Protein AF-A0A6J6BNX4-F1 (afdb_monomer_lite)

Secondary structure (DSSP, 8-state):
-----------------------PPP----------------PPPPPPPPP-PPPP---------------------------------------PPP------------------------------PPP-----------------------------PPPP---S-----SSPPP-TTSEEPGGG-EESS---TT-EEBSS---TT-SS-SS--TTEETTTTEE-TTT---B---B--TT--EEEEEETTEEEEEE-SS-SS--B--SSPPTTSGGGGT----PPP----EEEEEESS----SS-BPBPSSEEEEETTSPEEEPSB-TTSSBHHHHS--BTTSEEE-TT--EEESS--HHHHTT--SSEEEEEEETTS-EEEEE--TT-PPP-GGGS-TTSEEEEEEEETTEEEEEEEEE--SSTTTT-SSBSS-PPP-

Structure (mmCIF, N/CA/C/O backbone):
data_AF-A0A6J6BNX4-F1
#
_entry.id   AF-A0A6J6BNX4-F1
#
loop_
_atom_site.group_PDB
_atom_site.id
_atom_site.type_symbol
_atom_site.label_atom_id
_atom_site.label_alt_id
_atom_site.label_comp_id
_atom_site.label_asym_id
_atom_site.label_entity_id
_atom_site.label_seq_id
_atom_site.pdbx_PDB_ins_code
_atom_site.Cartn_x
_atom_site.Cartn_y
_atom_site.Cartn_z
_atom_site.occupancy
_atom_site.B_iso_or_equiv
_atom_site.auth_seq_id
_atom_site.auth_comp_id
_atom_site.auth_asym_id
_atom_site.auth_atom_id
_atom_site.pdbx_PDB_model_num
ATOM 1 N N . MET A 1 1 ? -21.633 41.211 -58.370 1.00 36.62 1 MET A N 1
ATOM 2 C CA . MET A 1 1 ? -22.834 40.473 -58.835 1.00 36.62 1 MET A CA 1
ATOM 3 C C . MET A 1 1 ? -23.474 39.904 -57.564 1.00 36.62 1 MET A C 1
ATOM 5 O O . MET A 1 1 ? -22.710 39.467 -56.720 1.00 36.62 1 MET A O 1
ATOM 9 N N . LEU A 1 2 ? -24.731 40.204 -57.197 1.00 35.78 2 LEU A N 1
ATOM 10 C CA . LEU A 1 2 ? -25.996 39.649 -57.739 1.00 35.78 2 LEU A CA 1
ATOM 11 C C . LEU A 1 2 ? -26.007 38.106 -57.656 1.00 35.78 2 LEU A C 1
ATOM 13 O O . LEU A 1 2 ? -25.091 37.516 -58.210 1.00 35.78 2 LEU A O 1
ATOM 17 N N . GLN A 1 3 ? -26.955 37.406 -57.003 1.00 36.50 3 GLN A N 1
ATOM 18 C CA . GLN A 1 3 ? -28.319 37.702 -56.466 1.00 36.50 3 GLN A CA 1
ATOM 19 C C . GLN A 1 3 ? -28.477 37.173 -54.999 1.00 36.50 3 GLN A C 1
ATOM 21 O O . GLN A 1 3 ? -27.649 36.381 -54.577 1.00 36.50 3 GLN A O 1
ATOM 26 N N . GLN A 1 4 ? -29.317 37.701 -54.078 1.00 41.03 4 GLN A N 1
ATOM 27 C CA . GLN A 1 4 ? -30.800 37.583 -53.899 1.00 41.03 4 GLN A CA 1
ATOM 28 C C . GLN A 1 4 ? -31.333 36.126 -53.906 1.00 41.03 4 GLN A C 1
ATOM 30 O O . GLN A 1 4 ? -30.902 35.381 -54.770 1.00 41.03 4 GLN A O 1
ATOM 35 N N . ARG A 1 5 ? -32.293 35.624 -53.092 1.00 40.69 5 ARG A N 1
ATOM 36 C CA . ARG A 1 5 ? -33.187 36.016 -51.940 1.00 40.69 5 ARG A CA 1
ATOM 37 C C . ARG A 1 5 ? -33.550 34.680 -51.196 1.00 40.69 5 ARG A C 1
ATOM 39 O O . ARG A 1 5 ? -33.098 33.650 -51.675 1.00 40.69 5 ARG A O 1
ATOM 46 N N . ARG A 1 6 ? -34.311 34.499 -50.094 1.00 35.44 6 ARG A N 1
ATOM 47 C CA . ARG A 1 6 ? -35.327 35.180 -49.217 1.00 35.44 6 ARG A CA 1
ATOM 48 C C . ARG A 1 6 ? -35.109 34.601 -47.770 1.00 35.44 6 ARG A C 1
ATOM 50 O O . ARG A 1 6 ? -34.283 33.708 -47.660 1.00 35.44 6 ARG A O 1
ATOM 57 N N . LEU A 1 7 ? -35.645 34.985 -46.596 1.00 38.06 7 LEU A N 1
ATOM 58 C CA . LEU A 1 7 ? -36.809 35.710 -46.024 1.00 38.06 7 LEU A CA 1
ATOM 59 C C . LEU A 1 7 ? -38.161 34.956 -45.875 1.00 38.06 7 LEU A C 1
ATOM 61 O O . LEU A 1 7 ? -38.666 34.420 -46.859 1.00 38.06 7 LEU A O 1
ATOM 65 N N . LEU A 1 8 ? -38.774 35.109 -44.675 1.00 33.47 8 LEU A N 1
ATOM 66 C CA . LEU A 1 8 ? -40.016 34.514 -44.094 1.00 33.47 8 LEU A CA 1
ATOM 67 C C . LEU A 1 8 ? -39.822 33.156 -43.366 1.00 33.47 8 LEU A C 1
ATOM 69 O O . LEU A 1 8 ? -39.146 32.290 -43.900 1.00 33.47 8 LEU A O 1
ATOM 73 N N . GLY A 1 9 ? -40.397 32.909 -42.174 1.00 29.33 9 GLY A N 1
ATOM 74 C CA . GLY A 1 9 ? -41.176 33.799 -41.287 1.00 29.33 9 GLY A CA 1
ATOM 75 C C . GLY A 1 9 ? -41.572 33.148 -39.939 1.00 29.33 9 GLY A C 1
ATOM 76 O O . GLY A 1 9 ? -41.570 31.929 -39.820 1.00 29.33 9 GLY A O 1
ATOM 77 N N . VAL A 1 10 ? -41.916 33.964 -38.931 1.00 36.91 10 VAL A N 1
ATOM 78 C CA . VAL A 1 10 ? -42.314 33.543 -37.564 1.00 36.91 10 VAL A CA 1
ATOM 79 C C . VAL A 1 10 ? -43.836 33.637 -37.374 1.00 36.91 10 VAL A C 1
ATOM 81 O O . VAL A 1 10 ? -44.416 34.645 -37.782 1.00 36.91 10 VAL A O 1
ATOM 84 N N . PRO A 1 11 ? -44.470 32.688 -36.662 1.00 36.31 11 PRO A N 1
ATOM 85 C CA . PRO A 1 11 ? -45.697 32.924 -35.900 1.00 36.31 11 PRO A CA 1
ATOM 86 C C . PRO A 1 11 ? -45.475 32.817 -34.374 1.00 36.31 11 PRO A C 1
ATOM 88 O O . PRO A 1 11 ? -44.576 32.123 -33.904 1.00 36.31 11 PRO A O 1
ATOM 91 N N . ARG A 1 12 ? -46.311 33.512 -33.590 1.00 37.12 12 ARG A N 1
ATOM 92 C CA . ARG A 1 12 ? -46.271 33.563 -32.115 1.00 37.12 12 ARG A CA 1
ATOM 93 C C . ARG A 1 12 ? -47.697 33.695 -31.564 1.00 37.12 12 ARG A C 1
ATOM 95 O O . ARG A 1 12 ? -48.292 34.758 -31.714 1.00 37.12 12 ARG A O 1
ATOM 102 N N . VAL A 1 13 ? -48.213 32.640 -30.935 1.00 32.62 13 VAL A N 1
ATOM 103 C CA . VAL A 1 13 ? -49.487 32.579 -30.182 1.00 32.62 13 VAL A CA 1
ATOM 104 C C . VAL A 1 13 ? -49.217 31.582 -29.042 1.00 32.62 13 VAL A C 1
ATOM 106 O O . VAL A 1 13 ? -48.753 30.487 -29.338 1.00 32.62 13 VAL A O 1
ATOM 109 N N . THR A 1 14 ? -49.158 31.944 -27.758 1.00 31.86 14 THR A N 1
ATOM 110 C CA . THR A 1 14 ? -50.156 32.535 -26.835 1.00 31.86 14 THR A CA 1
ATOM 111 C C . THR A 1 14 ? -51.120 31.492 -26.251 1.00 31.86 14 THR A C 1
ATOM 113 O O . THR A 1 14 ? -51.722 30.711 -26.973 1.00 31.86 14 THR A O 1
ATOM 116 N N . GLU A 1 15 ? -51.187 31.529 -24.919 1.00 36.62 15 GLU A N 1
ATOM 117 C CA . GLU A 1 15 ? -52.004 30.812 -23.929 1.00 36.62 15 GLU A CA 1
ATOM 118 C C . GLU A 1 15 ? -53.233 30.004 -24.386 1.00 36.62 15 GLU A C 1
ATOM 120 O O . GLU A 1 15 ? -54.137 30.518 -25.039 1.00 36.62 15 GLU A O 1
ATOM 125 N N . LEU A 1 16 ? -53.352 28.803 -23.811 1.00 32.31 16 LEU A N 1
ATOM 126 C CA . LEU A 1 16 ? -54.539 28.367 -23.066 1.00 32.31 16 LEU A CA 1
ATOM 127 C C . LEU A 1 16 ? -54.088 27.356 -21.999 1.00 32.31 16 LEU A C 1
ATOM 129 O O . LEU A 1 16 ? -53.156 26.589 -22.232 1.00 32.31 16 LEU A O 1
ATOM 133 N N . GLY A 1 17 ? -54.727 27.353 -20.831 1.00 28.06 17 GLY A N 1
ATOM 134 C CA . GLY A 1 17 ? -54.440 26.396 -19.762 1.00 28.06 17 GLY A CA 1
ATOM 135 C C . GLY A 1 17 ? -55.708 26.044 -18.998 1.00 28.06 17 GLY A C 1
ATOM 136 O O . GLY A 1 17 ? -56.569 26.900 -18.819 1.00 28.06 17 GLY A O 1
ATOM 137 N N . GLU A 1 18 ? -55.813 24.801 -18.534 1.00 32.69 18 GLU A N 1
ATOM 138 C CA . GLU A 1 18 ? -56.892 24.361 -17.646 1.00 32.69 18 GLU A CA 1
ATOM 139 C C . GLU A 1 18 ? -56.395 23.252 -16.701 1.00 32.69 18 GLU A C 1
ATOM 141 O O . GLU A 1 18 ? -55.318 22.689 -16.904 1.00 32.69 18 GLU A O 1
ATOM 146 N N . GLN A 1 19 ? -57.129 22.987 -15.616 1.00 33.62 19 GLN A N 1
ATOM 147 C CA . GLN A 1 19 ? -56.675 22.108 -14.533 1.00 33.62 19 GLN A CA 1
ATOM 148 C C . GLN A 1 19 ? -57.252 20.694 -14.612 1.00 33.62 19 GLN A C 1
ATOM 150 O O . GLN A 1 19 ? -58.438 20.513 -14.874 1.00 33.62 19 GLN A O 1
ATOM 155 N N . ALA A 1 20 ? -56.446 19.704 -14.218 1.00 31.81 20 ALA A N 1
ATOM 156 C CA . ALA A 1 20 ? -56.931 18.384 -13.825 1.00 31.81 20 ALA A CA 1
ATOM 157 C C . ALA A 1 20 ? -56.063 17.788 -12.700 1.00 31.81 20 ALA A C 1
ATOM 159 O O . ALA A 1 20 ? -54.942 17.343 -12.931 1.00 31.81 20 ALA A O 1
ATOM 160 N N . GLN A 1 21 ? -56.598 17.742 -11.477 1.00 35.69 21 GLN A N 1
ATOM 161 C CA . GLN A 1 21 ? -56.157 16.762 -10.477 1.00 35.69 21 GLN A CA 1
ATOM 162 C C . GLN A 1 21 ? -56.849 15.422 -10.755 1.00 35.69 21 GLN A C 1
ATOM 164 O O . GLN A 1 21 ? -57.988 15.411 -11.229 1.00 35.69 21 GLN A O 1
ATOM 169 N N . PRO A 1 22 ? -56.247 14.300 -10.333 1.00 37.53 22 PRO A N 1
ATOM 170 C CA . PRO A 1 22 ? -57.060 13.326 -9.607 1.00 37.53 22 PRO A CA 1
ATOM 171 C C . PRO A 1 22 ? -56.428 12.827 -8.297 1.00 37.53 22 PRO A C 1
ATOM 173 O O . PRO A 1 22 ? -55.324 12.302 -8.267 1.00 37.53 22 PRO A O 1
ATOM 176 N N . VAL A 1 23 ? -57.241 12.888 -7.238 1.00 30.56 23 VAL A N 1
ATOM 177 C CA . VAL A 1 23 ? -57.396 11.843 -6.207 1.00 30.56 23 VAL A CA 1
ATOM 178 C C . VAL A 1 23 ? -56.123 11.346 -5.495 1.00 30.56 23 VAL A C 1
ATOM 180 O O . VAL A 1 23 ? -55.517 10.342 -5.864 1.00 30.56 23 VAL A O 1
ATOM 183 N N . ARG A 1 24 ? -55.867 11.907 -4.304 1.00 31.80 24 ARG A N 1
ATOM 184 C CA . ARG A 1 24 ? -55.264 11.121 -3.212 1.00 31.80 24 ARG A CA 1
ATOM 185 C C . ARG A 1 24 ? -56.218 9.980 -2.834 1.00 31.80 24 ARG A C 1
ATOM 187 O O . ARG A 1 24 ? -57.369 10.255 -2.496 1.00 31.80 24 ARG A O 1
ATOM 194 N N . ARG A 1 25 ? -55.738 8.735 -2.771 1.00 29.88 25 ARG A N 1
ATOM 195 C CA . ARG A 1 25 ? -56.352 7.701 -1.920 1.00 29.88 25 ARG A CA 1
ATOM 196 C C . ARG A 1 25 ? -55.547 7.575 -0.629 1.00 29.88 25 ARG A C 1
ATOM 198 O O . ARG A 1 25 ? -54.335 7.408 -0.681 1.00 29.88 25 ARG A O 1
ATOM 205 N N . ARG A 1 26 ? -56.233 7.638 0.514 1.00 34.50 26 ARG A N 1
ATOM 206 C CA . ARG A 1 26 ? -55.757 7.002 1.750 1.00 34.50 26 ARG A CA 1
ATOM 207 C C . ARG A 1 26 ? -56.022 5.502 1.645 1.00 34.50 26 ARG A C 1
ATOM 209 O O . ARG A 1 26 ? -57.031 5.118 1.055 1.00 34.50 26 ARG A O 1
ATOM 216 N N . LEU A 1 27 ? -55.179 4.709 2.291 1.00 30.03 27 LEU A N 1
ATOM 217 C CA . LEU A 1 27 ? -55.512 3.375 2.784 1.00 30.03 27 LEU A CA 1
ATOM 218 C C . LEU A 1 27 ? -54.914 3.250 4.190 1.00 30.03 27 LEU A C 1
ATOM 220 O O . LEU A 1 27 ? -53.891 2.610 4.401 1.00 30.03 27 LEU A O 1
ATOM 224 N N . ASP A 1 28 ? -55.551 3.947 5.132 1.00 35.00 28 ASP A N 1
ATOM 225 C CA . ASP A 1 28 ? -55.446 3.627 6.552 1.00 35.00 28 ASP A CA 1
ATOM 226 C C . ASP A 1 28 ? -56.417 2.452 6.794 1.00 35.00 28 ASP A C 1
ATOM 228 O O . ASP A 1 28 ? -57.620 2.691 6.771 1.00 35.00 28 ASP A O 1
ATOM 232 N N . ASP A 1 29 ? -55.921 1.210 6.899 1.00 34.50 29 ASP A N 1
ATOM 233 C CA . ASP A 1 29 ? -56.572 0.054 7.565 1.00 34.50 29 ASP A CA 1
ATOM 234 C C . ASP A 1 29 ? -55.808 -1.258 7.271 1.00 34.50 29 ASP A C 1
ATOM 236 O O . ASP A 1 29 ? -55.875 -1.768 6.156 1.00 34.50 29 ASP A O 1
ATOM 240 N N . LEU A 1 30 ? -55.121 -1.817 8.278 1.00 32.31 30 LEU A N 1
ATOM 241 C CA . LEU A 1 30 ? -55.033 -3.259 8.596 1.00 32.31 30 LEU A CA 1
ATOM 242 C C . LEU A 1 30 ? -54.232 -3.441 9.904 1.00 32.31 30 LEU A C 1
ATOM 244 O O . LEU A 1 30 ? -53.002 -3.457 9.898 1.00 32.31 30 LEU A O 1
ATOM 248 N N . ASP A 1 31 ? -54.947 -3.596 11.019 1.00 33.19 31 ASP A N 1
ATOM 249 C CA . ASP A 1 31 ? -54.396 -4.036 12.314 1.00 33.19 31 ASP A CA 1
ATOM 250 C C . ASP A 1 31 ? -54.266 -5.593 12.328 1.00 33.19 31 ASP A C 1
ATOM 252 O O . ASP A 1 31 ? -54.804 -6.260 11.435 1.00 33.19 31 ASP A O 1
ATOM 256 N N . PRO A 1 32 ? -53.519 -6.223 13.258 1.00 55.19 32 PRO A N 1
ATOM 257 C CA . PRO A 1 32 ? -52.915 -7.539 13.023 1.00 55.19 32 PRO A CA 1
ATOM 258 C C . PRO A 1 32 ? -53.758 -8.721 13.527 1.00 55.19 32 PRO A C 1
ATOM 260 O O . PRO A 1 32 ? -54.682 -8.542 14.316 1.00 55.19 32 PRO A O 1
ATOM 263 N N . THR A 1 33 ? -53.371 -9.952 13.149 1.00 30.02 33 THR A N 1
ATOM 264 C CA . THR A 1 33 ? -53.286 -11.160 14.017 1.00 30.02 33 THR A CA 1
ATOM 265 C C . THR A 1 33 ? -53.025 -12.421 13.179 1.00 30.02 33 THR A C 1
ATOM 267 O O . THR A 1 33 ? -53.915 -12.886 12.474 1.00 30.02 33 THR A O 1
ATOM 270 N N . VAL A 1 34 ? -51.859 -13.055 13.357 1.00 29.75 34 VAL A N 1
ATOM 271 C CA . VAL A 1 34 ? -51.691 -14.520 13.244 1.00 29.75 34 VAL A CA 1
ATOM 272 C C . VAL A 1 34 ? -50.760 -14.967 14.376 1.00 29.75 34 VAL A C 1
ATOM 274 O O . VAL A 1 34 ? -49.766 -14.304 14.661 1.00 29.75 34 VAL A O 1
ATOM 277 N N . VAL A 1 35 ? -51.119 -16.049 15.068 1.00 30.23 35 VAL A N 1
ATOM 278 C CA . VAL A 1 35 ? -50.543 -16.480 16.354 1.00 30.23 35 VAL A CA 1
ATOM 279 C C . VAL A 1 35 ? -50.604 -18.017 16.439 1.00 30.23 35 VAL A C 1
ATOM 281 O O . VAL A 1 35 ? -51.627 -18.572 16.045 1.00 30.23 35 VAL A O 1
ATOM 284 N N . LEU A 1 36 ? -49.569 -18.666 17.021 1.00 31.02 36 LEU A N 1
ATOM 285 C CA . LEU A 1 36 ? -49.427 -20.130 17.280 1.00 31.02 36 LEU A CA 1
ATOM 286 C C . LEU A 1 36 ? -49.266 -21.003 15.999 1.00 31.02 36 LEU A C 1
ATOM 288 O O . LEU A 1 36 ? -49.835 -20.670 14.970 1.00 31.02 36 LEU A O 1
ATOM 292 N N . ILE A 1 37 ? -48.522 -22.125 15.913 1.00 30.98 37 ILE A N 1
ATOM 293 C CA . ILE A 1 37 ? -47.647 -22.976 16.776 1.00 30.98 37 ILE A CA 1
ATOM 294 C C . ILE A 1 37 ? -46.580 -23.601 15.828 1.00 30.98 37 ILE A C 1
ATOM 296 O O . ILE A 1 37 ? -46.877 -23.780 14.654 1.00 30.98 37 ILE A O 1
ATOM 300 N N . GLY A 1 38 ? -45.364 -24.016 16.213 1.00 27.95 38 GLY A N 1
ATOM 301 C CA . GLY A 1 38 ? -44.670 -24.014 17.510 1.00 27.95 38 GLY A CA 1
ATOM 302 C C . GLY A 1 38 ? -43.736 -25.240 17.675 1.00 27.95 38 GLY A C 1
ATOM 303 O O . GLY A 1 38 ? -43.969 -26.281 17.067 1.00 27.95 38 GLY A O 1
ATOM 304 N N . GLY A 1 39 ? -42.699 -25.126 18.518 1.00 29.59 39 GLY A N 1
ATOM 305 C CA . GLY A 1 39 ? -41.705 -26.180 18.815 1.00 29.59 39 GLY A CA 1
ATOM 306 C C . GLY A 1 39 ? -40.254 -25.723 18.563 1.00 29.59 39 GLY A C 1
ATOM 307 O O . GLY A 1 39 ? -40.011 -24.943 17.655 1.00 29.59 39 GLY A O 1
ATOM 308 N N . GLY A 1 40 ? -39.239 -26.137 19.333 1.00 28.53 40 GLY A N 1
ATOM 309 C CA . GLY A 1 40 ? -39.280 -27.048 20.486 1.00 28.53 40 GLY A CA 1
ATOM 310 C C . GLY A 1 40 ? -37.897 -27.396 21.071 1.00 28.53 40 GLY A C 1
ATOM 311 O O . GLY A 1 40 ? -37.615 -28.572 21.280 1.00 28.53 40 GLY A O 1
ATOM 312 N N . GLY A 1 41 ? -37.020 -26.409 21.303 1.00 30.70 41 GLY A N 1
ATOM 313 C CA . GLY A 1 41 ? -35.659 -26.618 21.834 1.00 30.70 41 GLY A CA 1
ATOM 314 C C . GLY A 1 41 ? -35.549 -26.430 23.355 1.00 30.70 41 GLY A C 1
ATOM 315 O O . GLY A 1 41 ? -36.022 -25.432 23.893 1.00 30.70 41 GLY A O 1
ATOM 316 N N . VAL A 1 42 ? -34.917 -27.375 24.064 1.00 34.72 42 VAL A N 1
ATOM 317 C CA . VAL A 1 42 ? -34.833 -27.374 25.540 1.00 34.72 42 VAL A CA 1
ATOM 318 C C . VAL A 1 42 ? -33.550 -26.707 26.044 1.00 34.72 42 VAL A C 1
ATOM 320 O O . VAL A 1 42 ? -32.471 -27.296 25.992 1.00 34.72 42 VAL A O 1
ATOM 323 N N . VAL A 1 43 ? -33.679 -25.517 26.635 1.00 36.31 43 VAL A N 1
ATOM 324 C CA . VAL A 1 43 ? -32.615 -24.885 27.435 1.00 36.31 43 VAL A CA 1
ATOM 325 C C . VAL A 1 43 ? -32.637 -25.456 28.858 1.00 36.31 43 VAL A C 1
ATOM 327 O O . VAL A 1 43 ? -33.687 -25.506 29.499 1.00 36.31 43 VAL A O 1
ATOM 330 N N . ARG A 1 44 ? -31.480 -25.889 29.376 1.00 38.47 44 ARG A N 1
ATOM 331 C CA . ARG A 1 44 ? -31.337 -26.420 30.746 1.00 38.47 44 ARG A CA 1
ATOM 332 C C . ARG A 1 44 ? -30.790 -25.324 31.676 1.00 38.47 44 ARG A C 1
ATOM 334 O O . ARG A 1 44 ? -29.703 -24.824 31.398 1.00 38.47 44 ARG A O 1
ATOM 341 N N . PRO A 1 45 ? -31.474 -24.957 32.776 1.00 39.06 45 PRO A N 1
ATOM 342 C CA . PRO A 1 45 ? -30.960 -23.962 33.716 1.00 39.06 45 PRO A CA 1
ATOM 343 C C . PRO A 1 45 ? -29.843 -24.539 34.601 1.00 39.06 45 PRO A C 1
ATOM 345 O O . PRO A 1 45 ? -29.936 -25.673 35.078 1.00 39.06 45 PRO A O 1
ATOM 348 N N . ALA A 1 46 ? -28.806 -23.740 34.859 1.00 42.19 46 ALA A N 1
ATOM 349 C CA . ALA A 1 46 ? -27.761 -24.057 35.831 1.00 42.19 46 ALA A CA 1
ATOM 350 C C . ALA A 1 46 ? -28.214 -23.728 37.275 1.00 42.19 46 ALA A C 1
ATOM 352 O O . ALA A 1 46 ? -28.977 -22.779 37.473 1.00 42.19 46 ALA A O 1
ATOM 353 N N . PRO A 1 47 ? -27.765 -24.481 38.299 1.00 47.88 47 PRO A N 1
ATOM 354 C CA . PRO A 1 47 ? -28.118 -24.217 39.694 1.00 47.88 47 PRO A CA 1
ATOM 355 C C . PRO A 1 47 ? -27.361 -23.000 40.271 1.00 47.88 47 PRO A C 1
ATOM 357 O O . PRO A 1 47 ? -26.232 -22.724 39.860 1.00 47.88 47 PRO A O 1
ATOM 360 N N . PRO A 1 48 ? -27.935 -22.283 41.257 1.00 44.94 48 PRO A N 1
ATOM 361 C CA . PRO A 1 48 ? -27.330 -21.078 41.820 1.00 44.94 48 PRO A CA 1
ATOM 362 C C . PRO A 1 48 ? -26.150 -21.390 42.753 1.00 44.94 48 PRO A C 1
ATOM 364 O O . PRO A 1 48 ? -26.256 -22.228 43.652 1.00 44.94 48 PRO A O 1
ATOM 367 N N . LEU A 1 49 ? -25.046 -20.651 42.605 1.00 41.84 49 LEU A N 1
ATOM 368 C CA . LEU A 1 49 ? -23.936 -20.678 43.560 1.00 41.84 49 LEU A CA 1
ATOM 369 C C . LEU A 1 49 ? -24.196 -19.725 44.736 1.00 41.84 49 LEU A C 1
ATOM 371 O O . LEU A 1 49 ? -24.498 -18.546 44.562 1.00 41.84 49 LEU A O 1
ATOM 375 N N . VAL A 1 50 ? -24.061 -20.253 45.954 1.00 42.81 50 VAL A N 1
ATOM 376 C CA . VAL A 1 50 ? -24.298 -19.517 47.203 1.00 42.81 50 VAL A CA 1
ATOM 377 C C . VAL A 1 50 ? -23.117 -18.598 47.515 1.00 42.81 50 VAL A C 1
ATOM 379 O O . VAL A 1 50 ? -21.986 -19.054 47.680 1.00 42.81 50 VAL A O 1
ATOM 382 N N . GLY A 1 51 ? -23.385 -17.301 47.659 1.00 32.59 51 GLY A N 1
ATOM 383 C CA . GLY A 1 51 ? -22.364 -16.316 48.007 1.00 32.59 51 GLY A CA 1
ATOM 384 C C . GLY A 1 51 ? -21.816 -16.474 49.432 1.00 32.59 51 G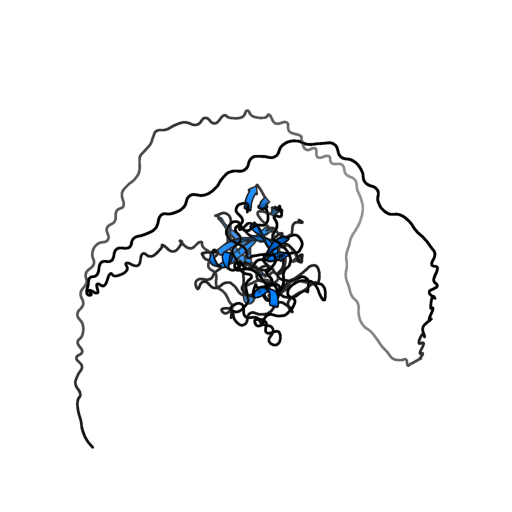LY A C 1
ATOM 385 O O . GLY A 1 51 ? -22.561 -16.689 50.389 1.00 32.59 51 GLY A O 1
ATOM 386 N N . ARG A 1 52 ? -20.503 -16.269 49.591 1.00 37.53 52 ARG A N 1
ATOM 387 C CA . ARG A 1 52 ? -19.864 -15.953 50.879 1.00 37.53 52 ARG A CA 1
ATOM 388 C C . ARG A 1 52 ? -19.200 -14.585 50.779 1.00 37.53 52 ARG A C 1
ATOM 390 O O . ARG A 1 52 ? -18.198 -14.430 50.090 1.00 37.53 52 ARG A O 1
ATOM 397 N N . GLY A 1 53 ? -19.764 -13.594 51.464 1.00 30.38 53 GLY A N 1
ATOM 398 C CA . GLY A 1 53 ? -19.195 -12.248 51.504 1.00 30.38 53 GLY A CA 1
ATOM 399 C C . GLY A 1 53 ? -17.945 -12.172 52.383 1.00 30.38 53 GLY A C 1
ATOM 400 O O . GLY A 1 53 ? -17.927 -12.711 53.489 1.00 30.38 53 GLY A O 1
ATOM 401 N N . VAL A 1 54 ? -16.931 -11.437 51.923 1.00 35.84 54 VAL A N 1
ATOM 402 C CA . VAL A 1 54 ? -15.804 -10.989 52.753 1.00 35.84 54 VAL A CA 1
ATOM 403 C C . VAL A 1 54 ? -16.069 -9.541 53.162 1.00 35.84 54 VAL A C 1
ATOM 405 O O . VAL A 1 54 ? -16.245 -8.665 52.317 1.00 35.84 54 VAL A O 1
ATOM 408 N N . GLN A 1 55 ? -16.148 -9.281 54.468 1.00 34.88 55 GLN A N 1
ATOM 409 C CA . GLN A 1 55 ? -16.451 -7.947 54.986 1.00 34.88 55 GLN A CA 1
ATOM 410 C C . GLN A 1 55 ? -15.258 -6.994 54.853 1.00 34.88 55 GLN A C 1
ATOM 412 O O . GLN A 1 55 ? -14.129 -7.336 55.206 1.00 34.88 55 GLN A O 1
ATOM 417 N N . ARG A 1 56 ? -15.534 -5.743 54.466 1.00 36.50 56 ARG A N 1
ATOM 418 C CA . ARG A 1 56 ? -14.601 -4.628 54.678 1.00 36.50 56 ARG A CA 1
ATOM 419 C C . ARG A 1 56 ? -14.370 -4.443 56.183 1.00 36.50 56 ARG A C 1
ATOM 421 O O . ARG A 1 56 ? -15.335 -4.321 56.934 1.00 36.50 56 ARG A O 1
ATOM 428 N N . ARG A 1 57 ? -13.113 -4.313 56.615 1.00 34.22 57 ARG A N 1
ATOM 429 C CA . ARG A 1 57 ? -12.767 -3.737 57.926 1.00 34.22 57 ARG A CA 1
ATOM 430 C C . ARG A 1 57 ? -11.996 -2.437 57.740 1.00 34.22 57 ARG A C 1
ATOM 432 O O . ARG A 1 57 ? -10.828 -2.455 57.375 1.00 34.22 57 ARG A O 1
ATOM 439 N N . ALA A 1 58 ? -12.648 -1.319 58.045 1.00 33.16 58 ALA A N 1
ATOM 440 C CA . ALA A 1 58 ? -11.945 -0.084 58.366 1.00 33.16 58 ALA A CA 1
ATOM 441 C C . ALA A 1 58 ? -11.375 -0.190 59.792 1.00 33.16 58 ALA A C 1
ATOM 443 O O . ALA A 1 58 ? -12.046 -0.700 60.690 1.00 33.16 58 ALA A O 1
ATOM 444 N N . GLY A 1 59 ? -10.150 0.292 60.003 1.00 32.81 59 GLY A N 1
ATOM 445 C CA . GLY A 1 59 ? -9.475 0.278 61.302 1.00 32.81 59 GLY A CA 1
ATOM 446 C C . GLY A 1 59 ? -8.732 1.587 61.536 1.00 32.81 59 GLY A C 1
ATOM 447 O O . GLY A 1 59 ? -7.603 1.743 61.089 1.00 32.81 59 GLY A O 1
ATOM 448 N N . SER A 1 60 ? -9.377 2.534 62.217 1.00 32.47 60 SER A N 1
ATOM 449 C CA . SER A 1 60 ? -8.777 3.830 62.551 1.00 32.47 60 SER A CA 1
ATOM 450 C C . SER A 1 60 ? -7.886 3.741 63.793 1.00 32.47 60 SER A C 1
ATOM 452 O O . SER A 1 60 ? -8.283 3.143 64.795 1.00 32.47 60 SER A O 1
ATOM 454 N N . ARG A 1 61 ? -6.729 4.414 63.758 1.00 37.56 61 ARG A N 1
ATOM 455 C CA . ARG A 1 61 ? -6.048 4.982 64.934 1.00 37.56 61 ARG A CA 1
ATOM 456 C C . ARG A 1 61 ? -5.231 6.210 64.521 1.00 37.56 61 ARG A C 1
ATOM 458 O O . ARG A 1 61 ? -4.800 6.303 63.377 1.00 37.56 61 ARG A O 1
ATOM 465 N N . ALA A 1 62 ? -5.067 7.157 65.444 1.00 34.41 62 ALA A N 1
ATOM 466 C CA . ALA A 1 62 ? -4.557 8.503 65.171 1.00 34.41 62 ALA A CA 1
ATOM 467 C C . ALA A 1 62 ? -3.362 8.895 66.064 1.00 34.41 62 ALA A C 1
ATOM 469 O O . ALA A 1 62 ? -3.137 8.289 67.112 1.00 34.41 62 ALA A O 1
ATOM 470 N N . GLY A 1 63 ? -2.646 9.942 65.637 1.00 31.81 63 GLY A N 1
ATOM 471 C CA . GLY A 1 63 ? -1.469 10.558 66.271 1.00 31.81 63 GLY A CA 1
ATOM 472 C C . GLY A 1 63 ? -0.537 11.088 65.167 1.00 31.81 63 GLY A C 1
ATOM 473 O O . GLY A 1 63 ? 0.070 10.284 64.475 1.00 31.81 63 GLY A O 1
ATOM 474 N N . ALA A 1 64 ? -0.586 12.363 64.758 1.00 34.31 64 ALA A N 1
ATOM 475 C CA . ALA A 1 64 ? -0.083 13.567 65.449 1.00 34.31 64 ALA A CA 1
ATOM 476 C C . ALA A 1 64 ? 1.456 13.547 65.627 1.00 34.31 64 ALA A C 1
ATOM 478 O O . ALA A 1 64 ? 1.962 12.630 66.261 1.00 34.31 64 ALA A O 1
ATOM 479 N N . ALA A 1 65 ? 2.255 14.517 65.152 1.00 34.38 65 ALA A N 1
ATOM 480 C CA . ALA A 1 65 ? 2.007 15.713 64.314 1.00 34.38 65 ALA A CA 1
ATOM 481 C C . ALA A 1 65 ? 3.329 16.059 63.534 1.00 34.38 65 ALA A C 1
ATOM 483 O O . ALA A 1 65 ? 4.030 15.112 63.204 1.00 34.38 65 ALA A O 1
ATOM 484 N N . LEU A 1 66 ? 3.794 17.274 63.167 1.00 32.53 66 LEU A N 1
ATOM 485 C CA . LEU A 1 66 ? 3.414 18.684 63.404 1.00 32.53 66 LEU A CA 1
ATOM 486 C C . LEU A 1 66 ? 4.176 19.604 62.396 1.00 32.53 66 LEU A C 1
ATOM 488 O O . LEU A 1 66 ? 5.387 19.453 62.285 1.00 32.53 66 LEU A O 1
ATOM 492 N N . THR A 1 67 ? 3.521 20.603 61.765 1.00 34.00 67 THR A N 1
ATOM 493 C CA . THR A 1 67 ? 4.106 21.732 60.955 1.00 34.00 67 THR A CA 1
ATOM 494 C C . THR A 1 67 ? 4.976 21.409 59.710 1.00 34.00 67 THR A C 1
ATOM 496 O O . THR A 1 67 ? 5.665 20.405 59.667 1.00 34.00 67 THR A O 1
ATOM 499 N N . GLY A 1 68 ? 5.032 22.240 58.652 1.00 32.09 68 GLY A N 1
ATOM 500 C CA . GLY A 1 68 ? 4.239 23.442 58.337 1.00 32.09 68 GLY A CA 1
ATOM 501 C C . GLY A 1 68 ? 4.697 24.210 57.068 1.00 32.09 68 GLY A C 1
ATOM 502 O O . GLY A 1 68 ? 5.886 24.342 56.826 1.00 32.09 68 GLY A O 1
ATOM 503 N N . PHE A 1 69 ? 3.720 24.725 56.306 1.00 31.94 69 PHE A N 1
ATOM 504 C CA . PHE A 1 69 ? 3.730 25.859 55.348 1.00 31.94 69 PHE A CA 1
ATOM 505 C C . PHE A 1 69 ? 4.823 26.065 54.255 1.00 31.94 69 PHE A C 1
ATOM 507 O O . PHE A 1 69 ? 5.968 26.422 54.505 1.00 31.94 69 PHE A O 1
ATOM 514 N N . LEU A 1 70 ? 4.336 26.030 53.003 1.00 39.12 70 LEU A N 1
ATOM 515 C CA . LEU A 1 70 ? 4.759 26.804 51.808 1.00 39.12 70 LEU A CA 1
ATOM 516 C C . LEU A 1 70 ? 4.446 28.330 51.988 1.00 39.12 70 LEU A C 1
ATOM 518 O O . LEU A 1 70 ? 3.748 28.625 52.959 1.00 39.12 70 LEU A O 1
ATOM 522 N N . PRO A 1 71 ? 4.839 29.308 51.110 1.00 53.69 71 PRO A N 1
ATOM 523 C CA . PRO A 1 71 ? 5.030 29.191 49.648 1.00 53.69 71 PRO A CA 1
ATOM 524 C C . PRO A 1 71 ? 6.136 30.063 48.972 1.00 53.69 71 PRO A C 1
ATOM 526 O O . PRO A 1 71 ? 6.988 30.670 49.611 1.00 53.69 71 PRO A O 1
ATOM 529 N N . ARG A 1 72 ? 6.108 30.097 47.624 1.00 43.75 72 ARG A N 1
ATOM 530 C CA . ARG A 1 72 ? 6.963 30.878 46.693 1.00 43.75 72 ARG A CA 1
ATOM 531 C C . ARG A 1 72 ? 6.633 32.386 46.653 1.00 43.75 72 ARG A C 1
ATOM 533 O O . ARG A 1 72 ? 5.458 32.726 46.767 1.00 43.75 72 ARG A O 1
ATOM 540 N N . SER A 1 73 ? 7.606 33.236 46.263 1.00 33.78 73 SER A N 1
ATOM 541 C CA . SER A 1 73 ? 7.460 34.345 45.270 1.00 33.78 73 SER A CA 1
ATOM 542 C C . SER A 1 73 ? 8.802 35.033 44.891 1.00 33.78 73 SER A C 1
ATOM 544 O O . SER A 1 73 ? 9.796 34.872 45.592 1.00 33.78 73 SER A O 1
ATOM 546 N N . ARG A 1 74 ? 8.832 35.766 43.759 1.00 39.44 74 ARG A N 1
ATOM 547 C CA . ARG A 1 74 ? 9.906 36.672 43.226 1.00 39.44 74 ARG A CA 1
ATOM 548 C C . ARG A 1 74 ? 9.493 38.162 43.434 1.00 39.44 74 ARG A C 1
ATOM 550 O O . ARG A 1 74 ? 8.335 38.322 43.823 1.00 39.44 74 ARG A O 1
ATOM 557 N N . PRO A 1 75 ? 10.284 39.243 43.143 1.00 49.41 75 PRO A N 1
ATOM 558 C CA . PRO A 1 75 ? 11.591 39.409 42.442 1.00 49.41 75 PRO A CA 1
ATOM 559 C C . PRO A 1 75 ? 12.647 40.177 43.312 1.00 49.41 75 PRO A C 1
ATOM 561 O O . PRO A 1 75 ? 12.480 40.202 44.524 1.00 49.41 75 PRO A O 1
ATOM 564 N N . GLY A 1 76 ? 13.751 40.817 42.862 1.00 33.53 76 GLY A N 1
ATOM 565 C CA . GLY A 1 76 ? 14.483 40.874 41.569 1.00 33.53 76 GLY A CA 1
ATOM 566 C C . GLY A 1 76 ? 14.507 42.246 40.835 1.00 33.53 76 GLY A C 1
ATOM 567 O O . GLY A 1 76 ? 13.490 42.606 40.254 1.00 33.53 76 GLY A O 1
ATOM 568 N N . PHE A 1 77 ? 15.647 42.975 40.781 1.00 32.78 77 PHE A N 1
ATOM 569 C CA . PHE A 1 77 ? 15.836 44.214 39.970 1.00 32.78 77 PHE A CA 1
ATOM 570 C C . PHE A 1 77 ? 17.335 44.561 39.666 1.00 32.78 77 PHE A C 1
ATOM 572 O O . PHE A 1 77 ? 18.178 44.430 40.545 1.00 32.78 77 PHE A O 1
ATOM 579 N N . THR A 1 78 ? 17.618 44.978 38.416 1.00 38.19 78 THR A N 1
ATOM 580 C CA . THR A 1 78 ? 18.725 45.790 37.793 1.00 38.19 78 THR A CA 1
ATOM 581 C C . THR A 1 78 ? 20.174 45.961 38.343 1.00 38.19 78 THR A C 1
ATOM 583 O O . THR A 1 78 ? 20.359 46.476 39.441 1.00 38.19 78 THR A O 1
ATOM 586 N N . GLY A 1 79 ? 21.160 45.846 37.420 1.00 32.81 79 GLY A N 1
ATOM 587 C CA . GLY A 1 79 ? 22.278 46.812 37.190 1.00 32.81 79 GLY A CA 1
ATOM 588 C C . GLY A 1 79 ? 23.689 46.509 37.763 1.00 32.81 79 GLY A C 1
ATOM 589 O O . GLY A 1 79 ? 23.791 45.869 38.802 1.00 32.81 79 GLY A O 1
ATOM 590 N N . ASP A 1 80 ? 24.820 46.968 37.184 1.00 37.09 80 ASP A N 1
ATOM 591 C CA . ASP A 1 80 ? 25.112 47.463 35.810 1.00 37.09 80 ASP A CA 1
ATOM 592 C C . ASP A 1 80 ? 26.653 47.539 35.517 1.00 37.09 80 ASP A C 1
ATOM 594 O O . ASP A 1 80 ? 27.441 47.688 36.450 1.00 37.09 80 ASP A O 1
ATOM 598 N N . GLY A 1 81 ? 27.072 47.503 34.236 1.00 30.45 81 GLY A N 1
ATOM 599 C CA . GLY A 1 81 ? 28.426 47.824 33.705 1.00 30.45 81 GLY A CA 1
ATOM 600 C C . GLY A 1 81 ? 29.615 46.857 33.978 1.00 30.45 81 GLY A C 1
ATOM 601 O O . GLY A 1 81 ? 29.529 45.986 34.832 1.00 30.45 81 GLY A O 1
ATOM 602 N N . HIS A 1 82 ? 30.797 46.957 33.329 1.00 37.25 82 HIS A N 1
ATOM 603 C CA . HIS A 1 82 ? 31.163 47.401 31.960 1.00 37.25 82 HIS A CA 1
ATOM 604 C C . HIS A 1 82 ? 32.655 47.043 31.624 1.00 37.25 82 HIS A C 1
ATOM 606 O O . HIS A 1 82 ? 33.483 46.962 32.524 1.00 37.25 82 HIS A O 1
ATOM 612 N N . THR A 1 83 ? 33.011 46.929 30.328 1.00 34.97 83 THR A N 1
ATOM 613 C CA . THR A 1 83 ? 34.378 46.969 29.701 1.00 34.97 83 THR A CA 1
ATOM 614 C C . THR A 1 83 ? 35.511 45.959 30.030 1.00 34.97 83 THR A C 1
ATOM 616 O O . THR A 1 83 ? 35.993 45.891 31.153 1.00 34.97 83 THR A O 1
ATOM 619 N N . GLY A 1 84 ? 36.127 45.402 28.964 1.00 29.75 84 GLY A N 1
ATOM 620 C CA . GLY A 1 84 ? 37.603 45.346 28.805 1.00 29.75 84 GLY A CA 1
ATOM 621 C C . GLY A 1 84 ? 38.298 43.971 28.656 1.00 29.75 84 GLY A C 1
ATOM 622 O O . GLY A 1 84 ? 38.155 43.111 29.514 1.00 29.75 84 GLY A O 1
ATOM 623 N N . GLY A 1 85 ? 39.149 43.801 27.623 1.00 29.81 85 GLY A N 1
ATOM 624 C CA . GLY A 1 85 ? 40.154 42.714 27.549 1.00 29.81 85 GLY A CA 1
ATOM 625 C C . GLY A 1 85 ? 40.498 42.199 26.136 1.00 29.81 85 GLY A C 1
ATOM 626 O O . GLY A 1 85 ? 39.614 41.769 25.404 1.00 29.81 85 GLY A O 1
ATOM 627 N N . MET A 1 86 ? 41.785 42.204 25.753 1.00 31.19 86 MET A N 1
ATOM 628 C CA . MET A 1 86 ? 42.296 41.670 24.471 1.00 31.19 86 MET A CA 1
ATOM 629 C C . MET A 1 86 ? 43.086 40.356 24.632 1.00 31.19 86 MET A C 1
ATOM 631 O O . MET A 1 86 ? 43.782 40.166 25.622 1.00 31.19 86 MET A O 1
ATOM 635 N N . VAL A 1 87 ? 43.037 39.526 23.581 1.00 33.25 87 VAL A N 1
ATOM 636 C CA . VAL A 1 87 ? 44.133 38.721 22.981 1.00 33.25 87 VAL A CA 1
ATOM 637 C C . VAL A 1 87 ? 45.251 38.175 23.893 1.00 33.25 87 VAL A C 1
ATOM 639 O O . VAL A 1 87 ? 46.149 38.916 24.278 1.00 33.25 87 VAL A O 1
ATOM 642 N N . VAL A 1 88 ? 45.365 36.838 23.966 1.00 37.03 88 VAL A N 1
ATOM 643 C CA . VAL A 1 88 ? 46.660 36.115 23.891 1.00 37.03 88 VAL A CA 1
ATOM 644 C C . VAL A 1 88 ? 46.502 34.872 22.995 1.00 37.03 88 VAL A C 1
ATOM 646 O O . VAL A 1 88 ? 45.416 34.319 22.853 1.00 37.03 88 VAL A O 1
ATOM 649 N N . THR A 1 89 ? 47.589 34.463 22.338 1.00 34.94 89 THR A N 1
ATOM 650 C CA . THR A 1 89 ? 47.655 33.360 21.361 1.00 34.94 89 THR A CA 1
ATOM 651 C C . THR A 1 89 ? 48.028 32.009 21.992 1.00 34.94 89 THR A C 1
ATOM 653 O O . THR A 1 89 ? 48.718 31.983 23.009 1.00 34.94 89 THR A O 1
ATOM 656 N N . ARG A 1 90 ? 47.745 30.891 21.297 1.00 39.00 90 ARG A N 1
ATOM 657 C CA . ARG A 1 90 ? 48.805 30.063 20.664 1.00 39.00 90 ARG A CA 1
ATOM 658 C C . ARG A 1 90 ? 48.273 28.938 19.764 1.00 39.00 90 ARG A C 1
ATOM 660 O O . ARG A 1 90 ? 47.160 28.458 19.925 1.00 39.00 90 ARG A O 1
ATOM 667 N N . ARG A 1 91 ? 49.114 28.535 18.803 1.00 37.88 91 ARG A N 1
ATOM 668 C CA . ARG A 1 91 ? 48.954 27.339 17.956 1.00 37.88 91 ARG A CA 1
ATOM 669 C C . ARG A 1 91 ? 49.504 26.101 18.676 1.00 37.88 91 ARG A C 1
ATOM 671 O O . ARG A 1 91 ? 50.468 26.226 19.428 1.00 37.88 91 ARG A O 1
ATOM 678 N N . GLY A 1 92 ? 48.993 24.922 18.328 1.00 34.91 92 GLY A N 1
ATOM 679 C CA . GLY A 1 92 ? 49.572 23.626 18.698 1.00 34.91 92 GLY A CA 1
ATOM 680 C C . GLY A 1 92 ? 49.017 22.508 17.817 1.00 34.91 92 GLY A C 1
ATOM 681 O O . GLY A 1 92 ? 48.026 21.887 18.178 1.00 34.91 92 GLY A O 1
ATOM 682 N N . ALA A 1 93 ? 49.616 22.290 16.644 1.00 35.66 93 ALA A N 1
ATOM 683 C CA . ALA A 1 93 ? 49.235 21.195 15.749 1.00 35.66 93 ALA A CA 1
ATOM 684 C C . ALA A 1 93 ? 50.006 19.914 16.106 1.00 35.66 93 ALA A C 1
ATOM 686 O O . ALA A 1 93 ? 51.202 19.979 16.393 1.00 35.66 93 ALA A O 1
ATOM 687 N N . ALA A 1 94 ? 49.333 18.764 16.052 1.00 38.31 94 ALA A N 1
ATOM 688 C CA . ALA A 1 94 ? 49.955 17.450 16.190 1.00 38.31 94 ALA A CA 1
ATOM 689 C C . ALA A 1 94 ? 50.273 16.847 14.810 1.00 38.31 94 ALA A C 1
ATOM 691 O O . ALA A 1 94 ? 49.542 17.060 13.844 1.00 38.31 94 ALA A O 1
ATOM 692 N N . VAL A 1 95 ? 51.368 16.091 14.735 1.00 35.91 95 VAL A N 1
ATOM 693 C CA . VAL A 1 95 ? 51.873 15.391 13.540 1.00 35.91 95 VAL A CA 1
ATOM 694 C C . VAL A 1 95 ? 51.894 13.887 13.871 1.00 35.91 95 VAL A C 1
ATOM 696 O O . VAL A 1 95 ? 52.169 13.550 15.026 1.00 35.91 95 VAL A O 1
ATOM 699 N N . PRO A 1 96 ? 51.533 12.980 12.941 1.00 50.81 96 PRO A N 1
ATOM 700 C CA . PRO A 1 96 ? 51.152 11.611 13.293 1.00 50.81 96 PRO A CA 1
ATOM 701 C C . PRO A 1 96 ? 52.338 10.688 13.601 1.00 50.81 96 PRO A C 1
ATOM 703 O O . PRO A 1 96 ? 53.460 10.905 13.144 1.00 50.81 96 PRO A O 1
ATOM 706 N N . VAL A 1 97 ? 52.049 9.599 14.319 1.00 38.03 97 VAL A N 1
ATOM 707 C CA . VAL A 1 97 ? 52.967 8.468 14.509 1.00 38.03 97 VAL A CA 1
ATOM 708 C C . VAL A 1 97 ? 52.632 7.380 13.491 1.00 38.03 97 VAL A C 1
ATOM 710 O O . VAL A 1 97 ? 51.509 6.884 13.450 1.00 38.03 97 VAL A O 1
ATOM 713 N N . LEU A 1 98 ? 53.622 7.005 12.683 1.00 34.50 98 LEU A N 1
ATOM 714 C CA . LEU A 1 98 ? 53.555 5.894 11.738 1.00 34.50 98 LEU A CA 1
ATOM 715 C C . LEU A 1 98 ? 54.176 4.645 12.382 1.00 34.50 98 LEU A C 1
ATOM 717 O O . LEU A 1 98 ? 55.292 4.717 12.893 1.00 34.50 98 LEU A O 1
ATOM 721 N N . ALA A 1 99 ? 53.496 3.501 12.315 1.00 37.75 99 ALA A N 1
ATOM 722 C CA . ALA A 1 99 ? 54.048 2.208 12.719 1.00 37.75 99 ALA A CA 1
ATOM 723 C C . ALA A 1 99 ? 53.632 1.131 11.709 1.00 37.75 99 ALA A C 1
ATOM 725 O O . ALA A 1 99 ? 52.457 0.791 11.604 1.00 37.75 99 ALA A O 1
ATOM 726 N N . ALA A 1 100 ? 54.599 0.617 10.947 1.00 36.31 100 ALA A N 1
ATOM 727 C CA . ALA A 1 100 ? 54.393 -0.484 10.012 1.00 36.31 100 ALA A CA 1
ATOM 728 C C . ALA A 1 100 ? 54.740 -1.826 10.674 1.00 36.31 100 ALA A C 1
ATOM 730 O O . ALA A 1 100 ? 55.668 -1.900 11.480 1.00 36.31 100 ALA A O 1
ATOM 731 N N . VAL A 1 101 ? 54.042 -2.893 10.282 1.00 39.44 101 VAL A N 1
ATOM 732 C CA . VAL A 1 101 ? 54.385 -4.279 10.629 1.00 39.44 101 VAL A CA 1
ATOM 733 C C . VAL A 1 101 ? 54.640 -5.044 9.332 1.00 39.44 101 VAL A C 1
ATOM 735 O O . VAL A 1 101 ? 53.882 -4.917 8.373 1.00 39.44 101 VAL A O 1
ATOM 738 N N . LEU A 1 102 ? 55.745 -5.788 9.288 1.00 34.81 102 LEU A N 1
ATOM 739 C CA . LEU A 1 102 ? 56.193 -6.521 8.103 1.00 34.81 102 LEU A CA 1
ATOM 740 C C . LEU A 1 102 ? 55.489 -7.877 7.969 1.00 34.81 102 LEU A C 1
ATOM 742 O O . LEU A 1 102 ? 55.219 -8.543 8.967 1.00 34.81 102 LEU A O 1
ATOM 746 N N . ALA A 1 103 ? 55.295 -8.326 6.729 1.00 37.06 103 ALA A N 1
ATOM 747 C CA . ALA A 1 103 ? 54.989 -9.721 6.429 1.00 37.06 103 ALA A CA 1
ATOM 748 C C . ALA A 1 103 ? 56.281 -10.554 6.325 1.00 37.06 103 ALA A C 1
ATOM 750 O O . ALA A 1 103 ? 57.304 -10.066 5.842 1.00 37.06 103 ALA A O 1
ATOM 751 N N . ALA A 1 104 ? 56.217 -11.826 6.722 1.00 38.28 104 ALA A N 1
ATOM 752 C CA . ALA A 1 104 ? 57.247 -12.833 6.469 1.00 38.28 104 ALA A CA 1
ATOM 753 C C . ALA A 1 104 ? 56.591 -14.210 6.260 1.00 38.28 104 ALA A C 1
ATOM 755 O O . ALA A 1 104 ? 55.536 -14.491 6.826 1.00 38.28 104 ALA A O 1
ATOM 756 N N . VAL A 1 105 ? 57.201 -15.048 5.419 1.00 37.44 105 VAL A N 1
ATOM 757 C CA . VAL A 1 105 ? 56.627 -16.308 4.911 1.00 37.44 105 VAL A CA 1
ATOM 758 C C . VAL A 1 105 ? 57.272 -17.521 5.586 1.00 37.44 105 VAL A C 1
ATOM 760 O O . VAL A 1 105 ? 58.470 -17.511 5.860 1.00 37.44 105 VAL A O 1
ATOM 763 N N . LEU A 1 106 ? 56.503 -18.598 5.765 1.00 36.16 106 LEU A N 1
ATOM 764 C CA . LEU A 1 106 ? 57.020 -19.948 6.008 1.00 36.16 106 LEU A CA 1
ATOM 765 C C . LEU A 1 106 ? 56.169 -20.967 5.237 1.00 36.16 106 LEU A C 1
ATOM 767 O O . LEU A 1 106 ? 54.944 -20.868 5.233 1.00 36.16 106 LEU A O 1
ATOM 771 N N . LEU A 1 107 ? 56.821 -21.900 4.535 1.00 39.97 107 LEU A N 1
ATOM 772 C CA . LEU A 1 107 ? 56.179 -22.775 3.548 1.00 39.97 107 LEU A CA 1
ATOM 773 C C . LEU A 1 107 ? 56.910 -24.129 3.484 1.00 39.97 107 LEU A C 1
ATOM 775 O O . LEU A 1 107 ? 58.030 -24.194 2.982 1.00 39.97 107 LEU A O 1
ATOM 779 N N . ALA A 1 108 ? 56.285 -25.186 4.015 1.00 37.12 108 ALA A N 1
ATOM 780 C CA . ALA A 1 108 ? 56.677 -26.600 3.894 1.00 37.12 108 ALA A CA 1
ATOM 781 C C . ALA A 1 108 ? 55.593 -27.511 4.525 1.00 37.12 108 ALA A C 1
ATOM 783 O O . ALA A 1 108 ? 54.943 -27.073 5.470 1.00 37.12 108 ALA A O 1
ATOM 784 N N . ALA A 1 109 ? 55.392 -28.782 4.148 1.00 36.38 109 ALA A N 1
ATOM 785 C CA . ALA A 1 109 ? 55.651 -29.497 2.885 1.00 36.38 109 ALA A CA 1
ATOM 786 C C . ALA A 1 109 ? 55.008 -30.909 2.957 1.00 36.38 109 ALA A C 1
ATOM 788 O O . ALA A 1 109 ? 55.179 -31.568 3.978 1.00 36.38 109 ALA A O 1
ATOM 789 N N . CYS A 1 110 ? 54.402 -31.390 1.856 1.00 32.88 110 CYS A N 1
ATOM 790 C CA . CYS A 1 110 ? 53.926 -32.779 1.621 1.00 32.88 110 CYS A CA 1
ATOM 791 C C . CYS A 1 110 ? 52.819 -33.317 2.574 1.00 32.88 110 CYS A C 1
ATOM 793 O O . CYS A 1 110 ? 52.711 -32.890 3.714 1.00 32.88 110 CYS A O 1
ATOM 795 N N . GLY A 1 111 ? 51.961 -34.272 2.192 1.00 31.38 111 GLY A N 1
ATOM 796 C CA . GLY A 1 111 ? 51.724 -34.976 0.916 1.00 31.38 111 GLY A CA 1
ATOM 797 C C . GLY A 1 111 ? 50.761 -36.171 1.136 1.00 31.38 111 GLY A C 1
ATOM 798 O O . GLY A 1 111 ? 50.405 -36.405 2.286 1.00 31.38 111 GLY A O 1
ATOM 799 N N . ILE A 1 112 ? 50.427 -36.927 0.069 1.00 38.25 112 ILE A N 1
ATOM 800 C CA . ILE A 1 112 ? 49.647 -38.205 0.022 1.00 38.25 112 ILE A CA 1
ATOM 801 C C . ILE A 1 112 ? 48.193 -38.189 0.588 1.00 38.25 112 ILE A C 1
ATOM 803 O O . ILE A 1 112 ? 47.871 -37.385 1.454 1.00 38.25 112 ILE A O 1
ATOM 807 N N . ASP A 1 113 ? 47.227 -38.999 0.120 1.00 35.81 113 ASP A N 1
ATOM 808 C CA . ASP A 1 113 ? 47.228 -40.063 -0.915 1.00 35.81 113 ASP A CA 1
ATOM 809 C C . ASP A 1 113 ? 45.858 -40.191 -1.646 1.00 35.81 113 ASP A C 1
ATOM 811 O O . ASP A 1 113 ? 44.884 -39.538 -1.267 1.00 35.81 113 ASP A O 1
ATOM 815 N N . GLU A 1 114 ? 45.778 -41.034 -2.686 1.00 40.28 114 GLU A N 1
ATOM 816 C CA . GLU A 1 114 ? 44.554 -41.324 -3.473 1.00 40.28 114 GLU A CA 1
ATOM 817 C C . GLU A 1 114 ? 43.540 -42.285 -2.785 1.00 40.28 114 GLU A C 1
ATOM 819 O O . GLU A 1 114 ? 43.896 -43.022 -1.861 1.00 40.28 114 GLU A O 1
ATOM 824 N N . PRO A 1 115 ? 42.251 -42.305 -3.206 1.00 49.97 115 PRO A N 1
ATOM 825 C CA . PRO A 1 115 ? 41.190 -43.057 -2.525 1.00 49.97 115 PRO A CA 1
ATOM 826 C C . PRO A 1 115 ? 41.157 -44.561 -2.858 1.00 49.97 115 PRO A C 1
ATOM 828 O O . PRO A 1 115 ? 41.475 -44.991 -3.965 1.00 49.97 115 PRO A O 1
ATOM 831 N N . THR A 1 116 ? 40.657 -45.368 -1.916 1.00 38.59 116 THR A N 1
ATOM 832 C CA . THR A 1 116 ? 40.395 -46.811 -2.093 1.00 38.59 116 THR A CA 1
ATOM 833 C C . THR A 1 116 ? 38.899 -47.139 -2.027 1.00 38.59 116 THR A C 1
ATOM 835 O O . THR A 1 116 ? 38.129 -46.471 -1.339 1.00 38.59 116 THR A O 1
ATOM 838 N N . ALA A 1 117 ? 38.473 -48.160 -2.778 1.00 40.22 117 ALA A N 1
ATOM 839 C CA . ALA A 1 117 ? 37.065 -48.533 -2.932 1.00 40.22 117 ALA A CA 1
ATOM 840 C C . ALA A 1 117 ? 36.520 -49.378 -1.761 1.00 40.22 117 ALA A C 1
ATOM 842 O O . ALA A 1 117 ? 37.242 -50.189 -1.181 1.00 40.22 117 ALA A O 1
ATOM 843 N N . GLY A 1 118 ? 35.220 -49.234 -1.469 1.00 35.97 118 GLY A N 1
ATOM 844 C CA . GLY A 1 118 ? 34.483 -50.009 -0.462 1.00 35.97 118 GLY A CA 1
ATOM 845 C C . GLY A 1 118 ? 33.271 -50.743 -1.053 1.00 35.97 118 GLY A C 1
ATOM 846 O O . GLY A 1 118 ? 32.543 -50.191 -1.874 1.00 35.97 118 GLY A O 1
ATOM 847 N N . THR A 1 119 ? 33.080 -52.001 -0.654 1.00 37.12 119 THR A N 1
ATOM 848 C CA . THR A 1 119 ? 32.126 -52.961 -1.247 1.00 37.12 119 THR A CA 1
ATOM 849 C C . THR A 1 119 ? 30.663 -52.738 -0.825 1.00 37.12 119 THR A C 1
ATOM 851 O O . THR A 1 119 ? 30.391 -52.372 0.316 1.00 37.12 119 THR A O 1
ATOM 854 N N . ALA A 1 120 ? 29.715 -53.046 -1.718 1.00 38.72 120 ALA A N 1
ATOM 855 C CA . ALA A 1 120 ? 28.271 -53.079 -1.442 1.00 38.72 120 ALA A CA 1
ATOM 856 C C . ALA A 1 120 ? 27.807 -54.345 -0.680 1.00 38.72 120 ALA A C 1
ATOM 858 O O . ALA A 1 120 ? 28.522 -55.350 -0.641 1.00 38.72 120 ALA A O 1
ATOM 859 N N . PRO A 1 121 ? 26.584 -54.320 -0.120 1.00 51.12 121 PRO A N 1
ATOM 860 C CA . PRO A 1 121 ? 25.622 -55.433 -0.252 1.00 51.12 121 PRO A CA 1
ATOM 861 C C . PRO A 1 121 ? 24.191 -54.879 -0.604 1.00 51.12 121 PRO A C 1
ATOM 863 O O . PRO A 1 121 ? 24.102 -53.692 -0.918 1.00 51.12 121 PRO A O 1
ATOM 866 N N . PRO A 1 122 ? 23.087 -55.663 -0.737 1.00 53.66 122 PRO A N 1
ATOM 867 C CA . PRO A 1 122 ? 22.412 -55.688 -2.045 1.00 53.66 122 PRO A CA 1
ATOM 868 C C . PRO A 1 122 ? 20.886 -55.413 -2.094 1.00 53.66 122 PRO A C 1
ATOM 870 O O . PRO A 1 122 ? 20.150 -55.656 -1.146 1.00 53.66 122 PRO A O 1
ATOM 873 N N . GLU A 1 123 ? 20.451 -55.000 -3.292 1.00 39.12 123 GLU A N 1
ATOM 874 C CA . GLU A 1 123 ? 19.239 -55.427 -4.030 1.00 39.12 123 GLU A CA 1
ATOM 875 C C . GLU A 1 123 ? 17.859 -55.502 -3.331 1.00 39.12 123 GLU A C 1
ATOM 877 O O . GLU A 1 123 ? 17.593 -56.388 -2.520 1.00 39.12 123 GLU A O 1
ATOM 882 N N . THR A 1 124 ? 16.885 -54.718 -3.823 1.00 37.75 124 THR A N 1
ATOM 883 C CA . THR A 1 124 ? 15.509 -55.222 -4.051 1.00 37.75 124 THR A CA 1
ATOM 884 C C . THR A 1 124 ? 14.715 -54.377 -5.070 1.00 37.75 124 THR A C 1
ATOM 886 O O . THR A 1 124 ? 14.676 -53.160 -4.959 1.00 37.75 124 THR A O 1
ATOM 889 N N . ALA A 1 125 ? 14.108 -55.065 -6.049 1.00 39.44 125 ALA A N 1
ATOM 890 C CA . ALA A 1 125 ? 13.042 -54.716 -7.020 1.00 39.44 125 ALA A CA 1
ATOM 891 C C . ALA A 1 125 ? 12.615 -53.239 -7.320 1.00 39.44 125 ALA A C 1
ATOM 893 O O . ALA A 1 125 ? 12.237 -52.507 -6.407 1.00 39.44 125 ALA A O 1
ATOM 894 N N . PRO A 1 126 ? 12.490 -52.845 -8.613 1.00 51.41 126 PRO A N 1
ATOM 895 C CA . PRO A 1 126 ? 11.832 -51.604 -9.049 1.00 51.41 126 PRO A CA 1
ATOM 896 C C . PRO A 1 126 ? 10.320 -51.776 -9.353 1.00 51.41 126 PRO A C 1
ATOM 898 O O . PRO A 1 126 ? 9.886 -52.885 -9.674 1.00 51.41 126 PRO A O 1
ATOM 901 N N . PRO A 1 127 ? 9.519 -50.689 -9.347 1.00 49.34 127 PRO A N 1
ATOM 902 C CA . PRO A 1 127 ? 8.144 -50.698 -9.843 1.00 49.34 127 PRO A CA 1
ATOM 903 C C . PRO A 1 127 ? 8.061 -50.570 -11.379 1.00 49.34 127 PRO A C 1
ATOM 905 O O . PRO A 1 127 ? 8.449 -49.569 -11.971 1.00 49.34 127 PRO A O 1
ATOM 908 N N . GLU A 1 128 ? 7.545 -51.641 -11.976 1.00 38.31 128 GLU A N 1
ATOM 909 C CA . GLU A 1 128 ? 6.759 -51.786 -13.214 1.00 38.31 128 GLU A CA 1
ATOM 910 C C . GLU A 1 128 ? 6.514 -50.562 -14.139 1.00 38.31 128 GLU A C 1
ATOM 912 O O . GLU A 1 128 ? 5.955 -49.538 -13.751 1.00 38.31 128 GLU A O 1
ATOM 917 N N . THR A 1 129 ? 6.847 -50.726 -15.427 1.00 34.09 129 THR A N 1
ATOM 918 C CA . THR A 1 129 ? 6.561 -49.781 -16.526 1.00 34.09 129 THR A CA 1
ATOM 919 C C . THR A 1 129 ? 5.159 -49.957 -17.119 1.00 34.09 129 THR A C 1
ATOM 921 O O . THR A 1 129 ? 4.799 -51.072 -17.500 1.00 34.09 129 THR A O 1
ATOM 924 N N . ALA A 1 130 ? 4.431 -48.859 -17.347 1.00 39.56 130 ALA A N 1
ATOM 925 C CA . ALA A 1 130 ? 3.199 -48.855 -18.144 1.00 39.56 130 ALA A CA 1
ATOM 926 C C . ALA A 1 130 ? 3.483 -48.635 -19.658 1.00 39.56 130 ALA A C 1
ATOM 928 O O . ALA A 1 130 ? 4.269 -47.746 -19.992 1.00 39.56 130 ALA A O 1
ATOM 929 N N . PRO A 1 131 ? 2.873 -49.418 -20.576 1.00 49.41 131 PRO A N 1
ATOM 930 C CA . PRO A 1 131 ? 2.979 -49.236 -22.034 1.00 49.41 131 PRO A CA 1
ATOM 931 C C . PRO A 1 131 ? 2.004 -48.160 -22.594 1.00 49.41 131 PRO A C 1
ATOM 933 O O . PRO A 1 131 ? 1.162 -47.667 -21.843 1.00 49.41 131 PRO A O 1
ATOM 936 N N . PRO A 1 132 ? 2.128 -47.753 -23.881 1.00 49.47 132 PRO A N 1
ATOM 937 C CA . PRO A 1 132 ? 1.729 -46.409 -24.330 1.00 49.47 132 PRO A CA 1
ATOM 938 C C . PRO A 1 132 ? 0.388 -46.288 -25.090 1.00 49.47 132 PRO A C 1
ATOM 940 O O . PRO A 1 132 ? -0.263 -47.274 -25.417 1.00 49.47 132 PRO A O 1
ATOM 943 N N . GLU A 1 133 ? 0.057 -45.020 -25.371 1.00 39.19 133 GLU A N 1
ATOM 944 C CA . GLU A 1 133 ? -0.777 -44.422 -26.435 1.00 39.19 133 GLU A CA 1
ATOM 945 C C . GLU A 1 133 ? -1.692 -45.288 -27.329 1.00 39.19 133 GLU A C 1
ATOM 947 O O . GLU A 1 133 ? -1.259 -46.215 -28.012 1.00 39.19 133 GLU A O 1
ATOM 952 N N . THR A 1 134 ? -2.908 -44.770 -27.542 1.00 33.69 134 THR A N 1
ATOM 953 C CA . THR A 1 134 ? -3.597 -44.808 -28.848 1.00 33.69 134 THR A CA 1
ATOM 954 C C . THR A 1 134 ? -4.173 -43.428 -29.179 1.00 33.69 134 THR A C 1
ATOM 956 O O . THR A 1 134 ? -4.494 -42.656 -28.277 1.00 33.69 134 THR A O 1
ATOM 959 N N . THR A 1 135 ? -4.275 -43.115 -30.470 1.00 34.22 135 THR A N 1
ATOM 960 C CA . THR A 1 135 ? -4.440 -41.754 -31.017 1.00 34.22 135 THR A CA 1
ATOM 961 C C . THR A 1 135 ? -5.783 -41.569 -31.745 1.00 34.22 135 THR A C 1
ATOM 963 O O . THR A 1 135 ? -6.423 -42.558 -32.082 1.00 34.22 135 THR A O 1
ATOM 966 N N . GLN A 1 136 ? -6.096 -40.310 -32.093 1.00 33.62 136 GLN A N 1
ATOM 967 C CA . GLN A 1 136 ? -7.092 -39.858 -33.090 1.00 33.62 136 GLN A CA 1
ATOM 968 C C . GLN A 1 136 ? -8.581 -39.999 -32.717 1.00 33.62 136 GLN A C 1
ATOM 970 O O . GLN A 1 136 ? -9.082 -41.089 -32.472 1.00 33.62 136 GLN A O 1
ATOM 975 N N . ASP A 1 137 ? -9.310 -38.882 -32.812 1.00 31.50 137 ASP A N 1
ATOM 976 C CA . ASP A 1 137 ? -10.156 -38.667 -33.997 1.00 31.50 137 ASP A CA 1
ATOM 977 C C . ASP A 1 137 ? -10.233 -37.160 -34.335 1.00 31.50 137 ASP A C 1
ATOM 979 O O . ASP A 1 137 ? -10.009 -36.321 -33.460 1.00 31.50 137 ASP A O 1
ATOM 983 N N . GLU A 1 138 ? -10.489 -36.808 -35.597 1.00 39.84 138 GLU A N 1
ATOM 984 C CA . GLU A 1 138 ? -10.578 -35.417 -36.092 1.00 39.84 138 GLU A CA 1
ATOM 985 C C . GLU A 1 138 ? -11.576 -35.328 -37.270 1.00 39.84 138 GLU A C 1
ATOM 987 O O . GLU A 1 138 ? -11.969 -36.351 -37.827 1.00 39.84 138 GLU A O 1
ATOM 992 N N . THR A 1 139 ? -11.923 -34.111 -37.716 1.00 33.06 139 THR A N 1
ATOM 993 C CA . THR A 1 139 ? -12.901 -33.791 -38.788 1.00 33.06 139 THR A CA 1
ATOM 994 C C . THR A 1 139 ? -14.381 -34.007 -38.385 1.00 33.06 139 THR A C 1
ATOM 996 O O . THR A 1 139 ? -14.678 -34.726 -37.442 1.00 33.06 139 THR A O 1
ATOM 999 N N . THR A 1 140 ? -15.388 -33.374 -39.005 1.00 30.30 140 THR A N 1
ATOM 1000 C CA . THR A 1 140 ? -15.413 -32.511 -40.208 1.00 30.30 140 THR A CA 1
ATOM 1001 C C . THR A 1 140 ? -16.240 -31.228 -39.973 1.00 30.30 140 THR A C 1
ATOM 1003 O O . THR A 1 140 ? -17.017 -31.139 -39.027 1.00 30.30 140 THR A O 1
ATOM 1006 N N . GLN A 1 141 ? -16.047 -30.239 -40.849 1.00 33.53 141 GLN A N 1
ATOM 1007 C CA . GLN A 1 141 ? -16.821 -28.996 -40.985 1.00 33.53 141 GLN A CA 1
ATOM 1008 C C . GLN A 1 141 ? -18.287 -29.238 -41.401 1.00 33.53 141 GLN A C 1
ATOM 1010 O O . GLN A 1 141 ? -18.601 -30.294 -41.948 1.00 33.53 141 GLN A O 1
ATOM 1015 N N . ASP A 1 142 ? -19.125 -28.201 -41.296 1.00 32.00 142 ASP A N 1
ATOM 1016 C CA . ASP A 1 142 ? -20.185 -27.948 -42.285 1.00 32.00 142 ASP A CA 1
ATOM 1017 C C . ASP A 1 142 ? -20.402 -26.426 -42.464 1.00 32.00 142 ASP A C 1
ATOM 1019 O O . ASP A 1 142 ? -20.216 -25.661 -41.514 1.00 32.00 142 ASP A O 1
ATOM 1023 N N . GLU A 1 143 ? -20.761 -25.980 -43.672 1.00 37.88 143 GLU A N 1
ATOM 1024 C CA . GLU A 1 143 ? -21.005 -24.566 -44.025 1.00 37.88 143 GLU A CA 1
ATOM 1025 C C . GLU A 1 143 ? -22.461 -24.356 -44.469 1.00 37.88 143 GLU A C 1
ATOM 1027 O O . GLU A 1 143 ? -22.953 -25.066 -45.347 1.00 37.88 143 GLU A O 1
ATOM 1032 N N . THR A 1 144 ? -23.124 -23.298 -43.987 1.00 32.88 144 THR A N 1
ATOM 1033 C CA . THR A 1 144 ? -24.364 -22.791 -44.602 1.00 32.88 144 THR A CA 1
ATOM 1034 C C . THR A 1 144 ? -24.371 -21.264 -44.730 1.00 32.88 144 THR A C 1
ATOM 1036 O O . THR A 1 144 ? -24.044 -20.526 -43.806 1.00 32.88 144 THR A O 1
ATOM 1039 N N . THR A 1 145 ? -24.723 -20.793 -45.928 1.00 33.28 145 THR A N 1
ATOM 1040 C CA . THR A 1 145 ? -24.819 -19.373 -46.331 1.00 33.28 145 THR A CA 1
ATOM 1041 C C . THR A 1 145 ? -26.239 -18.812 -46.096 1.00 33.28 145 THR A C 1
ATOM 1043 O O . THR A 1 145 ? -27.126 -19.601 -45.783 1.00 33.28 145 THR A O 1
ATOM 1046 N N . GLN A 1 146 ? -26.461 -17.512 -46.394 1.00 31.67 146 GLN A N 1
ATOM 1047 C CA . GLN A 1 146 ? -27.736 -16.733 -46.416 1.00 31.67 146 GLN A CA 1
ATOM 1048 C C . GLN A 1 146 ? -28.079 -15.982 -45.104 1.00 31.67 146 GLN A C 1
ATOM 1050 O O . GLN A 1 146 ? -27.869 -16.522 -44.025 1.00 31.67 146 GLN A O 1
ATOM 1055 N N . ASP A 1 147 ? -28.627 -14.752 -45.112 1.00 31.17 147 ASP A N 1
ATOM 1056 C CA . ASP A 1 147 ? -28.674 -13.714 -46.173 1.00 31.17 147 ASP A CA 1
ATOM 1057 C C . ASP A 1 147 ? -28.913 -12.292 -45.579 1.00 31.17 147 ASP A C 1
ATOM 1059 O O . ASP A 1 147 ? -28.791 -12.092 -44.372 1.00 31.17 147 ASP A O 1
ATOM 1063 N N . GLU A 1 148 ? -29.230 -11.323 -46.447 1.00 34.03 148 GLU A N 1
ATOM 1064 C CA . GLU A 1 148 ? -29.529 -9.895 -46.241 1.00 34.03 148 GLU A CA 1
ATOM 1065 C C . GLU A 1 148 ? -30.101 -9.388 -44.891 1.00 34.03 148 GLU A C 1
ATOM 1067 O O . GLU A 1 148 ? -31.002 -9.932 -44.258 1.00 34.03 148 GLU A O 1
ATOM 1072 N N . THR A 1 149 ? -29.619 -8.183 -44.571 1.00 34.16 149 THR A N 1
ATOM 1073 C CA . THR A 1 149 ? -30.118 -7.142 -43.654 1.00 34.16 149 THR A CA 1
ATOM 1074 C C . THR A 1 149 ? -31.558 -7.214 -43.122 1.00 34.16 149 THR A C 1
ATOM 1076 O O . THR A 1 149 ? -32.527 -7.183 -43.879 1.00 34.16 149 THR A O 1
ATOM 1079 N N . THR A 1 150 ? -31.698 -6.949 -41.819 1.00 29.94 150 THR A N 1
ATOM 1080 C CA . THR A 1 150 ? -32.662 -5.963 -41.287 1.00 29.94 150 THR A CA 1
ATOM 1081 C C . THR A 1 150 ? -32.058 -5.304 -40.042 1.00 29.94 150 THR A C 1
ATOM 1083 O O . THR A 1 150 ? -31.456 -5.986 -39.218 1.00 29.94 150 THR A O 1
ATOM 1086 N N . GLN A 1 151 ? -32.177 -3.978 -39.922 1.00 36.41 151 GLN A N 1
ATOM 1087 C CA . GLN A 1 151 ? -31.922 -3.261 -38.668 1.00 36.41 151 GLN A CA 1
ATOM 1088 C C . GLN A 1 151 ? -33.224 -3.224 -37.867 1.00 36.41 151 GLN A C 1
ATOM 1090 O O . GLN A 1 151 ? -34.254 -2.857 -38.430 1.00 36.41 151 GLN A O 1
ATOM 1095 N N . ASP A 1 152 ? -33.174 -3.561 -36.580 1.00 30.94 152 ASP A N 1
ATOM 1096 C CA . ASP A 1 152 ? -34.292 -3.364 -35.654 1.00 30.94 152 ASP A CA 1
ATOM 1097 C C . ASP A 1 152 ? -33.758 -2.765 -34.344 1.00 30.94 152 ASP A C 1
ATOM 1099 O O . ASP A 1 152 ? -32.746 -3.221 -33.805 1.00 30.94 152 ASP A O 1
ATOM 1103 N N . GLU A 1 153 ? -34.384 -1.688 -33.872 1.00 36.94 153 GLU A N 1
ATOM 1104 C CA . GLU A 1 153 ? -33.900 -0.892 -32.739 1.00 36.94 153 GLU A CA 1
ATOM 1105 C C . GLU A 1 153 ? -34.410 -1.481 -31.419 1.00 36.94 153 GLU A C 1
ATOM 1107 O O . GLU A 1 153 ? -35.383 -1.005 -30.831 1.00 36.94 153 GLU A O 1
ATOM 1112 N N . THR A 1 154 ? -33.740 -2.520 -30.912 1.00 31.30 154 THR A N 1
ATOM 1113 C CA . THR A 1 154 ? -34.003 -3.006 -29.551 1.00 31.30 154 THR A CA 1
ATOM 1114 C C . THR A 1 154 ? -33.483 -1.998 -28.528 1.00 31.30 154 THR A C 1
ATOM 1116 O O . THR A 1 154 ? -32.309 -2.033 -28.149 1.00 31.30 154 THR A O 1
ATOM 1119 N N . THR A 1 155 ? -34.364 -1.105 -28.072 1.00 31.97 155 THR A N 1
ATOM 1120 C CA . THR A 1 155 ? -34.124 -0.214 -26.932 1.00 31.97 155 THR A CA 1
ATOM 1121 C C . THR A 1 155 ? -33.593 -1.024 -25.753 1.00 31.97 155 THR A C 1
ATOM 1123 O O . THR A 1 155 ? -34.277 -1.927 -25.267 1.00 31.97 155 THR A O 1
ATOM 1126 N N . GLN A 1 156 ? -32.383 -0.713 -25.288 1.00 34.22 156 GLN A N 1
ATOM 1127 C CA . GLN A 1 156 ? -31.869 -1.302 -24.057 1.00 34.22 156 GLN A CA 1
ATOM 1128 C C . GLN A 1 156 ? -32.640 -0.690 -22.887 1.00 34.22 156 GLN A C 1
ATOM 1130 O O . GLN A 1 156 ? -32.503 0.498 -22.602 1.00 34.22 156 GLN A O 1
ATOM 1135 N N . ASP A 1 157 ? -33.487 -1.502 -22.255 1.00 30.55 157 ASP A N 1
ATOM 1136 C CA . ASP A 1 157 ? -34.142 -1.152 -20.999 1.00 30.55 157 ASP A CA 1
ATOM 1137 C C . ASP A 1 157 ? -33.051 -1.078 -19.926 1.00 30.55 157 ASP A C 1
ATOM 1139 O O . ASP A 1 157 ? -32.481 -2.102 -19.529 1.00 30.55 157 ASP A O 1
ATOM 1143 N N . GLU A 1 158 ? -32.680 0.150 -19.556 1.00 37.72 158 GLU A N 1
ATOM 1144 C CA . GLU A 1 158 ? -31.583 0.446 -18.640 1.00 37.72 158 GLU A CA 1
ATOM 1145 C C . GLU A 1 158 ? -31.929 -0.124 -17.264 1.00 37.72 158 GLU A C 1
ATOM 1147 O O . GLU A 1 158 ? -32.578 0.510 -16.432 1.00 37.72 158 GLU A O 1
ATOM 1152 N N . THR A 1 159 ? -31.522 -1.375 -17.046 1.00 33.31 159 THR A N 1
ATOM 1153 C CA . THR A 1 159 ? -31.742 -2.104 -15.801 1.00 33.31 159 THR A CA 1
ATOM 1154 C C . THR A 1 159 ? -30.817 -1.509 -14.751 1.00 33.31 159 THR A C 1
ATOM 1156 O O . THR A 1 159 ? -29.728 -2.022 -14.492 1.00 33.31 159 THR A O 1
ATOM 1159 N N . THR A 1 160 ? -31.248 -0.385 -14.178 1.00 32.53 160 THR A N 1
ATOM 1160 C CA . THR A 1 160 ? -30.542 0.338 -13.126 1.00 32.53 160 THR A CA 1
ATOM 1161 C C . THR A 1 160 ? -30.286 -0.621 -11.974 1.00 32.53 160 THR A C 1
ATOM 1163 O O . THR A 1 160 ? -31.202 -0.945 -11.210 1.00 32.53 160 THR 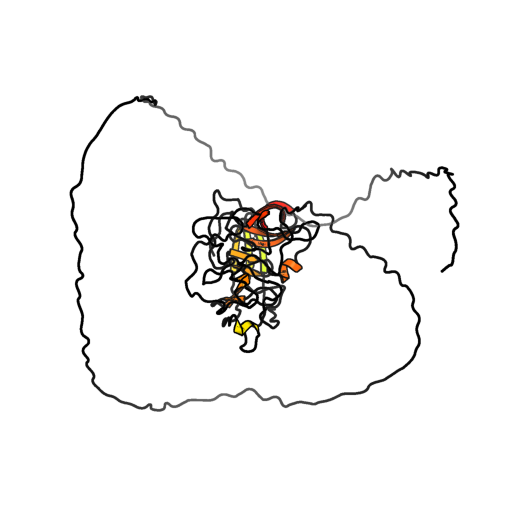A O 1
ATOM 1166 N N . VAL A 1 161 ? -29.039 -1.077 -11.844 1.00 40.38 161 VAL A N 1
ATOM 1167 C CA . VAL A 1 161 ? -28.573 -1.741 -10.628 1.00 40.38 161 VAL A CA 1
ATOM 1168 C C . VAL A 1 161 ? -28.894 -0.785 -9.480 1.00 40.38 161 VAL A C 1
ATOM 1170 O O . VAL A 1 161 ? -28.501 0.382 -9.562 1.00 40.38 161 VAL A O 1
ATOM 1173 N N . PRO A 1 162 ? -29.639 -1.208 -8.443 1.00 35.16 162 PRO A N 1
ATOM 1174 C CA . PRO A 1 162 ? -29.922 -0.330 -7.324 1.00 35.16 162 PRO A CA 1
ATOM 1175 C C . PRO A 1 162 ? -28.596 0.112 -6.713 1.00 35.16 162 PRO A C 1
ATOM 1177 O O . PRO A 1 162 ? -27.838 -0.725 -6.222 1.00 35.16 162 PRO A O 1
ATOM 1180 N N . ALA A 1 163 ? -28.314 1.416 -6.756 1.00 40.31 163 ALA A N 1
ATOM 1181 C CA . ALA A 1 163 ? -27.220 1.978 -5.983 1.00 40.31 163 ALA A CA 1
ATOM 1182 C C . ALA A 1 163 ? -27.400 1.535 -4.526 1.00 40.31 163 ALA A C 1
ATOM 1184 O O . ALA A 1 163 ? -28.519 1.589 -4.000 1.00 40.31 163 ALA A O 1
ATOM 1185 N N . ALA A 1 164 ? -26.320 1.064 -3.895 1.00 42.09 164 ALA A N 1
ATOM 1186 C CA . ALA A 1 164 ? -26.350 0.713 -2.483 1.00 42.09 164 ALA A CA 1
ATOM 1187 C C . ALA A 1 164 ? -26.925 1.900 -1.696 1.00 42.09 164 ALA A C 1
ATOM 1189 O O . ALA A 1 164 ? -26.588 3.055 -1.969 1.00 42.09 164 ALA A O 1
ATOM 1190 N N . ALA A 1 165 ? -27.853 1.627 -0.775 1.00 39.69 165 ALA A N 1
ATOM 1191 C CA . ALA A 1 165 ? -28.486 2.672 0.018 1.00 39.69 165 ALA A CA 1
ATOM 1192 C C . ALA A 1 165 ? -27.420 3.280 0.940 1.00 39.69 165 ALA A C 1
ATOM 1194 O O . ALA A 1 165 ? -27.115 2.691 1.971 1.00 39.69 165 ALA A O 1
ATOM 1195 N N . GLY A 1 166 ? -26.839 4.403 0.497 1.00 46.06 166 GLY A N 1
ATOM 1196 C CA . GLY A 1 166 ? -25.500 4.848 0.889 1.00 46.06 166 GLY A CA 1
ATOM 1197 C C . GLY A 1 166 ? -25.224 4.782 2.387 1.00 46.06 166 GLY A C 1
ATOM 1198 O O . GLY A 1 166 ? -26.021 5.263 3.193 1.00 46.06 166 GLY A O 1
ATOM 1199 N N . ASP A 1 167 ? -24.065 4.222 2.733 1.00 57.28 167 ASP A N 1
ATOM 1200 C CA . ASP A 1 167 ? -23.711 3.702 4.063 1.00 57.28 167 ASP A CA 1
ATOM 1201 C C . ASP A 1 167 ? -23.489 4.788 5.142 1.00 57.28 167 ASP A C 1
ATOM 1203 O O . ASP A 1 167 ? -22.872 4.554 6.177 1.00 57.28 167 ASP A O 1
ATOM 1207 N N . GLY A 1 168 ? -23.956 6.016 4.903 1.00 67.69 168 GLY A N 1
ATOM 1208 C CA . GLY A 1 168 ? -23.730 7.189 5.749 1.00 67.69 168 GLY A CA 1
ATOM 1209 C C . GLY A 1 168 ? -22.340 7.820 5.605 1.00 67.69 168 GLY A C 1
ATOM 1210 O O . GLY A 1 168 ? -22.110 8.883 6.178 1.00 67.69 168 GLY A O 1
ATOM 1211 N N . VAL A 1 169 ? -21.437 7.208 4.833 1.00 82.00 169 VAL A N 1
ATOM 1212 C CA . VAL A 1 169 ? -20.122 7.772 4.497 1.00 82.00 169 VAL A CA 1
ATOM 1213 C C . VAL A 1 169 ? -20.257 8.700 3.291 1.00 82.00 169 VAL A C 1
ATOM 1215 O O . VAL A 1 169 ? -20.563 8.255 2.187 1.00 82.00 169 VAL A O 1
ATOM 1218 N N . GLU A 1 170 ? -19.997 9.986 3.505 1.00 88.69 170 GLU A N 1
ATOM 1219 C CA . GLU A 1 170 ? -19.828 10.988 2.452 1.00 88.69 170 GLU A CA 1
ATOM 1220 C C . GLU A 1 170 ? -18.388 11.503 2.523 1.00 88.69 170 GLU A C 1
ATOM 1222 O O . GLU A 1 170 ? -17.965 12.055 3.542 1.00 88.69 170 GLU A O 1
ATOM 1227 N N . ASN A 1 171 ? -17.626 11.295 1.451 1.00 92.88 171 ASN A N 1
ATOM 1228 C CA . ASN A 1 171 ? -16.248 11.754 1.332 1.00 92.88 171 ASN A CA 1
ATOM 1229 C C . ASN A 1 171 ? -16.169 12.920 0.348 1.00 92.88 171 ASN A C 1
ATOM 1231 O O . ASN A 1 171 ? -16.757 12.881 -0.730 1.00 92.88 171 ASN A O 1
ATOM 1235 N N . VAL A 1 172 ? -15.433 13.958 0.745 1.00 92.38 172 VAL A N 1
ATOM 1236 C CA . VAL A 1 172 ? -15.204 15.175 -0.036 1.00 92.38 172 VAL A CA 1
ATOM 1237 C C . VAL A 1 172 ? -13.727 15.516 0.088 1.00 92.38 172 VAL A C 1
ATOM 1239 O O . VAL A 1 172 ? -13.260 15.855 1.178 1.00 92.38 172 VAL A O 1
ATOM 1242 N N . TRP A 1 173 ? -12.998 15.413 -1.019 1.00 93.69 173 TRP A N 1
ATOM 1243 C CA . TRP A 1 173 ? -11.568 15.702 -1.058 1.00 93.69 173 TRP A CA 1
ATOM 1244 C C . TRP A 1 173 ? -11.298 17.184 -1.340 1.00 93.69 173 TRP A C 1
ATOM 1246 O O . TRP A 1 173 ? -12.047 17.871 -2.036 1.00 93.69 173 TRP A O 1
ATOM 1256 N N . SER A 1 174 ? -10.215 17.683 -0.755 1.00 86.88 174 SER A N 1
ATOM 1257 C CA . SER A 1 174 ? -9.654 19.017 -0.976 1.00 86.88 174 SER A CA 1
ATOM 1258 C C . SER A 1 174 ? -8.514 19.009 -1.998 1.00 86.88 174 SER A C 1
ATOM 1260 O O . SER A 1 174 ? -8.202 20.054 -2.578 1.00 86.88 174 SER A O 1
ATOM 1262 N N . GLY A 1 175 ? -7.911 17.839 -2.231 1.00 75.12 175 GLY A N 1
ATOM 1263 C CA . GLY A 1 175 ? -6.953 17.607 -3.302 1.00 75.12 175 GLY A CA 1
ATOM 1264 C C . GLY A 1 175 ? -7.559 17.708 -4.704 1.00 75.12 175 GLY A C 1
ATOM 1265 O O . GLY A 1 175 ? -8.768 17.612 -4.907 1.00 75.12 175 GLY A O 1
ATOM 1266 N N . ALA A 1 176 ? -6.689 17.891 -5.696 1.00 75.19 176 ALA A N 1
ATOM 1267 C CA . ALA A 1 176 ? -7.043 17.715 -7.101 1.00 75.19 176 ALA A CA 1
ATOM 1268 C C . ALA A 1 176 ? -6.820 16.252 -7.519 1.00 75.19 176 ALA A C 1
ATOM 1270 O O . ALA A 1 176 ? -5.989 15.564 -6.929 1.00 75.19 176 ALA A O 1
ATOM 1271 N N . THR A 1 177 ? -7.505 15.796 -8.573 1.00 80.31 177 THR A N 1
ATOM 1272 C CA . THR A 1 177 ? -7.245 14.484 -9.186 1.00 80.31 177 THR A CA 1
ATOM 1273 C C . THR A 1 177 ? -5.759 14.336 -9.526 1.00 80.31 177 THR A C 1
ATOM 1275 O O . THR A 1 177 ? -5.173 15.206 -10.175 1.00 80.31 177 THR A O 1
ATOM 1278 N N . VAL A 1 178 ? -5.156 13.237 -9.076 1.00 90.00 178 VAL A N 1
ATOM 1279 C CA . VAL A 1 178 ? -3.716 12.980 -9.195 1.00 90.00 178 VAL A CA 1
ATOM 1280 C C . VAL A 1 178 ? -3.341 12.620 -10.641 1.00 90.00 178 VAL A C 1
ATOM 1282 O O . VAL A 1 178 ? -4.006 11.801 -11.275 1.00 90.00 178 VAL A O 1
ATOM 1285 N N . ASP A 1 179 ? -2.256 13.203 -11.163 1.00 94.69 179 ASP A N 1
ATOM 1286 C CA . ASP A 1 179 ? -1.712 12.855 -12.481 1.00 94.69 179 ASP A CA 1
ATOM 1287 C C . ASP A 1 179 ? -0.884 11.563 -12.398 1.00 94.69 179 ASP A C 1
ATOM 1289 O O . ASP A 1 179 ? 0.260 11.561 -11.942 1.00 94.69 179 ASP A O 1
ATOM 1293 N N . LEU A 1 180 ? -1.465 10.458 -12.873 1.00 96.38 180 LEU A N 1
ATOM 1294 C CA . LEU A 1 180 ? -0.826 9.139 -12.917 1.00 96.38 180 LEU A CA 1
ATOM 1295 C C . LEU A 1 180 ? 0.476 9.098 -13.738 1.00 96.38 180 LEU A C 1
ATOM 1297 O O . LEU A 1 180 ? 1.272 8.179 -13.539 1.00 96.38 180 LEU A O 1
ATOM 1301 N N . THR A 1 181 ? 0.696 10.067 -14.635 1.00 97.75 181 THR A N 1
ATOM 1302 C CA . THR A 1 181 ? 1.904 10.177 -15.472 1.00 97.75 181 THR A CA 1
ATOM 1303 C C . THR A 1 181 ? 3.016 11.018 -14.833 1.00 97.75 181 THR A C 1
ATOM 1305 O O . THR A 1 181 ? 4.124 11.083 -15.365 1.00 97.75 181 THR A O 1
ATOM 1308 N N . ALA A 1 182 ? 2.743 11.648 -13.685 1.00 97.31 182 ALA A N 1
ATOM 1309 C CA . ALA A 1 182 ? 3.670 12.529 -12.978 1.00 97.31 182 ALA A CA 1
ATOM 1310 C C . ALA A 1 182 ? 3.496 12.457 -11.445 1.00 97.31 182 ALA A C 1
ATOM 1312 O O . ALA A 1 182 ? 3.513 13.484 -10.761 1.00 97.31 182 ALA A O 1
ATOM 1313 N N . LEU A 1 183 ? 3.350 11.246 -10.895 1.00 97.38 183 LEU A N 1
ATOM 1314 C CA . LEU A 1 183 ? 3.248 11.009 -9.451 1.00 97.38 183 LEU A CA 1
ATOM 1315 C C . LEU A 1 183 ? 4.503 11.515 -8.718 1.00 97.38 183 LEU A C 1
ATOM 1317 O O . LEU A 1 183 ? 5.606 11.290 -9.218 1.00 97.38 183 LEU A O 1
ATOM 1321 N N . PRO A 1 184 ? 4.395 12.136 -7.528 1.00 96.31 184 PRO A N 1
ATOM 1322 C CA . PRO A 1 184 ? 5.561 12.487 -6.715 1.00 96.31 184 PRO A CA 1
ATOM 1323 C C . PRO A 1 184 ? 6.404 11.255 -6.348 1.00 96.31 184 PRO A C 1
ATOM 1325 O O . PRO A 1 184 ? 5.861 10.235 -5.923 1.00 96.31 184 PRO A O 1
ATOM 1328 N N . LEU A 1 185 ? 7.731 11.353 -6.486 1.00 97.62 185 LEU A N 1
ATOM 1329 C CA . LEU A 1 185 ? 8.676 10.283 -6.142 1.00 97.62 185 LEU A CA 1
ATOM 1330 C C . LEU A 1 185 ? 9.101 10.362 -4.664 1.00 97.62 185 LEU A C 1
ATOM 1332 O O . LEU A 1 185 ? 9.648 11.373 -4.218 1.00 97.62 185 LEU A O 1
ATOM 1336 N N . GLY A 1 186 ? 8.907 9.278 -3.910 1.00 97.19 186 GLY A N 1
ATOM 1337 C CA . GLY A 1 186 ? 9.112 9.223 -2.458 1.00 97.19 186 GLY A CA 1
ATOM 1338 C C . GLY A 1 186 ? 10.553 9.310 -1.936 1.00 97.19 186 GLY A C 1
ATOM 1339 O O . GLY A 1 186 ? 10.738 9.505 -0.735 1.00 97.19 186 GLY A O 1
ATOM 1340 N N . ASP A 1 187 ? 11.575 9.211 -2.795 1.00 94.06 187 ASP A N 1
ATOM 1341 C CA . ASP A 1 187 ? 13.006 9.133 -2.427 1.00 94.06 187 ASP A CA 1
ATOM 1342 C C . ASP A 1 187 ? 13.485 10.237 -1.454 1.00 94.06 187 ASP A C 1
ATOM 1344 O O . ASP A 1 187 ? 14.413 10.027 -0.669 1.00 94.06 187 ASP A O 1
ATOM 1348 N N . GLY A 1 188 ? 12.871 11.426 -1.500 1.00 91.38 188 GLY A N 1
ATOM 1349 C CA . GLY A 1 188 ? 13.189 12.555 -0.615 1.00 91.38 188 GLY A CA 1
ATOM 1350 C C . GLY A 1 188 ? 12.363 12.632 0.677 1.00 91.38 188 GLY A C 1
ATOM 1351 O O . GLY A 1 188 ? 12.739 13.359 1.598 1.00 91.38 188 GLY A O 1
ATOM 1352 N N . SER A 1 189 ? 11.256 11.895 0.770 1.00 96.38 189 SER A N 1
ATOM 1353 C CA . SER A 1 189 ? 10.186 12.095 1.760 1.00 96.38 189 SER A CA 1
ATOM 1354 C C . SER A 1 189 ? 10.283 11.145 2.961 1.00 96.38 189 SER A C 1
ATOM 1356 O O . SER A 1 189 ? 9.276 10.662 3.473 1.00 96.38 189 SER A O 1
ATOM 1358 N N . ILE A 1 190 ? 11.498 10.833 3.423 1.00 96.12 190 ILE A N 1
ATOM 1359 C CA . ILE A 1 190 ? 11.740 9.777 4.423 1.00 96.12 190 ILE A CA 1
ATOM 1360 C C . ILE A 1 190 ? 12.431 10.347 5.669 1.00 96.12 190 ILE A C 1
ATOM 1362 O O . ILE A 1 190 ? 13.483 10.981 5.585 1.00 96.12 190 ILE A O 1
ATOM 1366 N N . SER A 1 191 ? 11.861 10.084 6.847 1.00 96.19 191 SER A N 1
ATOM 1367 C CA . SER A 1 191 ? 12.250 10.695 8.124 1.00 96.19 191 SER A CA 1
ATOM 1368 C C . SER A 1 191 ? 12.534 9.662 9.217 1.00 96.19 191 SER A C 1
ATOM 1370 O O . SER A 1 191 ? 11.708 8.806 9.523 1.00 96.19 191 SER A O 1
ATOM 1372 N N . THR A 1 192 ? 13.674 9.784 9.898 1.00 96.38 192 THR A N 1
ATOM 1373 C CA . THR A 1 192 ? 13.998 8.990 11.101 1.00 96.38 192 THR A CA 1
ATOM 1374 C C . THR A 1 192 ? 13.723 9.728 12.414 1.00 96.38 192 THR A C 1
ATOM 1376 O O . THR A 1 192 ? 13.979 9.188 13.489 1.00 96.38 192 THR A O 1
ATOM 1379 N N . THR A 1 193 ? 13.210 10.962 12.361 1.00 95.44 193 THR A N 1
ATOM 1380 C CA . THR A 1 193 ? 13.107 11.864 13.527 1.00 95.44 193 THR A CA 1
ATOM 1381 C C . THR A 1 193 ? 11.685 12.301 13.873 1.00 95.44 193 THR A C 1
ATOM 1383 O O . THR A 1 193 ? 11.473 12.808 14.975 1.00 95.44 193 THR A O 1
ATOM 1386 N N . GLY A 1 194 ? 10.716 12.095 12.980 1.00 96.19 194 GLY A N 1
ATOM 1387 C CA . GLY A 1 194 ? 9.303 12.365 13.236 1.00 96.19 194 GLY A CA 1
ATOM 1388 C C . GLY A 1 194 ? 8.408 12.213 12.006 1.00 96.19 194 GLY A C 1
ATOM 1389 O O . GLY A 1 194 ? 8.892 12.119 10.879 1.00 96.19 194 GLY A O 1
ATOM 1390 N N . ALA A 1 195 ? 7.104 12.202 12.267 1.00 97.88 195 ALA A N 1
ATOM 1391 C CA . ALA A 1 195 ? 6.006 12.149 11.305 1.00 97.88 195 ALA A CA 1
ATOM 1392 C C . ALA A 1 195 ? 5.903 13.397 10.400 1.00 97.88 195 ALA A C 1
ATOM 1394 O O . ALA A 1 195 ? 6.440 14.456 10.738 1.00 97.88 195 ALA A O 1
ATOM 1395 N N . GLY A 1 196 ? 5.174 13.287 9.286 1.00 97.81 196 GLY A N 1
ATOM 1396 C CA . GLY A 1 196 ? 4.912 14.391 8.362 1.00 97.81 196 GLY A CA 1
ATOM 1397 C C . GLY A 1 196 ? 3.977 13.990 7.218 1.00 97.81 196 GLY A C 1
ATOM 1398 O O . GLY A 1 196 ? 4.050 12.874 6.719 1.00 97.81 196 GLY A O 1
ATOM 1399 N N . VAL A 1 197 ? 3.113 14.916 6.795 1.00 97.50 197 VAL A N 1
ATOM 1400 C CA . VAL A 1 197 ? 2.195 14.724 5.657 1.00 97.50 197 VAL A CA 1
ATOM 1401 C C . VAL A 1 197 ? 2.993 14.441 4.378 1.00 97.50 197 VAL A C 1
ATOM 1403 O O . VAL A 1 197 ? 3.974 15.139 4.108 1.00 97.50 197 VAL A O 1
ATOM 1406 N N . GLY A 1 198 ? 2.596 13.419 3.612 1.00 96.69 198 GLY A N 1
ATOM 1407 C CA . GLY A 1 198 ? 3.318 12.964 2.417 1.00 96.69 198 GLY A CA 1
ATOM 1408 C C . GLY A 1 198 ? 4.718 12.399 2.694 1.00 96.69 198 GLY A C 1
ATOM 1409 O O . GLY A 1 198 ? 5.552 12.364 1.788 1.00 96.69 198 GLY A O 1
ATOM 1410 N N . ALA A 1 199 ? 5.009 11.991 3.937 1.00 97.56 199 ALA A N 1
ATOM 1411 C CA . ALA A 1 199 ? 6.320 11.496 4.344 1.00 97.56 199 ALA A CA 1
ATOM 1412 C C . ALA A 1 199 ? 6.256 10.216 5.193 1.00 97.56 199 ALA A C 1
ATOM 1414 O O . ALA A 1 199 ? 5.356 10.003 6.003 1.00 97.56 199 ALA A O 1
ATOM 1415 N N . LEU A 1 200 ? 7.270 9.366 5.033 1.00 98.25 200 LEU A N 1
ATOM 1416 C CA . LEU A 1 200 ? 7.390 8.081 5.712 1.00 98.25 200 LEU A CA 1
ATOM 1417 C C . LEU A 1 200 ? 8.315 8.193 6.931 1.00 98.25 200 LEU A C 1
ATOM 1419 O O . LEU A 1 200 ? 9.518 8.439 6.794 1.00 98.25 200 LEU A O 1
ATOM 1423 N N . HIS A 1 201 ? 7.785 7.964 8.132 1.00 98.19 201 HIS A N 1
ATOM 1424 C CA . HIS A 1 201 ? 8.569 7.969 9.363 1.00 98.19 201 HIS A CA 1
ATOM 1425 C C . HIS A 1 201 ? 9.058 6.560 9.732 1.00 98.19 201 HIS A C 1
ATOM 1427 O O . HIS A 1 201 ? 8.345 5.772 10.350 1.00 98.19 201 HIS A O 1
ATOM 1433 N N . VAL A 1 202 ? 10.311 6.249 9.394 1.00 97.25 202 VAL A N 1
ATOM 1434 C CA . VAL A 1 202 ? 10.935 4.929 9.605 1.00 97.25 202 VAL A CA 1
ATOM 1435 C C . VAL A 1 202 ? 11.839 4.893 10.838 1.00 97.25 202 VAL A C 1
ATOM 1437 O O . VAL A 1 202 ? 12.555 5.847 11.136 1.00 97.25 202 VAL A O 1
ATOM 1440 N N . CYS A 1 203 ? 11.866 3.763 11.550 1.00 96.62 203 CYS A N 1
ATOM 1441 C CA . CYS A 1 203 ? 12.714 3.590 12.736 1.00 96.62 203 CYS A CA 1
ATOM 1442 C C . CYS A 1 203 ? 14.211 3.489 12.404 1.00 96.62 203 CYS A C 1
ATOM 1444 O O . CYS A 1 203 ? 15.061 3.717 13.266 1.00 96.62 203 CYS A O 1
ATOM 1446 N N . THR A 1 204 ? 14.546 3.126 11.164 1.00 94.25 204 THR A N 1
ATOM 1447 C CA . THR A 1 204 ? 15.918 3.005 10.667 1.00 94.25 204 THR A CA 1
ATOM 1448 C C . THR A 1 204 ? 16.020 3.550 9.247 1.00 94.25 204 THR A C 1
ATOM 1450 O O . THR A 1 204 ? 15.174 3.278 8.392 1.00 94.25 204 THR A O 1
ATOM 1453 N N . SER A 1 205 ? 17.092 4.297 8.975 1.00 88.25 205 SER A N 1
ATOM 1454 C CA . SER A 1 205 ? 17.472 4.651 7.607 1.00 88.25 205 SER A CA 1
ATOM 1455 C C . SER A 1 205 ? 17.769 3.389 6.797 1.00 88.25 205 SER A C 1
ATOM 1457 O O . SER A 1 205 ? 18.312 2.422 7.342 1.00 88.25 205 SER A O 1
ATOM 1459 N N . GLY A 1 206 ? 17.491 3.418 5.494 1.00 85.88 206 GLY A N 1
ATOM 1460 C CA . GLY A 1 206 ? 18.007 2.404 4.578 1.00 85.88 206 GLY A CA 1
ATOM 1461 C C . GLY A 1 206 ? 19.536 2.442 4.464 1.00 85.88 206 GLY A C 1
ATOM 1462 O O . GLY A 1 206 ? 20.231 3.231 5.117 1.00 85.88 206 GLY A O 1
ATOM 1463 N N . ARG A 1 207 ? 20.072 1.534 3.655 1.00 85.50 207 ARG A N 1
ATOM 1464 C CA . ARG A 1 207 ? 21.502 1.255 3.519 1.00 85.50 207 ARG A CA 1
ATOM 1465 C C . ARG A 1 207 ? 22.013 1.794 2.181 1.00 85.50 207 ARG A C 1
ATOM 1467 O O . ARG A 1 207 ? 21.481 1.407 1.146 1.00 85.50 207 ARG A O 1
ATOM 1474 N N . PRO A 1 208 ? 23.064 2.633 2.152 1.00 78.88 208 PRO A N 1
ATOM 1475 C CA . PRO A 1 208 ? 23.674 3.059 0.895 1.00 78.88 208 PRO A CA 1
ATOM 1476 C C . PRO A 1 208 ? 24.158 1.847 0.083 1.00 78.88 208 PRO A C 1
ATOM 1478 O O . PRO A 1 208 ? 25.044 1.122 0.534 1.00 78.88 208 PRO A O 1
ATOM 1481 N N . GLY A 1 209 ? 23.571 1.630 -1.097 1.00 74.88 209 GLY A N 1
ATOM 1482 C CA . GLY A 1 209 ? 23.827 0.435 -1.911 1.00 74.88 209 GLY A CA 1
ATOM 1483 C C . GLY A 1 209 ? 23.116 -0.836 -1.425 1.00 74.88 209 GLY A C 1
ATOM 1484 O O . GLY A 1 209 ? 23.643 -1.926 -1.634 1.00 74.88 209 GLY A O 1
ATOM 1485 N N . GLY A 1 210 ? 21.965 -0.698 -0.757 1.00 77.31 210 GLY A N 1
ATOM 1486 C CA . GLY A 1 210 ? 21.048 -1.806 -0.479 1.00 77.31 210 GLY A CA 1
ATOM 1487 C C . GLY A 1 210 ? 20.512 -2.474 -1.752 1.00 77.31 210 GLY A C 1
ATOM 1488 O O . GLY A 1 210 ? 20.651 -1.947 -2.857 1.00 77.31 210 GLY A O 1
ATOM 1489 N N . LEU A 1 211 ? 19.932 -3.659 -1.582 1.00 77.31 211 LEU A N 1
ATOM 1490 C CA . LEU A 1 211 ? 19.335 -4.453 -2.655 1.00 77.31 211 LEU A CA 1
ATOM 1491 C C . LEU A 1 211 ? 17.983 -3.877 -3.123 1.00 77.31 211 LEU A C 1
ATOM 1493 O O . LEU A 1 211 ? 17.385 -3.044 -2.444 1.00 77.31 211 LEU A O 1
ATOM 1497 N N . GLY A 1 212 ? 17.542 -4.339 -4.296 1.00 81.00 212 GLY A N 1
ATOM 1498 C CA . GLY A 1 212 ? 16.360 -3.869 -5.027 1.00 81.00 212 GLY A CA 1
ATOM 1499 C C . GLY A 1 212 ? 16.719 -3.520 -6.475 1.00 81.00 212 GLY A C 1
ATOM 1500 O O . GLY A 1 212 ? 17.768 -3.942 -6.981 1.00 81.00 212 GLY A O 1
ATOM 1501 N N . ALA A 1 213 ? 15.898 -2.696 -7.132 1.00 89.19 213 ALA A N 1
ATOM 1502 C CA . ALA A 1 213 ? 16.105 -2.287 -8.524 1.00 89.19 213 ALA A CA 1
ATOM 1503 C C . ALA A 1 213 ? 17.501 -1.696 -8.793 1.00 89.19 213 ALA A C 1
ATOM 1505 O O . ALA A 1 213 ? 17.949 -0.759 -8.121 1.00 89.19 213 ALA A O 1
ATOM 1506 N N . HIS A 1 214 ? 18.178 -2.233 -9.812 1.00 92.38 214 HIS A N 1
ATOM 1507 C CA . HIS A 1 214 ? 19.587 -1.966 -10.120 1.00 92.38 214 HIS A CA 1
ATOM 1508 C C . HIS A 1 214 ? 19.813 -0.837 -11.139 1.00 92.38 214 HIS A C 1
ATOM 1510 O O . HIS A 1 214 ? 20.944 -0.382 -11.314 1.00 92.38 214 HIS A O 1
ATOM 1516 N N . THR A 1 215 ? 18.749 -0.346 -11.775 1.00 93.88 215 THR A N 1
ATOM 1517 C CA . THR A 1 215 ? 18.720 0.927 -12.506 1.00 93.88 215 THR A CA 1
ATOM 1518 C C . THR A 1 215 ? 17.323 1.539 -12.410 1.00 93.88 215 THR A C 1
ATOM 1520 O O . THR A 1 215 ? 16.350 0.822 -12.191 1.00 93.88 215 THR A O 1
ATOM 1523 N N . ALA A 1 216 ? 17.213 2.857 -12.583 1.00 95.56 216 ALA A N 1
ATOM 1524 C CA . ALA A 1 216 ? 15.914 3.511 -12.714 1.00 95.56 216 ALA A CA 1
ATOM 1525 C C . ALA A 1 216 ? 15.222 3.057 -14.009 1.00 95.56 216 ALA A C 1
ATOM 1527 O O . ALA A 1 216 ? 15.881 2.911 -15.046 1.00 95.56 216 ALA A O 1
ATOM 1528 N N . GLY A 1 217 ? 13.906 2.856 -13.949 1.00 96.88 217 GLY A N 1
ATOM 1529 C CA . GLY A 1 217 ? 13.084 2.643 -15.137 1.00 96.88 217 GLY A CA 1
ATOM 1530 C C . GLY A 1 217 ? 12.889 3.932 -15.946 1.00 96.88 217 GLY A C 1
ATOM 1531 O O . GLY A 1 217 ? 13.015 5.024 -15.390 1.00 96.88 217 GLY A O 1
ATOM 1532 N N . PRO A 1 218 ? 12.545 3.842 -17.246 1.00 97.88 218 PRO A N 1
ATOM 1533 C CA . PRO A 1 218 ? 12.255 5.009 -18.088 1.00 97.88 218 PRO A CA 1
ATOM 1534 C C . PRO A 1 218 ? 11.042 5.819 -17.608 1.00 97.88 218 PRO A C 1
ATOM 1536 O O . PRO A 1 218 ? 10.875 6.955 -18.036 1.00 97.88 218 PRO A O 1
ATOM 1539 N N . TRP A 1 219 ? 10.224 5.242 -16.725 1.00 98.19 219 TRP A N 1
ATOM 1540 C CA . TRP A 1 219 ? 9.097 5.895 -16.069 1.00 98.19 219 TRP A CA 1
ATOM 1541 C C . TRP A 1 219 ? 9.501 6.822 -14.906 1.00 98.19 219 TRP A C 1
ATOM 1543 O O . TRP A 1 219 ? 8.642 7.542 -14.417 1.00 98.19 219 TRP A O 1
ATOM 1553 N N . ILE A 1 220 ? 10.760 6.826 -14.434 1.00 98.44 220 ILE A N 1
ATOM 1554 C CA . ILE A 1 220 ? 11.199 7.663 -13.297 1.00 98.44 220 ILE A CA 1
ATOM 1555 C C . ILE A 1 220 ? 11.947 8.911 -13.789 1.00 98.44 220 ILE A C 1
ATOM 1557 O O . ILE A 1 220 ? 13.105 8.830 -14.212 1.00 98.44 220 ILE A O 1
ATOM 1561 N N . ASP A 1 221 ? 11.337 10.087 -13.641 1.00 97.69 221 ASP A N 1
ATOM 1562 C CA . ASP A 1 221 ? 11.992 11.376 -13.863 1.00 97.69 221 ASP A CA 1
ATOM 1563 C C . ASP A 1 221 ? 12.642 11.888 -12.565 1.00 97.69 221 ASP A C 1
ATOM 1565 O O . ASP A 1 221 ? 12.104 12.707 -11.817 1.00 97.69 221 ASP A O 1
ATOM 1569 N N . GLN A 1 222 ? 13.870 11.426 -12.324 1.00 95.38 222 GLN A N 1
ATOM 1570 C CA . GLN A 1 222 ? 14.716 11.882 -11.213 1.00 95.38 222 GLN A CA 1
ATOM 1571 C C . GLN A 1 222 ? 15.099 13.377 -11.282 1.00 95.38 222 GLN A C 1
ATOM 1573 O O . GLN A 1 222 ? 15.633 13.901 -10.305 1.00 95.38 222 GLN A O 1
ATOM 1578 N N . ALA A 1 223 ? 14.890 14.070 -12.410 1.00 96.00 223 ALA A N 1
ATOM 1579 C CA . ALA A 1 223 ? 15.210 15.493 -12.543 1.00 96.00 223 ALA A CA 1
ATOM 1580 C C . ALA A 1 223 ? 14.040 16.390 -12.111 1.00 96.00 223 ALA A C 1
ATOM 1582 O O . ALA A 1 223 ? 14.275 17.447 -11.524 1.00 96.00 223 ALA A O 1
ATOM 1583 N N . ASN A 1 224 ? 12.802 15.959 -12.369 1.00 96.44 224 ASN A N 1
ATOM 1584 C CA . ASN A 1 224 ? 11.583 16.617 -11.891 1.00 96.44 224 ASN A CA 1
ATOM 1585 C C . ASN A 1 224 ? 11.082 16.069 -10.540 1.00 96.44 224 ASN A C 1
ATOM 1587 O O . ASN A 1 224 ? 10.303 16.743 -9.870 1.00 96.44 224 ASN A O 1
ATOM 1591 N N . GLY A 1 225 ? 11.564 14.899 -10.105 1.00 97.00 225 GLY A N 1
ATOM 1592 C CA . GLY A 1 225 ? 11.165 14.264 -8.844 1.00 97.00 225 GLY A CA 1
ATOM 1593 C C . GLY A 1 225 ? 9.824 13.536 -8.941 1.00 97.00 225 GLY A C 1
ATOM 1594 O O . GLY A 1 225 ? 9.067 13.521 -7.971 1.00 97.00 225 GLY A O 1
ATOM 1595 N N . THR A 1 226 ? 9.519 12.966 -10.109 1.00 97.81 226 THR A N 1
ATOM 1596 C CA . THR A 1 226 ? 8.233 12.322 -10.407 1.00 97.81 226 THR A CA 1
ATOM 1597 C C . THR A 1 226 ? 8.398 10.966 -11.093 1.00 97.81 226 THR A C 1
ATOM 1599 O O . THR A 1 226 ? 9.487 10.614 -11.552 1.00 97.81 226 THR A O 1
ATOM 1602 N N . TRP A 1 227 ? 7.316 10.189 -11.177 1.00 98.44 227 TRP A N 1
ATOM 1603 C CA . TRP A 1 227 ? 7.265 8.959 -11.963 1.00 98.44 227 TRP A CA 1
ATOM 1604 C C . TRP A 1 227 ? 5.900 8.704 -12.622 1.00 98.44 227 TRP A C 1
ATOM 1606 O O . TRP A 1 227 ? 4.857 9.148 -12.143 1.00 98.44 227 TRP A O 1
ATOM 1616 N N . ASP A 1 228 ? 5.922 7.979 -13.738 1.00 98.38 228 ASP A N 1
ATOM 1617 C CA . ASP A 1 228 ? 4.750 7.583 -14.518 1.00 98.38 228 ASP A CA 1
ATOM 1618 C C . ASP A 1 228 ? 4.310 6.159 -14.150 1.00 98.38 228 ASP A C 1
ATOM 1620 O O . ASP A 1 228 ? 4.927 5.160 -14.528 1.00 98.38 228 ASP A O 1
ATOM 1624 N N . SER A 1 229 ? 3.206 6.052 -13.417 1.00 97.19 229 SER A N 1
ATOM 1625 C CA . SER A 1 229 ? 2.625 4.756 -13.047 1.00 97.19 229 SER A CA 1
ATOM 1626 C C . SER A 1 229 ? 2.036 3.984 -14.229 1.00 97.19 229 SER A C 1
ATOM 1628 O O . SER A 1 229 ? 1.944 2.758 -14.166 1.00 97.19 229 SER A O 1
ATOM 1630 N N . THR A 1 230 ? 1.683 4.671 -15.319 1.00 97.25 230 THR A N 1
ATOM 1631 C CA . THR A 1 230 ? 1.005 4.081 -16.484 1.00 97.25 230 THR A CA 1
ATOM 1632 C C . THR A 1 230 ? 1.967 3.376 -17.441 1.00 97.25 230 THR A C 1
ATOM 1634 O O . THR A 1 230 ? 1.550 2.481 -18.176 1.00 97.25 230 THR A O 1
ATOM 1637 N N . THR A 1 231 ? 3.260 3.724 -17.406 1.00 97.88 231 THR A N 1
ATOM 1638 C CA . THR A 1 231 ? 4.316 3.074 -18.206 1.00 97.88 231 THR A CA 1
ATOM 1639 C C . THR A 1 231 ? 5.298 2.229 -17.386 1.00 97.88 231 THR A C 1
ATOM 1641 O O . THR A 1 231 ? 6.227 1.644 -17.954 1.00 97.88 231 THR A O 1
ATOM 1644 N N . LYS A 1 232 ? 5.091 2.094 -16.067 1.00 97.69 232 LYS A N 1
ATOM 1645 C CA . LYS A 1 232 ? 5.890 1.198 -15.219 1.00 97.69 232 LYS A CA 1
ATOM 1646 C C . LYS A 1 232 ? 5.692 -0.270 -15.616 1.00 97.69 232 LYS A C 1
ATOM 1648 O O . LYS A 1 232 ? 4.572 -0.776 -15.660 1.00 97.69 232 LYS A O 1
ATOM 1653 N N . VAL A 1 233 ? 6.801 -0.968 -15.868 1.00 97.69 233 VAL A N 1
ATOM 1654 C CA . VAL A 1 233 ? 6.793 -2.398 -16.217 1.00 97.69 233 VAL A CA 1
ATOM 1655 C C . VAL A 1 233 ? 6.283 -3.256 -15.053 1.00 97.69 233 VAL A C 1
ATOM 1657 O O . VAL A 1 233 ? 6.526 -2.939 -13.885 1.00 97.69 233 VAL A O 1
ATOM 1660 N N . LYS A 1 234 ? 5.622 -4.368 -15.383 1.00 98.00 234 LYS A N 1
ATOM 1661 C CA . LYS A 1 234 ? 5.189 -5.401 -14.437 1.00 98.00 234 LYS A CA 1
ATOM 1662 C C . LYS A 1 234 ? 5.895 -6.725 -14.741 1.00 98.00 234 LYS A C 1
ATOM 1664 O O . LYS A 1 234 ? 6.142 -7.020 -15.911 1.00 98.00 234 LYS A O 1
ATOM 1669 N N . VAL A 1 235 ? 6.187 -7.510 -13.705 1.00 98.56 235 VAL A N 1
ATOM 1670 C CA . VAL A 1 235 ? 6.675 -8.899 -13.817 1.00 98.56 235 VAL A CA 1
ATOM 1671 C C . VAL A 1 235 ? 5.571 -9.785 -14.404 1.00 98.56 235 VAL A C 1
ATOM 1673 O O . VAL A 1 235 ? 4.400 -9.629 -14.053 1.00 98.56 235 VAL A O 1
ATOM 1676 N N . GLN A 1 236 ? 5.929 -10.695 -15.311 1.00 98.44 236 GLN A N 1
ATOM 1677 C CA . GLN A 1 236 ? 4.981 -11.453 -16.129 1.00 98.44 236 GLN A CA 1
ATOM 1678 C C . GLN A 1 236 ? 4.552 -12.802 -15.528 1.00 98.44 236 GLN A C 1
ATOM 1680 O O . GLN A 1 236 ? 5.224 -13.405 -14.688 1.00 98.44 236 GLN A O 1
ATOM 1685 N N . GLY A 1 237 ? 3.438 -13.322 -16.047 1.00 97.75 237 GLY A N 1
ATOM 1686 C CA . GLY A 1 237 ? 2.886 -14.636 -15.718 1.00 97.75 237 GLY A CA 1
ATOM 1687 C C . GLY A 1 237 ? 1.837 -14.607 -14.608 1.00 97.75 237 GLY A C 1
ATOM 1688 O O . GLY A 1 237 ? 1.598 -13.582 -13.977 1.00 97.75 237 GLY A O 1
ATOM 1689 N N . GLU A 1 238 ? 1.191 -15.755 -14.416 1.00 97.75 238 GLU A N 1
ATOM 1690 C CA . GLU A 1 238 ? 0.027 -15.924 -13.545 1.00 97.75 238 GLU A CA 1
ATOM 1691 C C . GLU A 1 238 ? 0.194 -17.205 -12.713 1.00 97.75 238 GLU A C 1
ATOM 1693 O O . GLU A 1 238 ? -0.141 -18.311 -13.142 1.00 97.75 238 GLU A O 1
ATOM 1698 N N . VAL A 1 239 ? 0.761 -17.070 -11.516 1.00 98.31 239 VAL A N 1
ATOM 1699 C CA . VAL A 1 239 ? 0.966 -18.166 -10.564 1.00 98.31 239 VAL A CA 1
ATOM 1700 C C . VAL A 1 239 ? -0.190 -18.184 -9.566 1.00 98.31 239 VAL A C 1
ATOM 1702 O O . VAL A 1 239 ? -0.357 -17.271 -8.758 1.00 98.31 239 VAL A O 1
ATOM 1705 N N . SER A 1 240 ? -1.004 -19.237 -9.626 1.00 97.44 240 SER A N 1
ATOM 1706 C CA . SER A 1 240 ? -2.091 -19.491 -8.678 1.00 97.44 240 SER A CA 1
ATOM 1707 C C . SER A 1 240 ? -1.584 -20.134 -7.388 1.00 97.44 240 SER A C 1
ATOM 1709 O O . SER A 1 240 ? -0.741 -21.032 -7.447 1.00 97.44 240 SER A O 1
ATOM 1711 N N . TRP A 1 241 ? -2.205 -19.798 -6.256 1.00 97.88 241 TRP A N 1
ATOM 1712 C CA . TRP A 1 241 ? -1.847 -20.318 -4.932 1.00 97.88 241 TRP A CA 1
ATOM 1713 C C . TRP A 1 241 ? -3.038 -21.031 -4.253 1.00 97.88 241 TRP A C 1
ATOM 1715 O O . TRP A 1 241 ? -3.667 -20.460 -3.364 1.00 97.88 241 TRP A O 1
ATOM 1725 N N . PRO A 1 242 ? -3.396 -22.278 -4.640 1.00 97.25 242 PRO A N 1
ATOM 1726 C CA . PRO A 1 242 ? -4.599 -22.964 -4.139 1.00 97.25 242 PRO A CA 1
ATOM 1727 C C . PRO A 1 242 ? -4.611 -23.250 -2.629 1.00 97.25 242 PRO A C 1
ATOM 1729 O O . PRO A 1 242 ? -5.656 -23.583 -2.077 1.00 97.25 242 PRO A O 1
ATOM 1732 N N . GLN A 1 243 ? -3.451 -23.160 -1.975 1.00 96.88 243 GLN A N 1
ATOM 1733 C CA . GLN A 1 243 ? -3.266 -23.303 -0.533 1.00 96.88 243 GLN A CA 1
ATOM 1734 C C . GLN A 1 243 ? -3.138 -21.960 0.208 1.00 96.88 243 GLN A C 1
ATOM 1736 O O . GLN A 1 243 ? -2.875 -21.954 1.411 1.00 96.88 243 GLN A O 1
ATOM 1741 N N . ALA A 1 244 ? -3.305 -20.824 -0.478 1.00 98.19 244 ALA A N 1
ATOM 1742 C CA . ALA A 1 244 ? -3.367 -19.516 0.163 1.00 98.19 244 ALA A CA 1
ATOM 1743 C C . ALA A 1 244 ? -4.498 -19.470 1.201 1.00 98.19 244 ALA A C 1
ATOM 1745 O O . ALA A 1 244 ? -5.587 -20.010 0.996 1.00 98.19 244 ALA A O 1
ATOM 1746 N N . SER A 1 245 ? -4.240 -18.816 2.330 1.00 98.06 245 SER A N 1
ATOM 1747 C CA . SER A 1 245 ? -5.163 -18.778 3.461 1.00 98.06 245 SER A CA 1
ATOM 1748 C C . SER A 1 245 ? -5.166 -17.418 4.146 1.00 98.06 245 SER A C 1
ATOM 1750 O O . SER A 1 245 ? -4.121 -16.810 4.374 1.00 98.06 245 SER A O 1
ATOM 1752 N N . TYR A 1 246 ? -6.358 -16.963 4.516 1.00 98.19 246 TYR A N 1
ATOM 1753 C CA . TYR A 1 246 ? -6.577 -15.821 5.391 1.00 98.19 246 TYR A CA 1
ATOM 1754 C C . TYR A 1 246 ? -7.732 -16.156 6.332 1.00 98.19 246 TYR A C 1
ATOM 1756 O O . TYR A 1 246 ? -8.762 -16.679 5.904 1.00 98.19 246 TYR A O 1
ATOM 1764 N N . LEU A 1 247 ? -7.546 -15.875 7.615 1.00 97.81 247 LE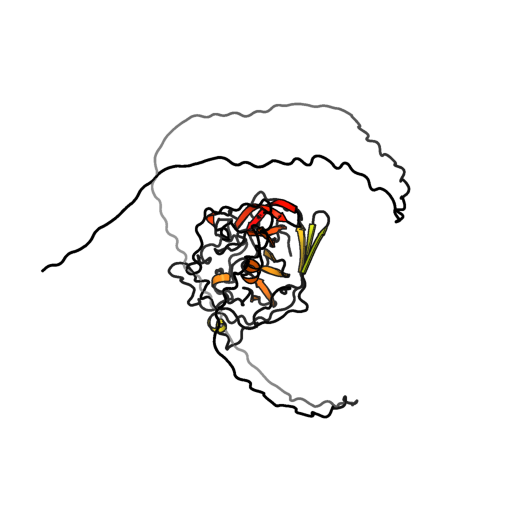U A N 1
ATOM 1765 C CA . LEU A 1 247 ? -8.554 -16.011 8.651 1.00 97.81 247 LEU A CA 1
ATOM 1766 C C . LEU A 1 247 ? -8.488 -14.780 9.547 1.00 97.81 247 LEU A C 1
ATOM 1768 O O . LEU A 1 247 ? -7.433 -14.455 10.084 1.00 97.81 247 LEU A O 1
ATOM 1772 N N . GLU A 1 248 ? -9.632 -14.139 9.734 1.00 97.31 248 GLU A N 1
ATOM 1773 C CA . GLU A 1 248 ? -9.813 -12.977 10.595 1.00 97.31 248 GLU A CA 1
ATOM 1774 C C . GLU A 1 248 ? -10.934 -13.290 11.589 1.00 97.31 248 GLU A C 1
ATOM 1776 O O . GLU A 1 248 ? -12.011 -13.745 11.199 1.00 97.31 248 GLU A O 1
ATOM 1781 N N . GLN A 1 249 ? -10.671 -13.096 12.881 1.00 96.88 249 GLN A N 1
ATOM 1782 C CA . GLN A 1 249 ? -11.624 -13.350 13.961 1.00 96.88 249 GLN A CA 1
ATOM 1783 C C . GLN A 1 249 ? -11.539 -12.234 15.000 1.00 96.88 249 GLN A C 1
ATOM 1785 O O . GLN A 1 249 ? -10.447 -11.867 15.425 1.00 96.88 249 GLN A O 1
ATOM 1790 N N . VAL A 1 250 ? -12.684 -11.709 15.438 1.00 95.81 250 VAL A N 1
ATOM 1791 C CA . VAL A 1 250 ? -12.758 -10.751 16.550 1.00 95.81 250 VAL A CA 1
ATOM 1792 C C . VAL A 1 250 ? -13.261 -11.488 17.789 1.00 95.81 250 VAL A C 1
ATOM 1794 O O . VAL A 1 250 ? -14.403 -11.943 17.828 1.00 95.81 250 VAL A O 1
ATOM 1797 N N . GLU A 1 251 ? -12.405 -11.610 18.803 1.00 90.19 251 GLU A N 1
ATOM 1798 C CA . GLU A 1 251 ? -12.723 -12.231 20.088 1.00 90.19 251 GLU A CA 1
ATOM 1799 C C . GLU A 1 251 ? -12.478 -11.235 21.231 1.00 90.19 251 GLU A C 1
ATOM 1801 O O . GLU A 1 251 ? -11.356 -10.792 21.471 1.00 90.19 251 GLU A O 1
ATOM 1806 N N . ALA A 1 252 ? -13.547 -10.901 21.961 1.00 89.50 252 ALA A N 1
ATOM 1807 C CA . ALA A 1 252 ? -13.550 -9.919 23.049 1.00 89.50 252 ALA A CA 1
ATOM 1808 C C . ALA A 1 252 ? -12.973 -8.545 22.641 1.00 89.50 252 ALA A C 1
ATOM 1810 O O . ALA A 1 252 ? -13.673 -7.765 22.002 1.00 89.50 252 ALA A O 1
ATOM 1811 N N . ASP A 1 253 ? -11.742 -8.230 23.045 1.00 93.94 253 ASP A N 1
ATOM 1812 C CA . ASP A 1 253 ? -11.040 -6.971 22.775 1.00 93.94 253 ASP A CA 1
ATOM 1813 C C . ASP A 1 253 ? -9.943 -7.095 21.698 1.00 93.94 253 ASP A C 1
ATOM 1815 O O . ASP A 1 253 ? -9.235 -6.121 21.438 1.00 93.94 253 ASP A O 1
ATOM 1819 N N . GLN A 1 254 ? -9.800 -8.264 21.060 1.00 96.62 254 GLN A N 1
ATOM 1820 C CA . GLN A 1 254 ? -8.719 -8.574 20.121 1.00 96.62 254 GLN A CA 1
ATOM 1821 C C . GLN A 1 254 ? -9.248 -9.021 18.748 1.00 96.62 254 GLN A C 1
ATOM 1823 O O . GLN A 1 254 ? -10.163 -9.837 18.653 1.00 96.62 254 GLN A O 1
ATOM 1828 N N . ARG A 1 255 ? -8.623 -8.537 17.671 1.00 97.56 255 ARG A N 1
ATOM 1829 C CA . ARG A 1 255 ? -8.733 -9.078 16.312 1.00 97.56 255 ARG A CA 1
ATOM 1830 C C . ARG A 1 255 ? -7.537 -9.990 16.063 1.00 97.56 255 ARG A C 1
ATOM 1832 O O . ARG A 1 255 ? -6.400 -9.526 16.010 1.00 97.56 255 ARG A O 1
ATOM 1839 N N . VAL A 1 256 ? -7.787 -11.287 15.938 1.00 97.50 256 VAL A N 1
ATOM 1840 C CA . VAL A 1 256 ? -6.780 -12.295 15.605 1.00 97.50 256 VAL A CA 1
ATOM 1841 C C . VAL A 1 256 ? -6.800 -12.525 14.098 1.00 97.50 256 VAL A C 1
ATOM 1843 O O . VAL A 1 256 ? -7.843 -12.848 13.529 1.00 97.50 256 VAL A O 1
ATOM 1846 N N . ILE A 1 257 ? -5.645 -12.365 13.458 1.00 98.00 257 ILE A N 1
ATOM 1847 C CA . ILE A 1 257 ? -5.452 -12.614 12.028 1.00 98.00 257 ILE A CA 1
ATOM 1848 C C . ILE A 1 257 ? -4.430 -13.738 11.859 1.00 98.00 257 ILE A C 1
ATOM 1850 O O . ILE A 1 257 ? -3.363 -13.701 12.475 1.00 98.00 257 ILE A O 1
ATOM 1854 N N . VAL A 1 258 ? -4.753 -14.725 11.021 1.00 98.00 258 VAL A N 1
ATOM 1855 C CA . VAL A 1 258 ? -3.880 -15.850 10.655 1.00 98.00 258 VAL A CA 1
ATOM 1856 C C . VAL A 1 258 ? -3.803 -15.974 9.134 1.00 98.00 258 VAL A C 1
ATOM 1858 O O . VAL A 1 258 ? -4.824 -15.927 8.451 1.00 98.00 258 VAL A O 1
ATOM 1861 N N . THR A 1 259 ? -2.600 -16.151 8.592 1.00 98.25 259 THR A N 1
ATOM 1862 C CA . THR A 1 259 ? -2.366 -16.349 7.150 1.00 98.25 259 THR A CA 1
ATOM 1863 C C . THR A 1 259 ? -1.065 -17.120 6.896 1.00 98.25 259 THR A C 1
ATOM 1865 O O . THR A 1 259 ? -0.224 -17.218 7.788 1.00 98.25 259 THR A O 1
ATOM 1868 N N . ASN A 1 260 ? -0.884 -17.671 5.692 1.00 97.94 260 ASN A N 1
ATOM 1869 C CA . ASN A 1 260 ? 0.402 -18.166 5.179 1.00 97.94 260 ASN A CA 1
ATOM 1870 C C . ASN A 1 260 ? 1.101 -17.194 4.204 1.00 97.94 260 ASN A C 1
ATOM 1872 O O . ASN A 1 260 ? 2.050 -17.598 3.532 1.00 97.94 260 ASN A O 1
ATOM 1876 N N . ASN A 1 261 ? 0.676 -15.924 4.157 1.00 97.81 261 ASN A N 1
ATOM 1877 C CA . ASN A 1 261 ? 1.278 -14.861 3.346 1.00 97.81 261 ASN A CA 1
ATOM 1878 C C . ASN A 1 261 ? 1.323 -15.177 1.837 1.00 97.81 261 ASN A C 1
ATOM 1880 O 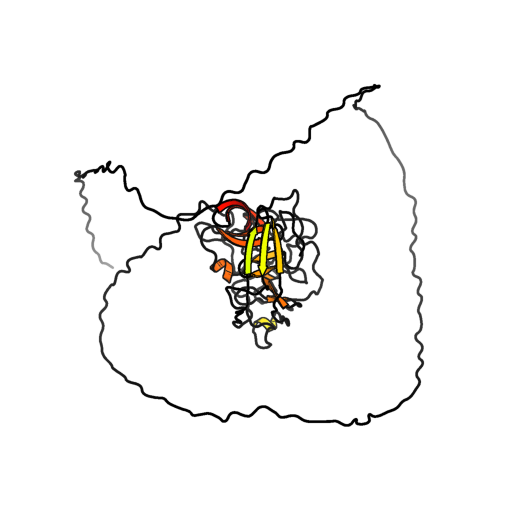O . ASN A 1 261 ? 2.338 -15.003 1.163 1.00 97.81 261 ASN A O 1
ATOM 1884 N N . LEU A 1 262 ? 0.190 -15.651 1.319 1.00 98.25 262 LEU A N 1
ATOM 1885 C CA . LEU A 1 262 ? -0.079 -15.839 -0.104 1.00 98.25 262 LEU A CA 1
ATOM 1886 C C . LEU A 1 262 ? -1.430 -15.185 -0.444 1.00 98.25 262 LEU A C 1
ATOM 1888 O O . LEU A 1 262 ? -2.332 -15.220 0.399 1.00 98.25 262 LEU A O 1
ATOM 1892 N N . PRO A 1 263 ? -1.608 -14.614 -1.650 1.00 97.50 263 PRO A N 1
ATOM 1893 C CA . PRO A 1 263 ? -2.870 -13.996 -2.039 1.00 97.50 263 PRO A CA 1
ATOM 1894 C C . PRO A 1 263 ? -3.968 -15.047 -2.250 1.00 97.50 263 PRO A C 1
ATOM 1896 O O . PRO A 1 263 ? -3.864 -15.944 -3.080 1.00 97.50 263 PRO A O 1
ATOM 1899 N N . THR A 1 264 ? -5.058 -14.903 -1.501 1.00 96.38 264 THR A N 1
ATOM 1900 C CA . THR A 1 264 ? -6.255 -15.767 -1.549 1.00 96.38 264 THR A CA 1
ATOM 1901 C C . THR A 1 264 ? -7.220 -15.437 -2.688 1.00 96.38 264 THR A C 1
ATOM 1903 O O . THR A 1 264 ? -8.131 -16.216 -2.960 1.00 96.38 264 THR A O 1
ATOM 1906 N N . GLN A 1 265 ? -7.056 -14.277 -3.330 1.00 86.50 265 GLN A N 1
ATOM 1907 C CA . GLN A 1 265 ? -8.008 -13.717 -4.300 1.00 86.50 265 GLN A CA 1
ATOM 1908 C C . GLN A 1 265 ? -7.367 -13.386 -5.657 1.00 86.50 265 GLN A C 1
ATOM 1910 O O . GLN A 1 265 ? -8.078 -13.018 -6.588 1.00 86.50 265 GLN A O 1
ATOM 1915 N N . GLN A 1 266 ? -6.040 -13.497 -5.780 1.00 92.12 266 GLN A N 1
ATOM 1916 C CA . GLN A 1 266 ? -5.277 -13.093 -6.962 1.00 92.12 266 GLN A CA 1
ATOM 1917 C C . GLN A 1 266 ? -4.164 -14.099 -7.282 1.00 92.12 266 GLN A C 1
ATOM 1919 O O . GLN A 1 266 ? -3.685 -14.817 -6.405 1.00 92.12 266 GLN A O 1
ATOM 1924 N N . VAL A 1 267 ? -3.739 -14.122 -8.544 1.00 97.00 267 VAL A N 1
ATOM 1925 C CA . VAL A 1 267 ? -2.472 -14.735 -8.969 1.00 97.00 267 VAL A CA 1
ATOM 1926 C C . VAL A 1 267 ? -1.307 -13.773 -8.714 1.00 97.00 267 VAL A C 1
ATOM 1928 O O . VAL A 1 267 ? -1.518 -12.566 -8.605 1.00 97.00 267 VAL A O 1
ATOM 1931 N N . THR A 1 268 ? -0.085 -14.298 -8.647 1.00 98.50 268 THR A N 1
ATOM 1932 C CA . THR A 1 268 ? 1.151 -13.493 -8.636 1.00 98.50 268 THR A CA 1
ATOM 1933 C C . THR A 1 268 ? 1.897 -13.619 -9.959 1.00 98.50 268 THR A C 1
ATOM 1935 O O . THR A 1 268 ? 1.660 -14.551 -10.726 1.00 98.50 268 THR A O 1
ATOM 1938 N N . GLY A 1 269 ? 2.863 -12.739 -10.194 1.00 98.31 269 GLY A N 1
ATOM 1939 C CA . GLY A 1 269 ? 3.849 -12.888 -11.259 1.00 98.31 269 GLY A CA 1
ATOM 1940 C C . GLY A 1 269 ? 4.775 -14.088 -11.042 1.00 98.31 269 GLY A C 1
ATOM 1941 O O . GLY A 1 269 ? 4.773 -14.747 -9.994 1.00 98.31 269 GLY A O 1
ATOM 1942 N N . THR A 1 270 ? 5.599 -14.364 -12.050 1.00 98.50 270 THR A N 1
ATOM 1943 C CA . THR A 1 270 ? 6.599 -15.435 -12.021 1.00 98.50 270 THR A CA 1
ATOM 1944 C C . THR A 1 270 ? 7.865 -14.942 -11.327 1.00 98.50 270 THR A C 1
ATOM 1946 O O . THR A 1 270 ? 8.635 -14.169 -11.893 1.00 98.50 270 THR A O 1
ATOM 1949 N N . PHE A 1 271 ? 8.097 -15.416 -10.102 1.00 98.50 271 PHE A N 1
ATOM 1950 C CA . PHE A 1 271 ? 9.299 -15.115 -9.323 1.00 98.50 271 PHE A CA 1
ATOM 1951 C C . PHE A 1 271 ? 10.071 -16.409 -8.994 1.00 98.50 271 PHE A C 1
ATOM 1953 O O . PHE A 1 271 ? 9.438 -17.371 -8.542 1.00 98.50 271 PHE A O 1
ATOM 1960 N N . PRO A 1 272 ? 11.409 -16.475 -9.165 1.00 98.25 272 PRO A N 1
ATOM 1961 C CA . PRO A 1 272 ? 12.329 -15.395 -9.553 1.00 98.25 272 PRO A CA 1
ATOM 1962 C C . PRO A 1 272 ? 12.098 -14.840 -10.961 1.00 98.25 272 PRO A C 1
ATOM 1964 O O . PRO A 1 272 ? 11.668 -15.581 -11.844 1.00 98.25 272 PRO A O 1
ATOM 1967 N N . ILE A 1 273 ? 12.411 -13.557 -11.171 1.00 98.44 273 ILE A N 1
ATOM 1968 C CA . ILE A 1 273 ? 12.194 -12.891 -12.467 1.00 98.44 273 ILE A CA 1
ATOM 1969 C C . ILE A 1 273 ? 13.051 -13.571 -13.545 1.00 98.44 273 ILE A C 1
ATOM 1971 O O . ILE A 1 273 ? 14.271 -13.709 -13.400 1.00 98.44 273 ILE A O 1
ATOM 1975 N N . ALA A 1 274 ? 12.408 -14.000 -14.631 1.00 98.06 274 ALA A N 1
ATOM 1976 C CA . ALA A 1 274 ? 13.067 -14.688 -15.736 1.00 98.06 274 ALA A CA 1
ATOM 1977 C C . ALA A 1 274 ? 13.988 -13.742 -16.530 1.00 98.06 274 ALA A C 1
ATOM 1979 O O . ALA A 1 274 ? 13.735 -12.546 -16.636 1.00 98.06 274 ALA A O 1
ATOM 1980 N N . VAL A 1 275 ? 15.066 -14.273 -17.118 1.00 97.81 275 VAL A N 1
ATOM 1981 C CA . VAL A 1 275 ? 16.086 -13.463 -17.827 1.00 97.81 275 VAL A CA 1
ATOM 1982 C C . VAL A 1 275 ? 15.584 -12.819 -19.127 1.00 97.81 275 VAL A C 1
ATOM 1984 O O . VAL A 1 275 ? 16.252 -11.945 -19.680 1.00 97.81 275 VAL A O 1
ATOM 1987 N N . ASP A 1 276 ? 14.441 -13.282 -19.621 1.00 97.88 276 ASP A N 1
ATOM 1988 C CA . ASP A 1 276 ? 13.701 -12.826 -20.794 1.00 97.88 276 ASP A CA 1
ATOM 1989 C C . ASP A 1 276 ? 12.431 -12.021 -20.444 1.00 97.88 276 ASP A C 1
ATOM 1991 O O . ASP A 1 276 ? 11.792 -11.477 -21.346 1.00 97.88 276 ASP A O 1
ATOM 1995 N N . ASP A 1 277 ? 12.105 -11.862 -19.154 1.00 98.50 277 ASP A N 1
ATOM 1996 C CA . ASP A 1 277 ? 11.057 -10.947 -18.692 1.00 98.50 277 ASP A CA 1
ATOM 1997 C C . ASP A 1 277 ? 11.507 -9.478 -18.891 1.00 98.50 277 ASP A C 1
ATOM 1999 O O . ASP A 1 277 ? 12.608 -9.106 -18.465 1.00 98.50 277 ASP A O 1
ATOM 2003 N N . PRO A 1 278 ? 10.684 -8.595 -19.496 1.00 97.81 278 PRO A N 1
ATOM 2004 C CA . PRO A 1 278 ? 10.989 -7.170 -19.633 1.00 97.81 278 PRO A CA 1
ATOM 2005 C C . PRO A 1 278 ? 11.331 -6.437 -18.325 1.00 97.81 278 PRO A C 1
ATOM 2007 O O . PRO A 1 278 ? 12.029 -5.422 -18.382 1.00 97.81 278 PRO A O 1
ATOM 2010 N N . ALA A 1 279 ? 10.884 -6.921 -17.163 1.00 97.62 279 ALA A N 1
ATOM 2011 C CA . ALA A 1 279 ? 11.242 -6.391 -15.849 1.00 97.62 279 ALA A CA 1
ATOM 2012 C C . ALA A 1 279 ? 12.735 -6.582 -15.512 1.00 97.62 279 ALA A C 1
ATOM 2014 O O . ALA A 1 279 ? 13.347 -5.680 -14.931 1.00 97.62 279 ALA A O 1
ATOM 2015 N N . PHE A 1 280 ? 13.348 -7.688 -15.964 1.00 97.25 280 PHE A N 1
ATOM 2016 C CA . PHE A 1 280 ? 14.708 -8.128 -15.602 1.00 97.25 280 PHE A CA 1
ATOM 2017 C C . PHE A 1 280 ? 15.806 -7.082 -15.867 1.00 97.25 280 PHE A C 1
ATOM 2019 O O . PHE A 1 280 ? 16.856 -7.059 -15.215 1.00 97.25 280 PHE A O 1
ATOM 2026 N N . GLN A 1 281 ? 15.580 -6.187 -16.834 1.00 96.50 281 GLN A N 1
ATOM 2027 C CA . GLN A 1 281 ? 16.519 -5.117 -17.181 1.00 96.50 281 GLN A CA 1
ATOM 2028 C C . GLN A 1 281 ? 16.585 -3.986 -16.132 1.00 96.50 281 GLN A C 1
ATOM 2030 O O . GLN A 1 281 ? 17.575 -3.257 -16.107 1.00 96.50 281 GLN A O 1
ATOM 2035 N N . TYR A 1 282 ? 15.577 -3.852 -15.261 1.00 96.19 282 TYR A N 1
ATOM 2036 C CA . TYR A 1 282 ? 15.481 -2.813 -14.222 1.00 96.19 282 TYR A CA 1
ATOM 2037 C C . TYR A 1 282 ? 15.688 -3.388 -12.819 1.00 96.19 282 TYR A C 1
ATOM 2039 O O . TYR A 1 282 ? 16.461 -2.852 -12.021 1.00 96.19 282 TYR A O 1
ATOM 2047 N N . ASP A 1 283 ? 15.102 -4.549 -12.551 1.00 96.31 283 ASP A N 1
ATOM 2048 C CA . ASP A 1 283 ? 15.262 -5.326 -11.326 1.00 96.31 283 ASP A CA 1
ATOM 2049 C C . ASP A 1 283 ? 15.218 -6.813 -11.691 1.00 96.31 283 ASP A C 1
ATOM 2051 O O . ASP A 1 283 ? 14.498 -7.221 -12.593 1.00 96.31 283 ASP A O 1
ATOM 2055 N N . ARG A 1 284 ? 16.043 -7.619 -11.029 1.00 95.06 284 ARG A N 1
ATOM 2056 C CA . ARG A 1 284 ? 16.244 -9.041 -11.342 1.00 95.06 284 ARG A CA 1
ATOM 2057 C C . ARG A 1 284 ? 15.612 -9.973 -10.321 1.00 95.06 284 ARG A C 1
ATOM 2059 O O . ARG A 1 284 ? 15.835 -11.173 -10.451 1.00 95.06 284 ARG A O 1
ATOM 2066 N N . ASN A 1 285 ? 14.963 -9.415 -9.289 1.00 96.38 285 ASN A N 1
ATOM 2067 C CA . ASN A 1 285 ? 14.474 -10.066 -8.069 1.00 96.38 285 ASN A CA 1
ATOM 2068 C C . ASN A 1 285 ? 14.655 -11.605 -8.068 1.00 96.38 285 ASN A C 1
ATOM 2070 O O . ASN A 1 285 ? 13.785 -12.340 -8.548 1.00 96.38 285 ASN A O 1
ATOM 2074 N N . PRO A 1 286 ? 15.811 -12.102 -7.575 1.00 96.81 286 PRO A N 1
ATOM 2075 C CA . PRO A 1 286 ? 16.204 -13.505 -7.698 1.00 96.81 286 PRO A CA 1
ATOM 2076 C C . PRO A 1 286 ? 15.500 -14.416 -6.677 1.00 96.81 286 PRO A C 1
ATOM 2078 O O . PRO A 1 286 ? 15.869 -15.583 -6.539 1.00 96.81 286 PRO A O 1
ATOM 2081 N N . ASN A 1 287 ? 14.536 -13.882 -5.925 1.00 97.88 287 ASN A N 1
ATOM 2082 C CA . ASN A 1 287 ? 13.854 -14.571 -4.840 1.00 97.88 287 ASN A CA 1
ATOM 2083 C C . ASN A 1 287 ? 12.609 -15.298 -5.371 1.00 97.88 287 ASN A C 1
ATOM 2085 O O . ASN A 1 287 ? 11.946 -14.818 -6.286 1.00 97.88 287 ASN A O 1
ATOM 2089 N N . ALA A 1 288 ? 12.272 -16.445 -4.784 1.00 98.06 288 ALA A N 1
ATOM 2090 C CA . ALA A 1 288 ? 11.034 -17.167 -5.072 1.00 98.06 288 ALA A CA 1
ATOM 2091 C C . ALA A 1 288 ? 9.994 -16.876 -3.982 1.00 98.06 288 ALA A C 1
ATOM 2093 O O . ALA A 1 288 ? 10.361 -16.752 -2.814 1.00 98.06 288 ALA A O 1
ATOM 2094 N N . ILE A 1 289 ? 8.710 -16.814 -4.339 1.00 98.69 289 ILE A N 1
ATOM 2095 C CA . ILE A 1 289 ? 7.623 -16.702 -3.354 1.00 98.69 289 ILE A CA 1
ATOM 2096 C C . ILE A 1 289 ? 7.538 -17.998 -2.533 1.00 98.69 289 ILE A C 1
ATOM 2098 O O . ILE A 1 289 ? 7.580 -19.098 -3.088 1.00 98.69 289 ILE A O 1
ATOM 2102 N N . ALA A 1 290 ? 7.407 -17.866 -1.213 1.00 98.00 290 ALA A N 1
ATOM 2103 C CA . ALA A 1 290 ? 7.281 -18.974 -0.274 1.00 98.00 290 ALA A CA 1
ATOM 2104 C C . ALA A 1 290 ? 6.268 -18.658 0.838 1.00 98.00 290 ALA A C 1
ATOM 2106 O O . ALA A 1 290 ? 6.122 -17.514 1.268 1.00 98.00 290 ALA A O 1
ATOM 2107 N N . GLU A 1 291 ? 5.597 -19.696 1.340 1.00 97.12 291 GLU A N 1
ATOM 2108 C CA . GLU A 1 291 ? 4.651 -19.574 2.451 1.00 97.12 291 GLU A CA 1
ATOM 2109 C C . GLU A 1 291 ? 5.337 -19.108 3.739 1.00 97.12 291 GLU A C 1
ATOM 2111 O O . GLU A 1 291 ? 6.329 -19.692 4.184 1.00 97.12 291 GLU A O 1
ATOM 2116 N N . GLN A 1 292 ? 4.752 -18.103 4.391 1.00 95.62 292 GLN A N 1
ATOM 2117 C CA . GLN A 1 292 ? 5.136 -17.674 5.731 1.00 95.62 292 GLN A CA 1
ATOM 2118 C C . GLN A 1 292 ? 3.913 -17.631 6.639 1.00 95.62 292 GLN A C 1
ATOM 2120 O O . GLN A 1 292 ? 3.079 -16.735 6.529 1.00 95.62 292 GLN A O 1
ATOM 2125 N N . THR A 1 293 ? 3.818 -18.576 7.577 1.00 95.12 293 THR A N 1
ATOM 2126 C CA . THR A 1 293 ? 2.776 -18.531 8.606 1.00 95.12 293 THR A CA 1
ATOM 2127 C C . THR A 1 293 ? 2.931 -17.285 9.474 1.00 95.12 293 THR A C 1
ATOM 2129 O O . THR A 1 293 ? 3.976 -17.060 10.090 1.00 95.12 293 THR A O 1
ATOM 2132 N N . PHE A 1 294 ? 1.861 -16.506 9.552 1.00 94.00 294 PHE A N 1
ATOM 2133 C CA . PHE A 1 294 ? 1.725 -15.327 10.387 1.00 94.00 294 PHE A CA 1
ATOM 2134 C C . PHE A 1 294 ? 0.495 -15.472 11.272 1.00 94.00 294 PHE A C 1
ATOM 2136 O O . PHE A 1 294 ? -0.570 -15.878 10.806 1.00 94.00 294 PHE A O 1
ATOM 2143 N N . THR A 1 295 ? 0.651 -15.099 12.537 1.00 96.19 295 THR A N 1
ATOM 2144 C CA . THR A 1 295 ? -0.440 -14.934 13.494 1.00 96.19 295 THR A CA 1
ATOM 2145 C C . THR A 1 295 ? -0.202 -13.620 14.217 1.00 96.19 295 THR A C 1
ATOM 2147 O O . THR A 1 295 ? 0.866 -13.435 14.799 1.00 96.19 295 THR A O 1
ATOM 2150 N N . VAL A 1 296 ? -1.185 -12.724 14.211 1.00 95.94 296 VAL A N 1
ATOM 2151 C CA . VAL A 1 296 ? -1.134 -11.465 14.962 1.00 95.94 296 VAL A CA 1
ATOM 2152 C C . VAL A 1 296 ? -2.425 -11.262 15.747 1.00 95.94 296 VAL A C 1
ATOM 2154 O O . VAL A 1 296 ? -3.513 -11.542 15.248 1.00 95.94 296 VAL A O 1
ATOM 2157 N N . SER A 1 297 ? -2.294 -10.777 16.980 1.00 96.88 297 SER A N 1
ATOM 2158 C CA . SER A 1 297 ? -3.398 -10.254 17.786 1.00 96.88 297 SER A CA 1
ATOM 2159 C C . SER A 1 297 ? -3.283 -8.735 17.808 1.00 96.88 297 SER A C 1
ATOM 2161 O O . SER A 1 297 ? -2.290 -8.200 18.297 1.00 96.88 297 SER A O 1
ATOM 2163 N N . LEU A 1 298 ? -4.280 -8.059 17.250 1.00 97.81 298 LEU A N 1
ATOM 2164 C CA . LEU A 1 298 ? -4.399 -6.605 17.215 1.00 97.81 298 LEU A CA 1
ATOM 2165 C C . LEU A 1 298 ? -5.517 -6.160 18.169 1.00 97.81 298 LEU A C 1
ATOM 2167 O O . LEU A 1 298 ? -6.488 -6.900 18.326 1.00 97.81 298 LEU A O 1
ATOM 2171 N N . PRO A 1 299 ? -5.468 -4.952 18.757 1.00 96.62 299 PRO A N 1
ATOM 2172 C CA . PRO A 1 299 ? -6.628 -4.390 19.446 1.00 96.62 299 PRO A CA 1
ATOM 2173 C C . PRO A 1 299 ? -7.836 -4.324 18.499 1.00 96.62 299 PRO A C 1
ATOM 2175 O O . PRO A 1 299 ? -7.733 -3.767 17.410 1.00 96.62 299 PRO A O 1
ATOM 2178 N N . ALA A 1 300 ? -8.991 -4.860 18.904 1.00 95.88 300 ALA A N 1
ATOM 2179 C CA . ALA A 1 300 ? -10.224 -4.764 18.112 1.00 95.88 300 ALA A CA 1
ATOM 2180 C C . ALA A 1 300 ? -10.777 -3.326 18.071 1.00 95.88 300 ALA A C 1
ATOM 2182 O O . ALA A 1 300 ? -11.404 -2.933 17.092 1.00 95.88 300 ALA A O 1
ATOM 2183 N N . ALA A 1 301 ? -10.504 -2.550 19.126 1.00 95.50 301 ALA A N 1
ATOM 2184 C CA . ALA A 1 301 ? -10.791 -1.123 19.246 1.00 95.50 301 ALA A CA 1
ATOM 2185 C C . ALA A 1 301 ? -9.485 -0.362 19.582 1.00 95.50 301 ALA A C 1
ATOM 2187 O O . ALA A 1 301 ? -9.214 -0.091 20.757 1.00 95.50 301 ALA A O 1
ATOM 2188 N N . PRO A 1 302 ? -8.626 -0.082 18.585 1.00 97.38 302 PRO A N 1
ATOM 2189 C CA . PRO A 1 302 ? -7.368 0.643 18.775 1.00 97.38 302 PRO A CA 1
ATOM 2190 C C . PRO A 1 302 ? -7.600 2.095 19.221 1.00 97.38 302 PRO A C 1
ATOM 2192 O O . PRO A 1 302 ? -8.608 2.723 18.901 1.00 97.38 302 PRO A O 1
ATOM 2195 N N . THR A 1 303 ? -6.636 2.655 19.955 1.00 97.75 303 THR A N 1
ATOM 2196 C CA . THR A 1 303 ? -6.684 4.037 20.458 1.00 97.75 303 THR A CA 1
ATOM 2197 C C . THR A 1 303 ? -5.520 4.855 19.919 1.00 97.75 303 THR A C 1
ATOM 2199 O O . THR A 1 303 ? -4.375 4.409 20.007 1.00 97.75 303 THR A O 1
ATOM 2202 N N . VAL A 1 304 ? -5.798 6.074 19.446 1.00 98.31 304 VAL A N 1
ATOM 2203 C CA . VAL A 1 304 ? -4.767 7.038 19.028 1.00 98.31 304 VAL A CA 1
ATOM 2204 C C . VAL A 1 304 ? -3.825 7.327 20.201 1.00 98.31 304 VAL A C 1
ATOM 2206 O O . VAL A 1 304 ? -4.272 7.648 21.303 1.00 98.31 304 VAL A O 1
ATOM 2209 N N . ALA A 1 305 ? -2.523 7.194 19.966 1.00 97.81 305 ALA A N 1
ATOM 2210 C CA . ALA A 1 305 ? -1.477 7.424 20.951 1.00 97.81 305 ALA A CA 1
ATOM 2211 C C . A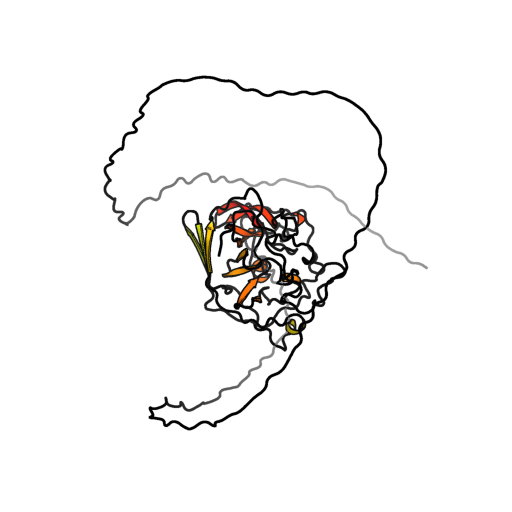LA A 1 305 ? -1.093 8.912 21.044 1.00 97.81 305 ALA A C 1
ATOM 2213 O O . ALA A 1 305 ? -1.150 9.648 20.060 1.00 97.81 305 ALA A O 1
ATOM 2214 N N . ASP A 1 306 ? -0.596 9.337 22.216 1.00 96.38 306 ASP A N 1
ATOM 2215 C CA . ASP A 1 306 ? -0.105 10.706 22.488 1.00 96.38 306 ASP A CA 1
ATOM 2216 C C . ASP A 1 306 ? 0.946 11.214 21.478 1.00 96.38 306 ASP A C 1
ATOM 2218 O O . ASP A 1 306 ? 1.204 12.418 21.392 1.00 96.38 306 ASP A O 1
ATOM 2222 N N . ARG A 1 307 ? 1.624 10.297 20.774 1.00 96.25 307 ARG A N 1
ATOM 2223 C CA . ARG A 1 307 ? 2.594 10.573 19.710 1.00 96.25 307 ARG A CA 1
ATOM 2224 C C . ARG A 1 307 ? 2.560 9.456 18.667 1.00 96.25 307 ARG A C 1
ATOM 2226 O O . ARG A 1 307 ? 2.468 8.296 19.068 1.00 96.25 307 ARG A O 1
ATOM 2233 N N . PRO A 1 308 ? 2.762 9.780 17.378 1.00 97.88 308 PRO A N 1
ATOM 2234 C CA . PRO A 1 308 ? 3.163 8.805 16.376 1.00 97.88 308 PRO A CA 1
ATOM 2235 C C . PRO A 1 308 ? 4.356 7.949 16.805 1.00 97.88 308 PRO A C 1
ATOM 2237 O O . PRO A 1 308 ? 5.253 8.425 17.511 1.00 97.88 308 PRO A O 1
ATOM 2240 N N . SER A 1 309 ? 4.410 6.718 16.303 1.00 97.94 309 SER A N 1
ATOM 2241 C CA . SER A 1 309 ? 5.596 5.865 16.373 1.00 97.94 309 SER A CA 1
ATOM 2242 C C . SER A 1 309 ? 6.069 5.445 14.980 1.00 97.94 309 SER A C 1
ATOM 2244 O O . SER A 1 309 ? 5.305 5.400 14.015 1.00 97.94 309 SER A O 1
ATOM 2246 N N . CYS A 1 310 ? 7.376 5.227 14.867 1.00 98.00 310 CYS A N 1
ATOM 2247 C CA . CYS A 1 310 ? 8.039 4.948 13.602 1.00 98.00 310 CYS A CA 1
ATOM 2248 C C . CYS A 1 310 ? 7.713 3.545 13.071 1.00 98.00 310 CYS A C 1
ATOM 2250 O O . CYS A 1 310 ? 7.428 2.619 13.832 1.00 98.00 310 CYS A O 1
ATOM 2252 N N . LEU A 1 311 ? 7.815 3.384 11.755 1.00 97.94 311 LEU A N 1
ATOM 2253 C CA . LEU A 1 311 ? 7.597 2.120 11.066 1.00 97.94 311 LEU A CA 1
ATOM 2254 C C . LEU A 1 311 ? 8.881 1.267 11.017 1.00 97.94 311 LEU A C 1
ATOM 2256 O O . LEU A 1 311 ? 9.967 1.806 10.754 1.00 97.94 311 LEU A O 1
ATOM 2260 N N . PRO A 1 312 ? 8.803 -0.064 11.204 1.00 95.88 312 PRO A N 1
ATOM 2261 C CA . PRO A 1 312 ? 9.824 -0.976 10.695 1.00 95.88 312 PRO A CA 1
ATOM 2262 C C . PRO A 1 312 ? 9.837 -0.943 9.155 1.00 95.88 312 PRO A C 1
ATOM 2264 O O . PRO A 1 312 ? 8.880 -0.505 8.530 1.00 95.88 312 PRO A O 1
ATOM 2267 N N . ARG A 1 313 ? 10.919 -1.427 8.529 1.00 91.75 313 ARG A N 1
ATOM 2268 C CA . ARG A 1 313 ? 11.012 -1.489 7.053 1.00 91.75 313 ARG A CA 1
ATOM 2269 C C . ARG A 1 313 ? 10.288 -2.690 6.432 1.00 91.75 313 ARG A C 1
ATOM 2271 O O . ARG A 1 313 ? 9.923 -2.635 5.269 1.00 91.75 313 ARG A O 1
ATOM 2278 N N . GLY A 1 314 ? 10.126 -3.770 7.201 1.00 93.75 314 GLY A N 1
ATOM 2279 C CA . GLY A 1 314 ? 9.350 -4.946 6.796 1.00 93.75 314 GLY A CA 1
ATOM 2280 C C . GLY A 1 314 ? 7.851 -4.728 7.006 1.00 93.75 314 GLY A C 1
ATOM 2281 O O . GLY A 1 314 ? 7.366 -3.606 6.893 1.00 93.75 314 GLY A O 1
ATOM 2282 N N . ALA A 1 315 ? 7.133 -5.792 7.373 1.00 96.88 315 ALA A N 1
ATOM 2283 C CA . ALA A 1 315 ? 5.691 -5.744 7.614 1.00 96.88 315 ALA A CA 1
ATOM 2284 C C . ALA A 1 315 ? 5.282 -4.626 8.596 1.00 96.88 315 ALA A C 1
ATOM 2286 O O . ALA A 1 315 ? 5.752 -4.580 9.735 1.00 96.88 315 ALA A O 1
ATOM 2287 N N . ILE A 1 316 ? 4.369 -3.769 8.138 1.00 98.25 316 ILE A N 1
ATOM 2288 C CA . ILE A 1 316 ? 3.669 -2.726 8.900 1.00 98.25 316 ILE A CA 1
ATOM 2289 C C . ILE A 1 316 ? 2.160 -2.988 9.001 1.00 98.25 316 ILE A C 1
ATOM 2291 O O . ILE A 1 316 ? 1.480 -2.363 9.811 1.00 98.25 316 ILE A O 1
ATOM 2295 N N . GLY A 1 317 ? 1.635 -3.931 8.218 1.00 98.25 317 GLY A N 1
ATOM 2296 C CA . GLY A 1 317 ? 0.244 -4.368 8.259 1.00 98.25 317 GLY A CA 1
ATOM 2297 C C . GLY A 1 317 ? 0.031 -5.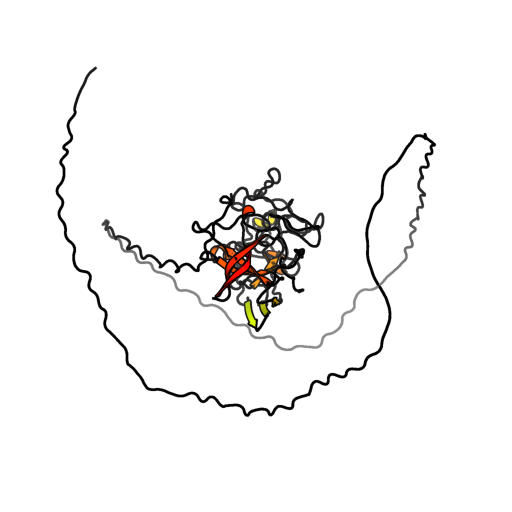679 7.505 1.00 98.25 317 GLY A C 1
ATOM 2298 O O . GLY A 1 317 ? 0.972 -6.274 6.976 1.00 98.25 317 GLY A O 1
ATOM 2299 N N . VAL A 1 318 ? -1.220 -6.124 7.447 1.00 98.31 318 VAL A N 1
ATOM 2300 C CA . VAL A 1 318 ? -1.658 -7.297 6.678 1.00 98.31 318 VAL A CA 1
ATOM 2301 C C . VAL A 1 318 ? -2.976 -6.981 5.975 1.00 98.31 318 VAL A C 1
ATOM 2303 O O . VAL A 1 318 ? -3.889 -6.410 6.579 1.00 98.31 318 VAL A O 1
ATOM 2306 N N . LEU A 1 319 ? -3.069 -7.321 4.690 1.00 98.50 319 LEU A N 1
ATOM 2307 C CA . LEU A 1 319 ? -4.266 -7.104 3.882 1.00 98.50 319 LEU A CA 1
ATOM 2308 C C . LEU A 1 319 ? -5.182 -8.335 3.910 1.00 98.50 319 LEU A C 1
ATOM 2310 O O . LEU A 1 319 ? -4.742 -9.464 4.125 1.00 98.50 319 LEU A O 1
ATOM 2314 N N . ARG A 1 320 ? -6.478 -8.119 3.670 1.00 97.56 320 ARG A N 1
ATOM 2315 C CA . ARG A 1 320 ? -7.539 -9.142 3.724 1.00 97.56 320 ARG A CA 1
ATOM 2316 C C . ARG A 1 320 ? -7.465 -10.200 2.621 1.00 97.56 320 ARG A C 1
ATOM 2318 O O . ARG A 1 320 ? -8.206 -11.177 2.675 1.00 97.56 320 ARG A O 1
ATOM 2325 N N . ASN A 1 321 ? -6.558 -10.054 1.652 1.00 97.50 321 ASN A N 1
ATOM 2326 C CA . ASN A 1 321 ? -6.214 -11.139 0.736 1.00 97.50 321 ASN A CA 1
ATOM 2327 C C . ASN A 1 321 ? -5.156 -12.107 1.305 1.00 97.50 321 ASN A C 1
ATOM 2329 O O . ASN A 1 321 ? -4.931 -13.142 0.688 1.00 97.50 321 ASN A O 1
ATOM 2333 N N . GLY A 1 322 ? -4.541 -11.821 2.458 1.00 97.75 322 GLY A N 1
ATOM 2334 C CA . GLY A 1 322 ? -3.530 -12.668 3.105 1.00 97.75 322 GLY A CA 1
ATOM 2335 C C . GLY A 1 322 ? -2.106 -12.115 3.093 1.00 97.75 322 GLY A C 1
ATOM 2336 O O . GLY A 1 322 ? -1.257 -12.622 3.816 1.00 97.75 322 GLY A O 1
ATOM 2337 N N . VAL A 1 323 ? -1.823 -11.077 2.310 1.00 98.56 323 VAL A N 1
ATOM 2338 C CA . VAL A 1 323 ? -0.449 -10.623 2.048 1.00 98.56 323 VAL A CA 1
ATOM 2339 C C . VAL A 1 323 ? -0.028 -9.501 3.008 1.00 98.56 323 VAL A C 1
ATOM 2341 O O . VAL A 1 323 ? -0.843 -8.655 3.390 1.00 98.56 323 VAL A O 1
ATOM 2344 N N . TYR A 1 324 ? 1.247 -9.469 3.408 1.00 98.25 324 TYR A N 1
ATOM 2345 C CA . TYR A 1 324 ? 1.796 -8.362 4.195 1.00 98.25 324 TYR A CA 1
ATOM 2346 C C . TYR A 1 324 ? 1.829 -7.045 3.407 1.00 98.25 324 TYR A C 1
ATOM 2348 O O . TYR A 1 324 ? 2.245 -6.992 2.248 1.00 98.25 324 TYR A O 1
ATOM 2356 N N . LEU A 1 325 ? 1.527 -5.956 4.108 1.00 98.69 325 LEU A N 1
ATOM 2357 C CA . LEU A 1 325 ? 1.902 -4.603 3.711 1.00 98.69 325 LEU A CA 1
ATOM 2358 C C . LEU A 1 325 ? 3.235 -4.257 4.386 1.00 98.69 325 LEU A C 1
ATOM 2360 O O . LEU A 1 325 ? 3.339 -4.338 5.612 1.00 98.69 325 LEU A O 1
ATOM 2364 N N . PHE A 1 326 ? 4.248 -3.883 3.609 1.00 98.38 326 PHE A N 1
ATOM 2365 C CA . PHE A 1 326 ? 5.537 -3.363 4.078 1.00 98.38 326 PHE A CA 1
ATOM 2366 C C . PHE A 1 326 ? 5.551 -1.827 4.015 1.00 98.38 326 PHE A C 1
ATOM 2368 O O . PHE A 1 326 ? 4.685 -1.206 3.399 1.00 98.38 326 PHE A O 1
ATOM 2375 N N . ALA A 1 327 ? 6.528 -1.192 4.667 1.00 97.62 327 ALA A N 1
ATOM 2376 C CA . ALA A 1 327 ? 6.747 0.247 4.513 1.00 97.62 327 ALA A CA 1
ATOM 2377 C C . ALA A 1 327 ? 7.121 0.592 3.062 1.00 97.62 327 ALA A C 1
ATOM 2379 O O . ALA A 1 327 ? 7.795 -0.199 2.412 1.00 97.62 327 ALA A O 1
ATOM 2380 N N . ALA A 1 328 ? 6.736 1.772 2.566 1.00 97.69 328 ALA A N 1
ATOM 2381 C CA . ALA A 1 328 ? 6.797 2.168 1.147 1.00 97.69 328 ALA A CA 1
ATOM 2382 C C . ALA A 1 328 ? 8.212 2.311 0.515 1.00 97.69 328 ALA A C 1
ATOM 2384 O O . ALA A 1 328 ? 8.382 3.013 -0.480 1.00 97.69 328 ALA A O 1
ATOM 2385 N N . VAL A 1 329 ? 9.253 1.709 1.101 1.00 96.50 329 VAL A N 1
ATOM 2386 C CA . VAL A 1 329 ? 10.664 1.946 0.768 1.00 96.50 329 VAL A CA 1
ATOM 2387 C C . VAL A 1 329 ? 11.512 0.677 0.735 1.00 96.50 329 VAL A C 1
ATOM 2389 O O . VAL A 1 329 ? 11.399 -0.183 1.608 1.00 96.50 329 VAL A O 1
ATOM 2392 N N . ASP A 1 330 ? 12.437 0.630 -0.221 1.00 94.62 330 ASP A N 1
ATOM 2393 C CA . ASP A 1 330 ? 13.350 -0.496 -0.456 1.00 94.62 330 ASP A CA 1
ATOM 2394 C C . ASP A 1 330 ? 14.485 -0.577 0.596 1.00 94.62 330 ASP A C 1
ATOM 2396 O O . ASP A 1 330 ? 14.519 0.178 1.580 1.00 94.62 330 ASP A O 1
ATOM 2400 N N . GLU A 1 331 ? 15.476 -1.465 0.424 1.00 91.62 331 GLU A N 1
ATOM 2401 C CA . GLU A 1 331 ? 16.642 -1.477 1.328 1.00 91.62 331 GLU A CA 1
ATOM 2402 C C . GLU A 1 331 ? 17.501 -0.201 1.182 1.00 91.62 331 GLU A C 1
ATOM 2404 O O . GLU A 1 331 ? 18.083 0.263 2.168 1.00 91.62 331 GLU A O 1
ATOM 2409 N N . ALA A 1 332 ? 17.560 0.396 -0.012 1.00 92.00 332 ALA A N 1
ATOM 2410 C CA . ALA A 1 332 ? 18.374 1.569 -0.333 1.00 92.00 332 ALA A CA 1
ATOM 2411 C C . ALA A 1 332 ? 17.802 2.920 0.149 1.00 92.00 332 ALA A C 1
ATOM 2413 O O . ALA A 1 332 ? 18.518 3.923 0.105 1.00 92.00 332 ALA A O 1
ATOM 2414 N N . ASN A 1 333 ? 16.578 2.938 0.694 1.00 92.56 333 ASN A N 1
ATOM 2415 C CA . ASN A 1 333 ? 15.831 4.135 1.104 1.00 92.56 333 ASN A CA 1
ATOM 2416 C C . ASN A 1 333 ? 15.258 4.959 -0.064 1.00 92.56 333 ASN A C 1
ATOM 2418 O O . ASN A 1 333 ? 15.188 6.182 0.036 1.00 92.56 333 ASN A O 1
ATOM 2422 N N . ARG A 1 334 ? 14.851 4.275 -1.135 1.00 95.12 334 ARG A N 1
ATOM 2423 C CA . ARG A 1 334 ? 14.102 4.794 -2.286 1.00 95.12 334 ARG A CA 1
ATOM 2424 C C . ARG A 1 334 ? 12.637 4.364 -2.209 1.00 95.12 334 ARG A C 1
ATOM 2426 O O . ARG A 1 334 ? 12.311 3.438 -1.470 1.00 95.12 334 ARG A O 1
ATOM 2433 N N . ASP A 1 335 ? 11.782 5.009 -2.987 1.00 97.56 335 ASP A N 1
ATOM 2434 C CA . ASP A 1 335 ? 10.374 4.659 -3.189 1.00 97.56 335 ASP A CA 1
ATOM 2435 C C . ASP A 1 335 ? 10.234 3.265 -3.831 1.00 97.56 335 ASP A C 1
ATOM 2437 O O . ASP A 1 335 ? 10.546 3.073 -5.007 1.00 97.56 335 ASP A O 1
ATOM 2441 N N . ALA A 1 336 ? 9.786 2.269 -3.063 1.00 97.44 336 ALA A N 1
ATOM 2442 C CA . ALA A 1 336 ? 9.710 0.890 -3.548 1.00 97.44 336 ALA A CA 1
ATOM 2443 C C . ALA A 1 336 ? 8.640 0.710 -4.636 1.00 97.44 336 ALA A C 1
ATOM 2445 O O . ALA A 1 336 ? 8.844 -0.045 -5.589 1.00 97.44 336 ALA A O 1
ATOM 2446 N N . VAL A 1 337 ? 7.520 1.438 -4.546 1.00 97.81 337 VAL A N 1
ATOM 2447 C CA . VAL A 1 337 ? 6.434 1.369 -5.535 1.00 97.81 337 VAL A CA 1
ATOM 2448 C C . VAL A 1 337 ? 6.899 1.949 -6.872 1.00 97.81 337 VAL A C 1
ATOM 2450 O O . VAL A 1 337 ? 6.590 1.371 -7.913 1.00 97.81 337 VAL A O 1
ATOM 2453 N N . ALA A 1 338 ? 7.709 3.009 -6.869 1.00 98.00 338 ALA A N 1
ATOM 2454 C CA . ALA A 1 338 ? 8.297 3.560 -8.088 1.00 98.00 338 ALA A CA 1
ATOM 2455 C C . ALA A 1 338 ? 9.476 2.729 -8.637 1.00 98.00 338 ALA A C 1
ATOM 2457 O O . ALA A 1 338 ? 9.558 2.517 -9.851 1.00 98.00 338 ALA A O 1
ATOM 2458 N N . TRP A 1 339 ? 10.395 2.265 -7.781 1.00 97.44 339 TRP A N 1
ATOM 2459 C CA . TRP A 1 339 ? 11.665 1.662 -8.212 1.00 97.44 339 TRP A CA 1
ATOM 2460 C C . TRP A 1 339 ? 11.617 0.148 -8.449 1.00 97.44 339 TRP A C 1
ATOM 2462 O O . TRP A 1 339 ? 12.083 -0.301 -9.496 1.00 97.44 339 TRP A O 1
ATOM 2472 N N . GLU A 1 340 ? 11.114 -0.646 -7.502 1.00 96.75 340 GLU A N 1
ATOM 2473 C CA . GLU A 1 340 ? 11.214 -2.115 -7.551 1.00 96.75 340 GLU A CA 1
ATOM 2474 C C . GLU A 1 340 ? 10.177 -2.713 -8.513 1.00 96.75 340 GLU A C 1
ATOM 2476 O O . GLU A 1 340 ? 9.071 -2.187 -8.665 1.00 96.75 340 GLU A O 1
ATOM 2481 N N . THR A 1 341 ? 10.511 -3.795 -9.223 1.00 96.69 341 THR A N 1
ATOM 2482 C CA . THR A 1 341 ? 9.556 -4.386 -10.179 1.00 96.69 341 THR A CA 1
ATOM 2483 C C . THR A 1 341 ? 8.583 -5.304 -9.454 1.00 96.69 341 THR A C 1
ATOM 2485 O O . THR A 1 341 ? 8.979 -6.328 -8.897 1.00 96.69 341 THR A O 1
ATOM 2488 N N . GLN A 1 342 ? 7.307 -4.944 -9.517 1.00 98.06 342 GLN A N 1
ATOM 2489 C CA . GLN A 1 342 ? 6.193 -5.716 -8.981 1.00 98.06 342 GLN A CA 1
ATOM 2490 C C . GLN A 1 342 ? 5.429 -6.411 -10.113 1.00 98.06 342 GLN A C 1
ATOM 2492 O O . GLN A 1 342 ? 5.597 -6.065 -11.283 1.00 98.06 342 GLN A O 1
ATOM 2497 N N . ASP A 1 343 ? 4.596 -7.389 -9.780 1.00 98.56 343 ASP A N 1
ATOM 2498 C CA . ASP A 1 343 ? 3.710 -8.057 -10.735 1.00 98.56 343 ASP A CA 1
ATOM 2499 C C . ASP A 1 343 ? 2.419 -7.269 -11.043 1.00 98.56 343 ASP A C 1
ATOM 2501 O O . ASP A 1 343 ? 2.254 -6.109 -10.660 1.00 98.56 343 ASP A O 1
ATOM 2505 N N . LEU A 1 344 ? 1.501 -7.903 -11.780 1.00 97.38 344 LEU A N 1
ATOM 2506 C CA . LEU A 1 344 ? 0.202 -7.348 -12.183 1.00 97.38 344 LEU A CA 1
ATOM 2507 C C . LEU A 1 344 ? -0.727 -6.980 -11.007 1.00 97.38 344 LEU A C 1
ATOM 2509 O O . LEU A 1 344 ? -1.716 -6.291 -11.225 1.00 97.38 344 LEU A O 1
ATOM 2513 N N . CYS A 1 345 ? -0.426 -7.428 -9.787 1.00 97.12 345 CYS A N 1
ATOM 2514 C CA . CYS A 1 345 ? -1.156 -7.132 -8.555 1.00 97.12 345 CYS A CA 1
ATOM 2515 C C . CYS A 1 345 ? -0.237 -6.404 -7.549 1.00 97.12 345 CYS A C 1
ATOM 2517 O O . CYS A 1 345 ? -0.423 -6.507 -6.342 1.00 97.12 345 CYS A O 1
ATOM 2519 N N . ASP A 1 346 ? 0.758 -5.666 -8.058 1.00 98.19 346 ASP A N 1
ATOM 2520 C CA . ASP A 1 346 ? 1.682 -4.773 -7.343 1.00 98.19 346 ASP A CA 1
ATOM 2521 C C . ASP A 1 346 ? 2.490 -5.404 -6.191 1.00 98.19 346 ASP A C 1
ATOM 2523 O O . ASP A 1 346 ? 2.957 -4.691 -5.299 1.00 98.19 346 ASP A O 1
ATOM 2527 N N . GLY A 1 347 ? 2.718 -6.724 -6.218 1.00 98.25 347 GLY A N 1
ATOM 2528 C CA . GLY A 1 347 ? 3.552 -7.417 -5.229 1.00 98.25 347 GLY A CA 1
ATOM 2529 C C . GLY A 1 347 ? 4.858 -8.005 -5.768 1.00 98.25 347 GLY A C 1
ATOM 2530 O O . GLY A 1 347 ? 5.066 -8.138 -6.976 1.00 98.25 347 GLY A O 1
ATOM 2531 N N . HIS A 1 348 ? 5.762 -8.353 -4.847 1.00 98.44 348 HIS A N 1
ATOM 2532 C CA . HIS A 1 348 ? 7.008 -9.089 -5.111 1.00 98.44 348 HIS A CA 1
ATOM 2533 C C . HIS A 1 348 ? 7.545 -9.786 -3.838 1.00 98.44 348 HIS A C 1
ATOM 2535 O O . HIS A 1 348 ? 7.124 -9.451 -2.730 1.00 98.44 348 HIS A O 1
ATOM 2541 N N . PRO A 1 349 ? 8.452 -10.781 -3.953 1.00 98.06 349 PRO A N 1
ATOM 2542 C CA . PRO A 1 349 ? 9.108 -11.423 -2.810 1.00 98.06 349 PRO A CA 1
ATOM 2543 C C . PRO A 1 349 ? 10.423 -10.748 -2.380 1.00 98.06 349 PRO A C 1
ATOM 2545 O O . PRO A 1 349 ? 11.211 -10.308 -3.219 1.00 98.06 349 PRO A O 1
ATOM 2548 N N . GLU A 1 350 ? 10.720 -10.761 -1.076 1.00 96.38 350 GLU A N 1
ATOM 2549 C CA . GLU A 1 350 ? 12.070 -10.493 -0.536 1.00 96.38 350 GLU A CA 1
ATOM 2550 C C . GLU A 1 350 ? 12.888 -11.790 -0.321 1.00 96.38 350 GLU A C 1
ATOM 2552 O O . GLU A 1 350 ? 12.477 -12.874 -0.737 1.00 96.38 350 GLU A O 1
ATOM 2557 N N . GLN A 1 351 ? 14.075 -11.704 0.294 1.00 95.75 351 GLN A N 1
ATOM 2558 C CA . GLN A 1 351 ? 15.059 -12.797 0.324 1.00 95.75 351 GLN A CA 1
ATOM 2559 C C . GLN A 1 351 ? 14.657 -14.021 1.172 1.00 95.75 351 GLN A C 1
ATOM 2561 O O . GLN A 1 351 ? 15.225 -15.097 0.980 1.00 95.75 351 GLN A O 1
ATOM 2566 N N . SER A 1 352 ? 13.692 -13.897 2.089 1.00 95.81 352 SER A N 1
ATOM 2567 C CA . SER A 1 352 ? 13.056 -15.024 2.795 1.00 95.81 352 SER A CA 1
ATOM 2568 C C . SER A 1 352 ? 11.787 -15.556 2.103 1.00 95.81 352 SER A C 1
ATOM 2570 O O . SER A 1 352 ? 11.077 -16.395 2.665 1.00 95.81 352 SER A O 1
ATOM 2572 N N . GLY A 1 353 ? 11.510 -15.094 0.880 1.00 97.62 353 GLY A N 1
ATOM 2573 C CA . GLY A 1 353 ? 10.384 -15.505 0.041 1.00 97.62 353 GLY A CA 1
ATOM 2574 C C . GLY A 1 353 ? 9.039 -14.883 0.417 1.00 97.62 353 GLY A C 1
ATOM 2575 O O . GLY A 1 353 ? 8.014 -15.257 -0.150 1.00 97.62 353 GLY A O 1
ATOM 2576 N N . SER A 1 354 ? 9.021 -13.924 1.345 1.00 97.56 354 SER A N 1
ATOM 2577 C CA . SER A 1 354 ? 7.817 -13.191 1.726 1.00 97.56 354 SER A CA 1
ATOM 2578 C C . SER A 1 354 ? 7.327 -12.340 0.558 1.00 97.56 354 SER A C 1
ATOM 2580 O O . SER A 1 354 ? 7.873 -11.266 0.316 1.00 97.56 354 SER A O 1
ATOM 2582 N N . TYR A 1 355 ? 6.273 -12.775 -0.131 1.00 98.50 355 TYR A N 1
ATOM 2583 C CA . TYR A 1 355 ? 5.498 -11.906 -1.020 1.00 98.50 355 TYR A CA 1
ATOM 2584 C C . TYR A 1 355 ? 4.879 -10.752 -0.213 1.00 98.50 355 TYR A C 1
ATOM 2586 O O . TYR A 1 355 ? 4.400 -10.977 0.899 1.00 98.50 355 TYR A O 1
ATOM 2594 N N . HIS A 1 356 ? 4.947 -9.519 -0.708 1.00 98.69 356 HIS A N 1
ATOM 2595 C CA . HIS A 1 356 ? 4.459 -8.333 0.001 1.00 98.69 356 HIS A CA 1
ATOM 2596 C C . HIS A 1 356 ? 4.132 -7.182 -0.957 1.00 98.69 356 HIS A C 1
ATOM 2598 O O . HIS A 1 356 ? 4.533 -7.194 -2.122 1.00 98.69 356 HIS A O 1
ATOM 2604 N N . TYR A 1 357 ? 3.414 -6.187 -0.431 1.00 98.75 357 TYR A N 1
ATOM 2605 C CA . TYR A 1 357 ? 3.084 -4.928 -1.101 1.00 98.75 357 TYR A CA 1
ATOM 2606 C C . TYR A 1 357 ? 3.738 -3.735 -0.393 1.00 98.75 357 TYR A C 1
ATOM 2608 O O . TYR A 1 357 ? 3.918 -3.765 0.824 1.00 98.75 357 TYR A O 1
ATOM 2616 N N . HIS A 1 358 ? 4.008 -2.654 -1.129 1.00 98.44 358 HIS A N 1
ATOM 2617 C CA . HIS A 1 358 ? 4.511 -1.374 -0.591 1.00 98.44 358 HIS A CA 1
ATOM 2618 C C . HIS A 1 358 ? 3.459 -0.244 -0.573 1.00 98.44 358 HIS A C 1
ATOM 2620 O O . HIS A 1 358 ? 3.747 0.881 -0.170 1.00 98.44 358 HIS A O 1
ATOM 2626 N N . GLY A 1 359 ? 2.232 -0.565 -0.981 1.00 98.19 359 GLY A N 1
ATOM 2627 C CA . GLY A 1 359 ? 1.030 0.265 -0.929 1.00 98.19 359 GLY A CA 1
ATOM 2628 C C . GLY A 1 359 ? -0.204 -0.644 -0.961 1.00 98.19 359 GLY A C 1
ATOM 2629 O O . GLY A 1 359 ? -0.076 -1.856 -0.774 1.00 98.19 359 GLY A O 1
ATOM 2630 N N . ILE A 1 360 ? -1.395 -0.100 -1.221 1.00 98.31 360 ILE A N 1
ATOM 2631 C CA . ILE A 1 360 ? -2.555 -0.949 -1.544 1.00 98.31 360 ILE A CA 1
ATOM 2632 C C . ILE A 1 360 ? -2.515 -1.259 -3.041 1.00 98.31 360 ILE A C 1
ATOM 2634 O O . ILE A 1 360 ? -2.457 -0.323 -3.837 1.00 98.31 360 ILE A O 1
ATOM 2638 N N . PRO A 1 361 ? -2.508 -2.541 -3.440 1.00 97.62 361 PRO A N 1
ATOM 2639 C CA . PRO A 1 361 ? -2.307 -2.904 -4.832 1.00 97.62 361 PRO A CA 1
ATOM 2640 C C . PRO A 1 361 ? -3.550 -2.603 -5.677 1.00 97.62 361 PRO A C 1
ATOM 2642 O O . PRO A 1 361 ? -4.683 -2.685 -5.190 1.00 97.62 361 PRO A O 1
ATOM 2645 N N . SER A 1 362 ? -3.341 -2.319 -6.963 1.00 95.75 362 SER A N 1
ATOM 2646 C CA . SER A 1 362 ? -4.383 -2.078 -7.978 1.00 95.75 362 SER A CA 1
ATOM 2647 C C . SER A 1 362 ? -5.519 -3.103 -7.914 1.00 95.75 362 SER A C 1
ATOM 2649 O O . SER A 1 362 ? -6.673 -2.733 -7.721 1.00 95.75 362 SER A O 1
ATOM 2651 N N . CYS A 1 363 ? -5.180 -4.392 -7.916 1.00 95.75 363 CYS A N 1
ATOM 2652 C CA . CYS A 1 363 ? -6.099 -5.527 -7.777 1.00 95.75 363 CYS A CA 1
ATOM 2653 C C . CYS A 1 363 ? -7.006 -5.507 -6.518 1.00 95.75 363 CYS A C 1
ATOM 2655 O O . CYS A 1 363 ? -8.033 -6.187 -6.505 1.00 95.75 363 CYS A O 1
ATOM 2657 N N . LEU A 1 364 ? -6.662 -4.758 -5.459 1.00 96.81 364 LEU A N 1
ATOM 2658 C CA . LEU A 1 364 ? -7.529 -4.519 -4.290 1.00 96.81 364 LEU A CA 1
ATOM 2659 C C . LEU A 1 364 ? -8.210 -3.144 -4.321 1.00 96.81 364 LEU A C 1
ATOM 2661 O O . LEU A 1 364 ? -9.328 -3.021 -3.827 1.00 96.81 364 LEU A O 1
ATOM 2665 N N . ILE A 1 365 ? -7.590 -2.129 -4.930 1.00 96.12 365 ILE A N 1
ATOM 2666 C CA . ILE A 1 365 ? -8.225 -0.826 -5.191 1.00 96.12 365 ILE A CA 1
ATOM 2667 C C . ILE A 1 365 ? -9.415 -0.987 -6.154 1.00 96.12 365 ILE A C 1
ATOM 2669 O O . ILE A 1 365 ? -10.454 -0.361 -5.952 1.00 96.12 365 ILE A O 1
ATOM 2673 N N . GLU A 1 366 ? -9.288 -1.840 -7.171 1.00 94.94 366 GLU A N 1
ATOM 2674 C CA . GLU A 1 366 ? -10.330 -2.160 -8.156 1.00 94.94 366 GLU A CA 1
ATOM 2675 C C . GLU A 1 366 ? -11.442 -3.049 -7.579 1.00 94.94 366 GLU A C 1
ATOM 2677 O O . GLU A 1 366 ? -12.608 -2.885 -7.934 1.00 94.94 366 GLU A O 1
ATOM 2682 N N . ALA A 1 367 ? -11.105 -3.963 -6.661 1.00 95.00 367 ALA A N 1
ATOM 2683 C CA . ALA A 1 367 ? -12.082 -4.805 -5.968 1.00 95.00 367 ALA A CA 1
ATOM 2684 C C . ALA A 1 367 ? -12.846 -4.057 -4.853 1.00 95.00 367 ALA A C 1
ATOM 2686 O O . ALA A 1 367 ? -13.942 -4.470 -4.463 1.00 95.00 367 ALA A O 1
ATOM 2687 N N . ALA A 1 368 ? -12.283 -2.964 -4.329 1.00 94.38 368 ALA A N 1
ATOM 2688 C CA . ALA A 1 368 ? -12.920 -2.109 -3.336 1.00 94.38 368 ALA A CA 1
ATOM 2689 C C . ALA A 1 368 ? -14.055 -1.271 -3.948 1.00 94.38 368 ALA A C 1
ATOM 2691 O O . ALA A 1 368 ? -13.876 -0.575 -4.949 1.00 94.38 368 ALA A O 1
ATOM 2692 N N . SER A 1 369 ? -15.224 -1.300 -3.305 1.00 89.50 369 SER A N 1
ATOM 2693 C CA . SER A 1 369 ? -16.459 -0.700 -3.819 1.00 89.50 369 SER A CA 1
ATOM 2694 C C . SER A 1 369 ? -17.153 0.181 -2.778 1.00 89.50 369 SER A C 1
ATOM 2696 O O . SER A 1 369 ? -16.976 0.011 -1.571 1.00 89.50 369 SER A O 1
ATOM 2698 N N . GLY A 1 370 ? -17.936 1.151 -3.255 1.00 90.50 370 GLY A N 1
ATOM 2699 C CA . GLY A 1 370 ? -18.569 2.152 -2.395 1.00 90.50 370 GLY A CA 1
ATOM 2700 C C . GLY A 1 370 ? -17.584 3.188 -1.822 1.00 90.50 370 GLY A C 1
ATOM 2701 O O . GLY A 1 370 ? -16.430 3.257 -2.253 1.00 90.50 370 GLY A O 1
ATOM 2702 N N . PRO A 1 371 ? -18.039 4.019 -0.866 1.00 92.56 371 PRO A N 1
ATOM 2703 C CA . PRO A 1 371 ? -17.267 5.146 -0.333 1.00 92.56 371 PRO A CA 1
ATOM 2704 C C . PRO A 1 371 ? -16.167 4.744 0.664 1.00 92.56 371 PRO A C 1
ATOM 2706 O O . PRO A 1 371 ? -15.268 5.543 0.918 1.00 92.56 371 PRO A O 1
ATOM 2709 N N . SER A 1 372 ? -16.229 3.536 1.240 1.00 94.44 372 SER A N 1
ATOM 2710 C CA . SER A 1 372 ? -15.272 3.028 2.233 1.00 94.44 372 SER A CA 1
ATOM 2711 C C . SER A 1 372 ? -15.246 1.492 2.240 1.00 94.44 372 SER A C 1
ATOM 2713 O O . SER A 1 372 ? -16.192 0.862 2.709 1.00 94.44 372 SER A O 1
ATOM 2715 N N . THR A 1 373 ? -14.135 0.878 1.822 1.00 96.50 373 THR A N 1
ATOM 2716 C CA . THR A 1 373 ? -13.872 -0.568 1.972 1.00 96.50 373 THR A CA 1
ATOM 2717 C C . THR A 1 373 ? -12.662 -0.803 2.880 1.00 96.50 373 THR A C 1
ATOM 2719 O O . THR A 1 373 ? -11.547 -0.429 2.524 1.00 96.50 373 THR A O 1
ATOM 2722 N N . VAL A 1 374 ? -12.839 -1.487 4.018 1.00 98.00 374 VAL A N 1
ATOM 2723 C CA . VAL A 1 374 ? -11.715 -1.956 4.856 1.00 98.00 374 VAL A CA 1
ATOM 2724 C C . VAL A 1 374 ? -11.018 -3.137 4.168 1.00 98.00 374 VAL A C 1
ATOM 2726 O O . VAL A 1 374 ? -11.568 -4.242 4.118 1.00 98.00 374 VAL A O 1
ATOM 2729 N N . VAL A 1 375 ? -9.801 -2.907 3.664 1.00 98.19 375 VAL A N 1
ATOM 2730 C CA . VAL A 1 375 ? -8.971 -3.867 2.907 1.00 98.19 375 VAL A CA 1
ATOM 2731 C C . VAL A 1 375 ? -7.858 -4.522 3.734 1.00 98.19 375 VAL A C 1
ATOM 2733 O O . VAL A 1 375 ? -7.221 -5.456 3.254 1.00 98.19 375 VAL A O 1
ATOM 2736 N N . GLY A 1 376 ? -7.607 -4.078 4.967 1.00 98.38 376 GLY A N 1
ATOM 2737 C CA . GLY A 1 376 ? -6.560 -4.637 5.827 1.00 98.38 376 GLY A CA 1
ATOM 2738 C C . GLY A 1 376 ? -6.483 -3.980 7.201 1.00 98.38 376 GLY A C 1
ATOM 2739 O O . GLY A 1 376 ? -7.343 -3.174 7.554 1.00 98.38 376 GLY A O 1
ATOM 2740 N N . PHE A 1 377 ? -5.434 -4.307 7.959 1.00 98.75 377 PHE A N 1
ATOM 2741 C CA . PHE A 1 377 ? -5.143 -3.711 9.268 1.00 98.75 377 PHE A CA 1
ATOM 2742 C C . PHE A 1 377 ? -3.646 -3.442 9.444 1.00 98.75 377 PHE A C 1
ATOM 2744 O O . PHE A 1 377 ? -2.802 -4.259 9.064 1.00 98.75 377 PHE A O 1
ATOM 2751 N N . ALA A 1 378 ? -3.323 -2.299 10.045 1.00 98.75 378 ALA A N 1
ATOM 2752 C CA . ALA A 1 378 ? -1.974 -1.941 10.462 1.00 98.75 378 ALA A CA 1
ATOM 2753 C C . ALA A 1 378 ? -1.590 -2.679 11.758 1.00 98.75 378 ALA A C 1
ATOM 2755 O O . ALA A 1 378 ? -2.453 -3.095 12.533 1.00 98.75 378 ALA A O 1
ATOM 2756 N N . LEU A 1 379 ? -0.290 -2.827 12.035 1.00 98.50 379 LEU A N 1
ATOM 2757 C CA . LEU A 1 379 ? 0.187 -3.518 13.245 1.00 98.50 379 LEU A CA 1
ATOM 2758 C C . LEU A 1 379 ? -0.069 -2.754 14.557 1.00 98.50 379 LEU A C 1
ATOM 2760 O O . LEU A 1 379 ? 0.165 -3.307 15.626 1.00 98.50 379 LEU A O 1
ATOM 2764 N N . ASP A 1 380 ? -0.582 -1.523 14.518 1.00 98.44 380 ASP A N 1
ATOM 2765 C CA . ASP A 1 380 ? -1.136 -0.823 15.688 1.00 98.44 380 ASP A CA 1
ATOM 2766 C C . ASP A 1 380 ? -2.649 -1.039 15.891 1.00 98.44 380 ASP A C 1
ATOM 2768 O O . ASP A 1 380 ? -3.242 -0.498 16.827 1.00 98.44 380 ASP A O 1
ATOM 2772 N N . GLY A 1 381 ? -3.250 -1.878 15.043 1.00 98.19 381 GLY A N 1
ATOM 2773 C CA . GLY A 1 381 ? -4.648 -2.291 15.065 1.00 98.19 381 GLY A CA 1
ATOM 2774 C C . GLY A 1 381 ? -5.582 -1.443 14.212 1.00 98.19 381 GLY A C 1
ATOM 2775 O O . GLY A 1 381 ? -6.725 -1.854 14.010 1.00 98.19 381 GLY A O 1
ATOM 2776 N N . PHE A 1 382 ? -5.140 -0.294 13.691 1.00 98.81 382 PHE A N 1
ATOM 2777 C CA . PHE A 1 382 ? -6.031 0.565 12.916 1.00 98.81 382 PHE A CA 1
ATOM 2778 C C . PHE A 1 382 ? -6.415 -0.051 11.558 1.00 98.81 382 PHE A C 1
ATOM 2780 O O . PHE A 1 382 ? -5.568 -0.665 10.897 1.00 98.81 382 PHE A O 1
ATOM 2787 N N . PRO A 1 383 ? -7.684 0.099 11.122 1.00 98.75 383 PRO A N 1
ATOM 2788 C CA . PRO A 1 383 ? -8.120 -0.338 9.802 1.00 98.75 383 PRO A CA 1
ATOM 2789 C C . PRO A 1 383 ? -7.335 0.350 8.687 1.00 98.75 383 PRO A C 1
ATOM 2791 O O . PRO A 1 383 ? -6.920 1.503 8.812 1.00 98.75 383 PRO A O 1
ATOM 2794 N N . ILE A 1 384 ? -7.184 -0.361 7.577 1.00 98.88 384 ILE A N 1
ATOM 2795 C CA . ILE A 1 384 ? -6.653 0.147 6.318 1.00 98.88 384 ILE A CA 1
ATOM 2796 C C . ILE A 1 384 ? -7.790 0.123 5.298 1.00 98.88 384 ILE A C 1
ATOM 2798 O O . ILE A 1 384 ? -8.432 -0.914 5.109 1.00 98.88 384 ILE A O 1
ATOM 2802 N N . VAL A 1 385 ? -8.058 1.265 4.670 1.00 98.50 385 VAL A N 1
ATOM 2803 C CA . VAL A 1 385 ? -9.305 1.550 3.957 1.00 98.50 385 VAL A CA 1
ATOM 2804 C C . VAL A 1 385 ? -9.013 2.088 2.559 1.00 98.50 385 VAL A C 1
ATOM 2806 O O . VAL A 1 385 ? -8.176 2.969 2.376 1.00 98.50 385 VAL A O 1
ATOM 2809 N N . VAL A 1 386 ? -9.732 1.581 1.560 1.00 98.00 386 VAL A N 1
ATOM 2810 C CA . VAL A 1 386 ? -9.894 2.270 0.275 1.00 98.00 386 VAL A CA 1
ATOM 2811 C C . VAL A 1 386 ? -11.138 3.142 0.399 1.00 98.00 386 VAL A C 1
ATOM 2813 O O . VAL A 1 386 ? -12.252 2.624 0.497 1.00 98.00 386 VAL A O 1
ATOM 2816 N N . GLU A 1 387 ? -10.938 4.456 0.446 1.00 96.00 387 GLU A N 1
ATOM 2817 C CA . GLU A 1 387 ? -12.011 5.452 0.484 1.00 96.00 387 GLU A CA 1
ATOM 2818 C C . GLU A 1 387 ? -12.211 6.085 -0.894 1.00 96.00 387 GLU A C 1
ATOM 2820 O O . GLU A 1 387 ? -11.243 6.282 -1.629 1.00 96.00 387 GLU A O 1
ATOM 2825 N N . ARG A 1 388 ? -13.456 6.433 -1.236 1.00 95.25 388 ARG A N 1
ATOM 2826 C CA . ARG A 1 388 ? -13.804 7.131 -2.483 1.00 95.25 388 ARG A CA 1
ATOM 2827 C C . ARG A 1 388 ? -14.792 8.270 -2.236 1.00 95.25 388 ARG A C 1
ATOM 2829 O O . ARG A 1 388 ? -15.658 8.138 -1.371 1.00 95.25 388 ARG A O 1
ATOM 2836 N N . ASP A 1 389 ? -14.662 9.358 -2.995 1.00 93.94 389 ASP A N 1
ATOM 2837 C CA . ASP A 1 389 ? -15.685 10.413 -3.104 1.00 93.94 389 ASP A CA 1
ATOM 2838 C C . ASP A 1 389 ? -16.828 9.998 -4.060 1.00 93.94 389 ASP A C 1
ATOM 2840 O O . ASP A 1 389 ? -16.866 8.868 -4.558 1.00 93.94 389 ASP A O 1
ATOM 2844 N N . ALA A 1 390 ? -17.789 10.897 -4.302 1.00 92.31 390 ALA A N 1
ATOM 2845 C CA . ALA A 1 390 ? -18.930 10.640 -5.189 1.00 92.31 390 ALA A CA 1
ATOM 2846 C C . ALA A 1 390 ? -18.524 10.477 -6.670 1.00 92.31 390 ALA A C 1
ATOM 2848 O O . ALA A 1 390 ? -19.212 9.800 -7.436 1.00 92.31 390 ALA A O 1
ATOM 2849 N N . GLU A 1 391 ? -17.402 11.076 -7.062 1.00 91.62 391 GLU A N 1
ATOM 2850 C CA . GLU A 1 391 ? -16.778 10.992 -8.380 1.00 91.62 391 GLU A CA 1
ATOM 2851 C C . GLU A 1 391 ? -15.885 9.741 -8.545 1.00 91.62 391 GLU A C 1
ATOM 2853 O O . GLU A 1 391 ? -15.501 9.399 -9.666 1.00 91.62 391 GLU A O 1
ATOM 2858 N N . GLY A 1 392 ? -15.588 9.028 -7.453 1.00 91.81 392 GLY A N 1
ATOM 2859 C CA . GLY A 1 392 ? -14.802 7.794 -7.411 1.00 91.81 392 GLY A CA 1
ATOM 2860 C C . GLY A 1 392 ? -13.301 7.975 -7.141 1.00 91.81 392 GLY A C 1
ATOM 2861 O O . GLY A 1 392 ? -12.578 6.972 -7.120 1.00 91.81 392 GLY A O 1
ATOM 2862 N N . ASN A 1 393 ? -12.816 9.201 -6.921 1.00 93.81 393 ASN A N 1
ATOM 2863 C CA . ASN A 1 393 ? -11.410 9.497 -6.633 1.00 93.81 393 ASN A CA 1
ATOM 2864 C C . ASN A 1 393 ? -10.994 8.965 -5.253 1.00 93.81 393 ASN A C 1
ATOM 2866 O O . ASN A 1 393 ? -11.772 9.002 -4.299 1.00 93.81 393 ASN A O 1
ATOM 2870 N N . LEU A 1 394 ? -9.731 8.553 -5.136 1.00 95.88 394 LEU A N 1
ATOM 2871 C CA . LEU A 1 394 ? -9.067 8.314 -3.849 1.00 95.88 394 LEU A CA 1
ATOM 2872 C C . LEU A 1 394 ? -8.649 9.652 -3.199 1.00 95.88 394 LEU A C 1
ATOM 2874 O O . LEU A 1 394 ? -8.447 10.626 -3.932 1.00 95.88 394 LEU A O 1
ATOM 2878 N N . PRO A 1 395 ? -8.471 9.711 -1.864 1.00 96.69 395 PRO A N 1
ATOM 2879 C CA . PRO A 1 395 ? -7.918 10.887 -1.194 1.00 96.69 395 PRO A CA 1
ATOM 2880 C C . PRO A 1 395 ? -6.479 11.198 -1.634 1.00 96.69 395 PRO A C 1
ATOM 2882 O O . PRO A 1 395 ? -5.765 10.354 -2.186 1.00 96.69 395 PRO A O 1
ATOM 2885 N N . THR A 1 396 ? -6.038 12.422 -1.345 1.00 96.69 396 THR A N 1
ATOM 2886 C CA . THR A 1 396 ? -4.671 12.901 -1.598 1.00 96.69 396 THR A CA 1
ATOM 2887 C C . THR A 1 396 ? -3.905 13.135 -0.297 1.00 96.69 396 THR A C 1
ATOM 2889 O O . THR A 1 396 ? -4.482 13.165 0.792 1.00 96.69 396 THR A O 1
ATOM 2892 N N . ASN A 1 397 ? -2.606 13.415 -0.401 1.00 96.62 397 ASN A N 1
ATOM 2893 C CA . ASN A 1 397 ? -1.791 13.906 0.712 1.00 96.62 397 ASN A CA 1
ATOM 2894 C C . ASN A 1 397 ? -2.354 15.184 1.369 1.00 96.62 397 ASN A C 1
ATOM 2896 O O . ASN A 1 397 ? -2.034 15.460 2.520 1.00 96.62 397 ASN A O 1
ATOM 2900 N N . ALA A 1 398 ? -3.190 15.976 0.684 1.00 96.12 398 ALA A N 1
ATOM 2901 C CA . ALA A 1 398 ? -3.822 17.159 1.278 1.00 96.12 398 ALA A CA 1
ATOM 2902 C C . ALA A 1 398 ? -4.964 16.820 2.261 1.00 96.12 398 ALA A C 1
ATOM 2904 O O . ALA A 1 398 ? -5.360 17.678 3.051 1.00 96.12 398 ALA A O 1
ATOM 2905 N N . ASP A 1 399 ? -5.477 15.586 2.222 1.00 96.75 399 ASP A N 1
ATOM 2906 C CA . ASP A 1 399 ? -6.689 15.150 2.926 1.00 96.75 399 ASP A CA 1
ATOM 2907 C C . ASP A 1 399 ? -6.403 14.311 4.191 1.00 96.75 399 ASP A C 1
ATOM 2909 O O . ASP A 1 399 ? -7.335 13.919 4.901 1.00 96.75 399 ASP A O 1
ATOM 2913 N N . LEU A 1 400 ? -5.121 14.040 4.477 1.00 97.56 400 LEU A N 1
ATOM 2914 C CA . LEU A 1 400 ? -4.641 13.100 5.501 1.00 97.56 400 LEU A CA 1
ATOM 2915 C C . LEU A 1 400 ? -3.704 13.756 6.533 1.00 97.56 400 LEU A C 1
ATOM 2917 O O . LEU A 1 400 ? -3.144 14.831 6.312 1.00 97.56 400 LEU A O 1
ATOM 2921 N N . ASP A 1 401 ? -3.551 13.110 7.692 1.00 98.25 401 ASP A N 1
ATOM 2922 C CA . ASP A 1 401 ? -2.728 13.593 8.807 1.00 98.25 401 ASP A CA 1
ATOM 2923 C C . ASP A 1 401 ? -1.229 13.251 8.670 1.00 98.25 401 ASP A C 1
ATOM 2925 O O . ASP A 1 401 ? -0.775 12.689 7.671 1.00 98.25 401 ASP A O 1
ATOM 2929 N N . GLU A 1 402 ? -0.421 13.588 9.685 1.00 98.31 402 GLU A N 1
ATOM 2930 C CA . GLU A 1 402 ? 1.027 13.352 9.647 1.00 98.31 402 GLU A CA 1
ATOM 2931 C C . GLU A 1 402 ? 1.448 11.869 9.604 1.00 98.31 402 GLU A C 1
ATOM 2933 O O . GLU A 1 402 ? 2.636 11.587 9.432 1.00 98.31 402 GLU A O 1
ATOM 2938 N N . CYS A 1 403 ? 0.501 10.939 9.764 1.00 98.56 403 CYS A N 1
ATOM 2939 C CA . CYS A 1 403 ? 0.683 9.498 9.637 1.00 98.56 403 CYS A CA 1
ATOM 2940 C C . CYS A 1 403 ? -0.026 8.877 8.430 1.00 98.56 403 CYS A C 1
ATOM 2942 O O . CYS A 1 403 ? 0.014 7.651 8.309 1.00 98.56 403 CYS A O 1
ATOM 2944 N N . HIS A 1 404 ? -0.576 9.677 7.509 1.00 98.44 404 HIS A N 1
ATOM 2945 C CA . HIS A 1 404 ? -1.276 9.199 6.307 1.00 98.44 404 HIS A CA 1
ATOM 2946 C C . HIS A 1 404 ? -2.634 8.536 6.598 1.00 98.44 404 HIS A C 1
ATOM 2948 O O . HIS A 1 404 ? -3.065 7.614 5.909 1.00 98.44 404 HIS A O 1
ATOM 2954 N N . GLY A 1 405 ? -3.324 8.994 7.642 1.00 98.25 405 GLY A N 1
ATOM 2955 C CA . GLY A 1 405 ? -4.685 8.557 7.945 1.00 98.25 405 GLY A CA 1
ATOM 2956 C C . GLY A 1 405 ? -5.593 9.704 8.369 1.00 98.25 405 GLY A C 1
ATOM 2957 O O . GLY A 1 405 ? -5.197 10.871 8.396 1.00 98.25 405 GLY A O 1
ATOM 2958 N N . ARG A 1 406 ? -6.844 9.373 8.683 1.00 97.62 406 ARG A N 1
ATOM 2959 C CA . ARG A 1 406 ? -7.873 10.333 9.105 1.00 97.62 406 ARG A CA 1
ATOM 2960 C C . ARG A 1 406 ? -8.897 9.676 10.019 1.00 97.62 406 ARG A C 1
ATOM 2962 O O . ARG A 1 406 ? -8.964 8.457 10.122 1.00 97.62 406 ARG A O 1
ATOM 2969 N N . THR A 1 407 ? -9.709 10.501 10.676 1.00 97.50 407 THR A N 1
ATOM 2970 C CA . THR A 1 407 ? -10.899 10.048 11.405 1.00 97.50 407 THR A CA 1
ATOM 2971 C C . THR A 1 407 ? -12.137 10.369 10.577 1.00 97.50 407 THR A C 1
ATOM 2973 O O . THR A 1 407 ? -12.415 11.540 10.321 1.00 97.50 407 THR A O 1
ATOM 2976 N N . SER A 1 408 ? -12.880 9.339 10.179 1.00 95.81 408 SER A N 1
ATOM 2977 C CA . SER A 1 408 ? -14.182 9.439 9.505 1.00 95.81 408 SER A CA 1
ATOM 2978 C C . SER A 1 408 ? -15.076 8.261 9.939 1.00 95.81 408 SER A C 1
ATOM 2980 O O . SER A 1 408 ? -14.594 7.345 10.620 1.00 95.81 408 SER A O 1
ATOM 2982 N N . PRO A 1 409 ? -16.377 8.267 9.600 1.00 95.75 409 PRO A N 1
ATOM 2983 C CA . PRO A 1 409 ? -17.210 7.073 9.654 1.00 95.75 409 PRO A CA 1
ATOM 2984 C C . PRO A 1 409 ? -16.774 6.062 8.585 1.00 95.75 409 PRO A C 1
ATOM 2986 O O . PRO A 1 409 ? -16.742 6.397 7.405 1.00 95.75 409 PRO A O 1
ATOM 2989 N N . ILE A 1 410 ? -16.513 4.816 8.982 1.00 95.56 410 ILE A N 1
ATOM 2990 C CA . ILE A 1 410 ? -16.217 3.696 8.074 1.00 95.56 410 ILE A CA 1
ATOM 2991 C C . ILE A 1 410 ? -17.091 2.482 8.403 1.00 95.56 410 ILE A C 1
ATOM 2993 O O . ILE A 1 410 ? -17.556 2.328 9.536 1.00 95.56 410 ILE A O 1
ATOM 2997 N N . LEU A 1 411 ? -17.281 1.596 7.424 1.00 92.12 411 LEU A N 1
ATOM 2998 C CA . LEU A 1 411 ? -17.955 0.310 7.617 1.00 92.12 411 LEU A CA 1
ATOM 2999 C C . LEU A 1 411 ? -16.941 -0.748 8.081 1.00 92.12 411 LEU A C 1
ATOM 3001 O O . LEU A 1 411 ? -16.167 -1.275 7.278 1.00 92.12 411 LEU A O 1
ATOM 3005 N N . LEU A 1 412 ? -16.948 -1.072 9.376 1.00 93.88 412 LEU A N 1
ATOM 3006 C CA . LEU A 1 412 ? -16.069 -2.072 9.988 1.00 93.88 412 LEU A CA 1
ATOM 3007 C C . LEU A 1 412 ? -16.905 -3.224 10.552 1.00 93.88 412 LEU A C 1
ATOM 3009 O O . LEU A 1 412 ? -17.822 -3.017 11.336 1.00 93.88 412 LEU A O 1
ATOM 3013 N N . ASP A 1 413 ? -16.594 -4.450 10.133 1.00 91.50 413 ASP A N 1
ATOM 3014 C CA . ASP A 1 413 ? -17.241 -5.697 10.582 1.00 91.50 413 ASP A CA 1
ATOM 3015 C C . ASP A 1 413 ? -18.782 -5.736 10.440 1.00 91.50 413 ASP A C 1
ATOM 3017 O O . ASP A 1 413 ? -19.455 -6.566 11.048 1.00 91.50 413 ASP A O 1
ATOM 3021 N N . GLY A 1 414 ? -19.337 -4.870 9.583 1.00 88.69 414 GLY A N 1
ATOM 3022 C CA . GLY A 1 414 ? -20.777 -4.716 9.351 1.00 88.69 414 GLY A CA 1
ATOM 3023 C C . GLY A 1 414 ? -21.448 -3.606 10.169 1.00 88.69 414 GLY A C 1
ATOM 3024 O O . GLY A 1 414 ? -22.643 -3.379 9.989 1.00 88.69 414 GLY A O 1
ATOM 3025 N N . GLU A 1 415 ? -20.708 -2.891 11.021 1.00 90.88 415 GLU A N 1
ATOM 3026 C CA . GLU A 1 415 ? -21.192 -1.729 11.772 1.00 90.88 415 GLU A CA 1
ATOM 3027 C C . GLU A 1 415 ? -20.518 -0.429 11.300 1.00 90.88 415 GLU A C 1
ATOM 3029 O O . GLU A 1 415 ? -19.354 -0.411 10.896 1.00 90.88 415 GLU A O 1
ATOM 3034 N N . MET A 1 416 ? -21.259 0.681 11.352 1.00 93.00 416 MET A N 1
ATOM 3035 C CA . MET A 1 416 ? -20.721 2.009 11.053 1.00 93.00 416 MET A CA 1
ATOM 3036 C C . MET A 1 416 ? -20.045 2.598 12.288 1.00 93.00 416 MET A C 1
ATOM 3038 O O . MET A 1 416 ? -20.705 2.853 13.298 1.00 93.00 416 MET A O 1
ATOM 3042 N N . VAL A 1 417 ? -18.738 2.842 12.195 1.00 94.19 417 VAL A N 1
ATOM 3043 C CA . VAL A 1 417 ? -17.905 3.323 13.305 1.00 94.19 417 VAL A CA 1
ATOM 3044 C C . VAL A 1 417 ? -17.132 4.581 12.916 1.00 94.19 417 VAL A C 1
ATOM 3046 O O . VAL A 1 417 ? -16.494 4.629 11.870 1.00 94.19 417 VAL A O 1
ATOM 3049 N N . GLU A 1 418 ? -17.163 5.605 13.770 1.00 95.88 418 GLU A N 1
ATOM 3050 C CA . GLU A 1 418 ? -16.276 6.766 13.647 1.00 95.88 418 GLU A CA 1
ATOM 3051 C C . GLU A 1 418 ? -14.933 6.424 14.305 1.00 95.88 418 GLU A C 1
ATOM 3053 O O . GLU A 1 418 ? -14.844 6.286 15.526 1.00 95.88 418 GLU A O 1
ATOM 3058 N N . THR A 1 419 ? -13.890 6.235 13.495 1.00 97.50 419 THR A N 1
ATOM 3059 C CA . THR A 1 419 ? -12.556 5.841 13.971 1.00 97.50 419 THR A CA 1
ATOM 3060 C C . THR A 1 419 ? -11.460 6.469 13.127 1.00 97.50 419 THR A C 1
ATOM 3062 O O . THR A 1 419 ? -11.637 6.730 11.935 1.00 97.50 419 THR A O 1
ATOM 3065 N N . TYR A 1 420 ? -10.291 6.659 13.742 1.00 98.62 420 TYR A N 1
ATOM 3066 C CA . TYR A 1 420 ? -9.067 6.815 12.970 1.00 98.62 420 TYR A CA 1
ATOM 3067 C C . TYR A 1 420 ? -8.805 5.538 12.156 1.00 98.62 420 TYR A C 1
ATOM 3069 O O . TYR A 1 420 ? -9.097 4.430 12.619 1.00 98.62 420 TYR A O 1
ATOM 3077 N N . HIS A 1 421 ? -8.284 5.698 10.949 1.00 98.81 421 HIS A N 1
ATOM 3078 C CA . HIS A 1 421 ? -7.889 4.631 10.037 1.00 98.81 421 HIS A CA 1
ATOM 3079 C C . HIS A 1 421 ? -6.888 5.181 9.010 1.00 98.81 421 HIS A C 1
ATOM 3081 O O . HIS A 1 421 ? -6.700 6.393 8.888 1.00 98.81 421 HIS A O 1
ATOM 3087 N N . TYR A 1 422 ? -6.249 4.277 8.275 1.00 98.81 422 TYR A N 1
ATOM 3088 C CA . TYR A 1 422 ? -5.343 4.593 7.174 1.00 98.81 422 TYR A CA 1
ATOM 3089 C C . TYR A 1 422 ? -6.083 4.551 5.844 1.00 98.81 422 TYR A C 1
ATOM 3091 O O . TYR A 1 422 ? -6.822 3.595 5.601 1.00 98.81 422 TYR A O 1
ATOM 3099 N N . SER A 1 423 ? -5.862 5.543 4.981 1.00 97.69 423 SER A N 1
ATOM 3100 C CA . SER A 1 423 ? -6.575 5.669 3.703 1.00 97.69 423 SER A CA 1
ATOM 3101 C C . SER A 1 423 ? -5.613 5.493 2.527 1.00 97.69 423 SER A C 1
ATOM 3103 O O . SER A 1 423 ? -4.532 6.079 2.501 1.00 97.69 423 SER A O 1
ATOM 3105 N N . ALA A 1 424 ? -5.996 4.669 1.551 1.00 97.69 424 ALA A N 1
ATOM 3106 C CA . ALA A 1 424 ? -5.195 4.399 0.359 1.00 97.69 424 ALA A CA 1
ATOM 3107 C C . ALA A 1 424 ? -5.131 5.616 -0.584 1.00 97.69 424 ALA A C 1
ATOM 3109 O O . ALA A 1 424 ? -6.164 6.192 -0.925 1.00 97.69 424 ALA A O 1
ATOM 3110 N N . THR A 1 425 ? -3.931 5.957 -1.055 1.00 96.88 425 THR A N 1
ATOM 3111 C CA . THR A 1 425 ? -3.655 7.069 -1.980 1.00 96.88 425 THR A CA 1
ATOM 3112 C C . THR A 1 425 ? -2.747 6.633 -3.130 1.00 96.88 425 THR A C 1
ATOM 3114 O O . THR A 1 425 ? -2.062 5.614 -3.064 1.00 96.88 425 THR A O 1
ATOM 3117 N N . LEU A 1 426 ? -2.695 7.453 -4.183 1.00 96.94 426 LEU A N 1
ATOM 3118 C CA . LEU A 1 426 ? -1.775 7.274 -5.320 1.00 96.94 426 LEU A CA 1
ATOM 3119 C C . LEU A 1 426 ? -0.415 7.959 -5.106 1.00 96.94 426 LEU A C 1
ATOM 3121 O O . LEU A 1 426 ? 0.541 7.680 -5.821 1.00 96.94 426 LEU A O 1
ATOM 3125 N N . GLU A 1 427 ? -0.321 8.859 -4.128 1.00 96.94 427 GLU A N 1
ATOM 3126 C CA . GLU A 1 427 ? 0.921 9.531 -3.746 1.00 96.94 427 GLU A CA 1
ATOM 3127 C C . GLU A 1 427 ? 1.629 8.793 -2.603 1.00 96.94 427 GLU A C 1
ATOM 3129 O O . GLU A 1 427 ? 0.968 8.303 -1.685 1.00 96.94 427 GLU A O 1
ATOM 3134 N N . PHE A 1 428 ? 2.965 8.797 -2.602 1.00 98.06 428 PHE A N 1
ATOM 3135 C CA . PHE A 1 428 ? 3.792 8.334 -1.483 1.00 98.06 428 PHE A CA 1
ATOM 3136 C C . PHE A 1 428 ? 3.427 9.058 -0.165 1.00 98.06 428 PHE A C 1
ATOM 3138 O O . PHE A 1 428 ? 3.221 10.278 -0.202 1.00 98.06 428 PHE A O 1
ATOM 3145 N N . PRO A 1 429 ? 3.411 8.378 1.005 1.00 98.06 429 PRO A N 1
ATOM 3146 C CA . PRO A 1 429 ? 3.715 6.960 1.276 1.00 98.06 429 PRO A CA 1
ATOM 3147 C C . PRO A 1 429 ? 2.557 5.957 1.053 1.00 98.06 429 PRO A C 1
ATOM 3149 O O . PRO A 1 429 ? 2.532 4.902 1.688 1.00 98.06 429 PRO A O 1
ATOM 3152 N N . TYR A 1 430 ? 1.613 6.254 0.155 1.00 98.38 430 TYR A N 1
ATOM 3153 C CA . TYR A 1 430 ? 0.539 5.382 -0.364 1.00 98.38 430 TYR A CA 1
ATOM 3154 C C . TYR A 1 430 ? -0.553 4.937 0.613 1.00 98.38 430 TYR A C 1
ATOM 3156 O O . TYR A 1 430 ? -1.682 4.708 0.182 1.00 98.38 430 TYR A O 1
ATOM 3164 N N . VAL A 1 431 ? -0.249 4.760 1.901 1.00 98.00 431 VAL A N 1
ATOM 3165 C CA . VAL A 1 431 ? -1.227 4.285 2.893 1.00 98.00 431 VAL A CA 1
ATOM 3166 C C . VAL A 1 431 ? -0.828 4.520 4.355 1.00 98.00 431 VAL A C 1
ATOM 3168 O O . VAL A 1 431 ? -1.699 4.815 5.163 1.00 98.00 431 VAL A O 1
ATOM 3171 N N . ILE A 1 432 ? 0.451 4.401 4.741 1.00 98.56 432 ILE A N 1
ATOM 3172 C CA . ILE A 1 432 ? 0.880 4.562 6.147 1.00 98.56 432 ILE A CA 1
ATOM 3173 C C . ILE A 1 432 ? 2.194 5.346 6.210 1.00 98.56 432 ILE A C 1
ATOM 3175 O O . ILE A 1 432 ? 3.242 4.848 5.805 1.00 98.56 432 ILE A O 1
ATOM 3179 N N . GLY A 1 433 ? 2.154 6.549 6.788 1.00 98.38 433 GLY A N 1
ATOM 3180 C CA . GLY A 1 433 ? 3.334 7.367 7.095 1.00 98.38 433 GLY A CA 1
ATOM 3181 C C . GLY A 1 433 ? 3.946 7.044 8.463 1.00 98.38 433 GLY A C 1
ATOM 3182 O O . GLY A 1 433 ? 5.169 7.025 8.611 1.00 98.38 433 GLY A O 1
ATOM 3183 N N . CYS A 1 434 ? 3.114 6.736 9.462 1.00 98.75 434 CYS A N 1
ATOM 3184 C CA . CYS A 1 434 ? 3.529 6.248 10.782 1.00 98.75 434 CYS A CA 1
ATOM 3185 C C . CYS A 1 434 ? 2.421 5.476 11.497 1.00 98.75 434 CYS A C 1
ATOM 3187 O O . CYS A 1 434 ? 1.247 5.624 11.169 1.00 98.75 434 CYS A O 1
ATOM 3189 N N . PHE A 1 435 ? 2.785 4.706 12.526 1.00 98.69 435 PHE A N 1
ATOM 3190 C CA . PHE A 1 435 ? 1.810 4.147 13.460 1.00 98.69 435 PHE A CA 1
ATOM 3191 C C . PHE A 1 435 ? 1.221 5.253 14.338 1.00 98.69 435 PHE A C 1
ATOM 3193 O O . PHE A 1 435 ? 1.958 6.024 14.963 1.00 98.69 435 PHE A O 1
ATOM 3200 N N . ARG A 1 436 ? -0.109 5.316 14.388 1.00 98.44 436 ARG A N 1
ATOM 3201 C CA . ARG A 1 436 ? -0.900 6.305 15.128 1.00 98.44 436 ARG A CA 1
ATOM 3202 C C . ARG A 1 436 ? -1.449 5.732 16.433 1.00 98.44 436 ARG A C 1
ATOM 3204 O O . ARG A 1 436 ? -1.759 6.498 17.342 1.00 98.44 436 ARG A O 1
ATOM 3211 N N . GLY A 1 437 ? -1.550 4.410 16.535 1.00 97.94 437 GLY A N 1
ATOM 3212 C CA . GLY A 1 437 ? -1.851 3.663 17.752 1.00 97.94 437 GLY A CA 1
ATOM 3213 C C . GLY A 1 437 ? -0.586 3.172 18.461 1.00 97.94 437 GLY A C 1
ATOM 3214 O O . GLY A 1 437 ? 0.472 3.798 18.400 1.00 97.94 437 GLY A O 1
ATOM 3215 N N . THR A 1 438 ? -0.692 2.033 19.150 1.00 97.06 438 THR A N 1
ATOM 3216 C CA . THR A 1 438 ? 0.457 1.335 19.751 1.00 97.06 438 THR A CA 1
ATOM 3217 C C . THR A 1 438 ? 0.750 0.061 18.954 1.00 97.06 438 THR A C 1
ATOM 3219 O O . THR A 1 438 ? -0.052 -0.868 19.037 1.00 97.06 438 THR A O 1
ATOM 3222 N N . PRO A 1 439 ? 1.862 -0.019 18.197 1.00 96.56 439 PRO A N 1
ATOM 3223 C CA . PRO A 1 439 ? 2.173 -1.192 17.387 1.00 96.56 439 PRO A CA 1
ATOM 3224 C C . PRO A 1 439 ? 2.479 -2.427 18.236 1.00 96.56 439 PRO A C 1
ATOM 3226 O O . PRO A 1 439 ? 3.221 -2.356 19.221 1.00 96.56 439 PRO A O 1
ATOM 3229 N N . VAL A 1 440 ? 1.945 -3.574 17.818 1.00 93.56 440 VAL A N 1
ATOM 3230 C CA . VAL A 1 440 ? 2.295 -4.888 18.364 1.00 93.56 440 VAL A CA 1
ATOM 3231 C C . VAL A 1 440 ? 3.571 -5.418 17.704 1.00 93.56 440 VAL A C 1
ATOM 3233 O O . VAL A 1 440 ? 3.869 -5.128 16.545 1.00 93.56 440 VAL A O 1
ATOM 3236 N N . SER A 1 441 ? 4.344 -6.213 18.441 1.00 77.25 441 SER A N 1
ATOM 3237 C CA . SER A 1 441 ? 5.505 -6.926 17.899 1.00 77.25 441 SER A CA 1
ATOM 3238 C C . SER A 1 441 ? 5.086 -8.209 17.175 1.00 77.25 441 SER A C 1
ATOM 3240 O O . SER A 1 441 ? 4.293 -8.974 17.728 1.00 77.25 441 SER A O 1
ATOM 3242 N N . ARG A 1 442 ? 5.683 -8.464 16.004 1.00 58.88 442 ARG A N 1
ATOM 3243 C CA . ARG A 1 442 ? 5.755 -9.798 15.374 1.00 58.88 442 ARG A CA 1
ATOM 3244 C C . ARG A 1 442 ? 6.666 -10.738 16.173 1.00 58.88 442 ARG A C 1
ATOM 3246 O O . ARG A 1 442 ? 7.616 -10.221 16.804 1.00 58.88 442 ARG A O 1
#

Organism: NCBI:txid449393

InterPro domains:
  IPR025924 YHYH domain [PF14240] (296-387)

pLDDT: mean 73.19, std 29.15, range [27.95, 98.88]

Sequence (442 aa):
MLQQRRLLGVPRVTELGEQAQPVRRRLDDLDPTVVLIGGGGVVRPAPPLVGRGVQRRAGSRAGAALTGFLPRSRPGFTGDGHTGGMVVTRRGAAVPVLAAVLAAVLLAACGIDEPTAGTAPPETAPPETAPPETTQDETTQDETTQDETTQDETTQDETTVPAAAGDGVENVWSGATVDLTALPLGDGSISTTGAGVGALHVCTSGRPGGLGAHTAGPWIDQANGTWDSTTKVKVQGEVSWPQASYLEQVEADQRVIVTNNLPTQQVTGTFPIAVDDPAFQYDRNPNAIAEQTFTVSLPAAPTVADRPSCLPRGAIGVLRNGVYLFAAVDEANRDAVAWETQDLCDGHPEQSGSYHYHGIPSCLIEAASGPSTVVGFALDGFPIVVERDAEGNLPTNADLDECHGRTSPILLDGEMVETYHYSATLEFPYVIGCFRGTPVSR

Foldseek 3Di:
DDDDDDDDDDDDDDDDDDDDDDDDDDDPDDDDDDDDDDDDDDDDDDDDDDDDDDDDDDDDDDDDDDDDDDDDDDDDDDDDDDDDDDDDDDDDDDDDDDDDDDDDDDDDDDDDDDDDDDDDDDDDDDDDDDDDDDDDDDDDDDDDDDDDDDDDDPPDPPPPDPDDPAPPDADDAPDDFDDLLWFAWQLPQEDCPAFAQLHAHAVDAFDAPADFWPAADPQDDPPSRTGHNPPADAADDFADDPPWDWDWDDDDFKIKIKTQADFQPGTFHDPQRDPPTPQCVGHRRNAAADTHIDIAIEGQAFDFDPGFDHFYQQFFWAWRRRHGAGAQAGNNSTGCQRRGHTHPFQWDADRVNRIYHQAHTPVVLVVDDHQWDQGIAGQNGATFIAGQHPVGGFYDSVRADSFQWDFDFHQDPNDTDGDIHWYADPHPSGTTNTDRGDGDDD

Radius of gyration: 37.85 Å; chains: 1; bounding box: 115×104×125 Å